Protein AF-0000000083956185 (afdb_homodimer)

Nearest PDB structures (foldseek):
  4c4o-assembly1_B  TM=9.895E-01  e=9.098E-61  Candida parapsilosis
  3wnq-assembly1_B  TM=9.760E-01  e=4.445E-57  Candida parapsilosis
  3wlf-assembly1_B  TM=9.710E-01  e=5.031E-57  Candida parapsilosis
  4c4o-assembly1_A  TM=9.705E-01  e=2.522E-56  Candida parapsilosis
  4c4o-assembly1_C  TM=9.726E-01  e=1.513E-47  Candida parapsilosis

Radius of gyration: 28.82 Å; Cα contacts (8 Å, |Δi|>4): 1812; chains: 2; bounding box: 54×91×63 Å

Foldseek 3Di:
DDDDQWWWFWKAFLVPATDIDGGHGFDDDEAQKFKWFWFKFWDDVVSVCCRVVVDPLAGTATATQLTKGFTCGDYHPHPDHDGGFTKTFQFQLFPCPDPCNVVQNRNVHPVCRSVGARRNYYHRRIRMDMGNHCLRIDTFDPPADRHNSSCCSFLQQLLLQVCVVQVQALDFFEEEEDQFSNNVNNLLNSVVRNYAYEYADLDPVSQVSSVVSPHPHYYVDDDPVQAFQRGQEYEYQQDDQVSVVVCLRRHHQVHEYEDRHPNDPDYDDDPVSCVVRVYYYDYTGRHGSVSSVVSSVCVVVVSGDFDEAEEASVCVVVVSVCVVVVNDGTMYMHGD/DDDDQAWWFWKAFLVPATDIDGGHGFDDDEAQKFKWFWFKFWDDVVSVCCRVVVDPLAGTATATQLTKGFTCGDYHPHPDHDGGFTKTFQFQLFPCPDPCNVVQNRNVHPVCRSVGARRNYYHRRIRMDMGNHCLRIDTFDPPADRHNSSCCSFLQQLLLQVCVVQVQALDFFEEEEDQFSNNVNNLLNSVVRNYAYEYADLDPVSQVSSVVSPHPHYYVDDDPVQAFQRGQEYEYQQDDQVSVVVCLRRHHQVHEYEDRHPNDPDYDDPPVSCVVRVYYYDYDGRHGSVSSVVSSVCVVVVSGDFDEAEEASVCVVVVSVCVVVVNDGTMYMHGD

pLDDT: mean 96.56, std 3.62, range [65.81, 98.94]

Secondary structure (DSSP, 8-state):
-PPPSEEEEEEEETTTEEEEEEEEE-PPP-TT-EEEEEEEEEE-HHHHHHHTTSS---SSEE---EEEEEEEEE-TT--S--TT-EEEE-SS---SSSHHHHTT-GGG-STTTT-EETBEE--SSBSEEEES-GGGEEEPPTTS-HHHHHHIIIIIHHHHHHHHHTT--TT-EEEEE--SHHHHHHHHHHHHTT-EEEEE-S-HHHHHHHHHTT-SEEESS--TTSPTT-EEEEEESS--HHHHHHHHHHEEEEEEEEE---S-SEEEEEHHHHHHHT-EEE---S--HHHHHHHHHHHHTTS----EEEEEGGGHHHHHHHHHTT---SEEEEE-/-PPPSEEEEEEEETTTEEEEEEEEE-PPP-TT-EEEEEEEEE--HHHHHHHTTSS---SSEE---EEEEEEEEE-TT--S--TT-EEEE-SS---SSSHHHHTT-GGG-STTTT-EETBEE--SSBSEEEES-GGGEEEPPTTS-HHHHHHIIIIIHHHHHHHHHTT--TT-EEEEE--SHHHHHHHHHHHHTT-EEEEE-S-HHHHHHHHHTT-SEEESS--TTSPTT-EEEEEESS--HHHHHHHHHHEEEEEEEEE---S-SEEEEEHHHHHHHT-EEE---S--HHHHHHHHHHHHTTS----EEEEEGGGHHHHHHHHHTT--SSEEEEE-

Organism: NCBI:txid5486

InterPro domains:
  IPR002328 Alcohol dehydrogenase, zinc-type, conserved site [PS00059] (64-78)
  IPR011032 GroES-like superfamily [SSF50129] (10-178)
  IPR013149 Alcohol dehydrogenase-like, C-terminal [PF00107] (181-300)
  IPR013154 Alcohol dehydrogenase-like, N-terminal [PF08240] (31-142)
  IPR020843 Enoylreductase domain [SM00829] (14-334)
  IPR036291 NAD(P)-binding domain superfamily [SSF51735] (144-305)

Solvent-accessible surface area (backbone atoms only — not comparable to full-atom values): 33020 Å² total; per-residue (Å²): 133,83,82,59,66,49,32,49,33,36,37,32,32,82,88,79,31,76,37,82,41,67,70,43,74,46,69,79,47,47,76,40,12,26,22,30,32,30,54,15,20,23,62,54,72,64,58,53,33,39,66,70,66,75,37,91,36,75,61,70,31,28,29,30,43,15,20,12,28,28,32,65,41,75,18,53,84,50,78,96,71,53,70,65,43,46,32,25,38,37,30,41,39,38,80,64,73,48,76,39,28,66,70,64,40,22,37,50,22,75,87,22,62,57,40,16,35,19,43,32,24,61,22,27,37,22,41,61,36,73,36,71,56,60,82,29,48,42,77,54,58,88,85,48,51,56,57,54,44,3,38,38,44,37,45,41,18,30,32,44,37,42,46,58,74,62,61,62,34,58,83,33,37,32,36,35,33,35,39,51,53,44,25,41,42,31,47,22,47,42,48,66,47,42,27,44,37,37,36,35,31,81,47,67,71,38,40,57,49,34,49,74,49,62,40,75,40,75,32,66,57,88,54,85,87,60,56,70,38,67,19,45,28,24,42,26,47,42,28,32,55,70,57,45,51,50,39,65,52,27,31,17,62,65,13,37,37,32,52,65,27,75,63,31,64,53,38,73,42,57,41,61,60,29,13,58,29,26,28,31,40,36,28,49,44,56,36,27,66,67,47,43,54,50,50,49,50,38,39,65,70,64,58,38,78,86,55,72,48,76,46,55,39,89,47,47,69,62,51,52,54,35,54,77,66,61,69,68,83,51,34,50,21,21,35,83,132,83,83,58,67,50,32,49,31,36,37,32,33,81,88,78,31,76,37,83,43,67,74,44,73,47,68,78,48,47,76,39,13,25,22,32,32,30,53,15,18,23,61,54,73,63,58,53,32,39,67,69,67,75,36,90,36,75,62,69,31,27,30,29,43,14,20,10,28,28,31,66,41,75,19,54,86,50,76,95,69,53,70,66,42,45,32,24,38,36,31,42,39,38,79,63,71,48,74,38,26,66,69,64,38,21,40,49,22,75,87,20,62,57,39,17,33,20,43,34,23,62,22,27,37,21,40,62,34,74,36,73,56,61,82,29,48,43,76,54,58,89,84,48,51,56,56,55,43,3,38,39,43,37,46,40,19,29,32,45,37,44,46,59,73,64,61,62,32,58,84,31,36,32,37,35,32,37,41,51,53,44,24,41,42,29,46,23,47,42,48,68,46,42,28,44,38,37,36,35,30,81,47,66,69,36,42,56,49,35,49,73,49,62,41,74,41,76,32,66,56,88,54,84,87,61,55,72,38,65,19,45,29,24,41,26,47,40,28,31,54,72,58,44,50,49,38,65,52,26,31,17,63,64,12,38,37,33,52,65,26,75,64,30,64,52,39,73,42,58,40,62,62,29,13,58,30,26,29,31,40,36,28,49,44,56,34,27,64,67,47,43,53,52,49,50,50,38,38,64,70,63,59,38,78,85,56,72,46,75,46,54,41,87,48,48,70,62,51,53,55,36,55,77,67,62,70,70,82,50,34,48,22,21,36,82

Structure (mmCIF, N/CA/C/O backbone):
data_AF-0000000083956185-model_v1
#
loop_
_entity.id
_entity.type
_entity.pdbx_description
1 polymer 'NAD-dependent alcohol dehydrogenase'
#
loop_
_atom_site.group_PDB
_atom_site.id
_atom_site.type_symbol
_atom_site.label_atom_id
_atom_site.label_alt_id
_atom_site.label_comp_id
_atom_site.label_asym_id
_atom_site.label_entity_id
_atom_site.label_seq_id
_atom_site.pdbx_PDB_ins_code
_atom_site.Cartn_x
_atom_site.Cartn_y
_atom_site.Cartn_z
_atom_site.occupancy
_atom_site.B_iso_or_equiv
_atom_site.auth_seq_id
_atom_site.auth_comp_id
_atom_site.auth_asym_id
_atom_site.auth_atom_id
_atom_site.pdbx_PDB_model_num
ATOM 1 N N . MET A 1 1 ? 8.25 -48.281 -14.203 1 65.94 1 MET A N 1
ATOM 2 C CA . MET A 1 1 ? 8.891 -48.125 -15.508 1 65.94 1 MET A CA 1
ATOM 3 C C . MET A 1 1 ? 10.242 -47.438 -15.375 1 65.94 1 MET A C 1
ATOM 5 O O . MET A 1 1 ? 10.43 -46.594 -14.484 1 65.94 1 MET A O 1
ATOM 9 N N . ALA A 1 2 ? 11.211 -47.75 -16.156 1 88.38 2 ALA A N 1
ATOM 10 C CA . ALA A 1 2 ? 12.547 -47.188 -16.109 1 88.38 2 ALA A CA 1
ATOM 11 C C . ALA A 1 2 ? 12.531 -45.719 -16.547 1 88.38 2 ALA A C 1
ATOM 13 O O . ALA A 1 2 ? 11.805 -45.344 -17.469 1 88.38 2 ALA A O 1
ATOM 14 N N . ILE A 1 3 ? 13.148 -44.844 -15.875 1 95.12 3 ILE A N 1
ATOM 15 C CA . ILE A 1 3 ? 13.297 -43.438 -16.219 1 95.12 3 ILE A CA 1
ATOM 16 C C . ILE A 1 3 ? 14.141 -43.281 -17.484 1 95.12 3 ILE A C 1
ATOM 18 O O . ILE A 1 3 ? 15.281 -43.75 -17.531 1 95.12 3 ILE A O 1
ATOM 22 N N . PRO A 1 4 ? 13.594 -42.719 -18.484 1 96.75 4 PRO A N 1
ATOM 23 C CA . PRO A 1 4 ? 14.328 -42.625 -19.75 1 96.75 4 PRO A CA 1
ATOM 24 C C . PRO A 1 4 ? 15.484 -41.625 -19.656 1 96.75 4 PRO A C 1
ATOM 26 O O . PRO A 1 4 ? 15.531 -40.781 -18.734 1 96.75 4 PRO A O 1
ATOM 29 N N . ALA A 1 5 ? 16.375 -41.688 -20.609 1 97.12 5 ALA A N 1
ATOM 30 C CA . ALA A 1 5 ? 17.516 -40.781 -20.656 1 97.12 5 ALA A CA 1
ATOM 31 C C . ALA A 1 5 ? 17.109 -39.438 -21.234 1 97.12 5 ALA A C 1
ATOM 33 O O . ALA A 1 5 ? 17.703 -38.406 -20.922 1 97.12 5 ALA A O 1
ATOM 34 N N . THR A 1 6 ? 16.109 -39.469 -22.188 1 97.94 6 THR A N 1
ATOM 35 C CA . THR A 1 6 ? 15.578 -38.25 -22.797 1 97.94 6 THR A CA 1
ATOM 36 C C . THR A 1 6 ? 14.055 -38.25 -22.719 1 97.94 6 THR A C 1
ATOM 38 O O . THR A 1 6 ? 13.43 -39.25 -22.391 1 97.94 6 THR A O 1
ATOM 41 N N . GLN A 1 7 ? 13.562 -37.062 -22.969 1 97.88 7 GLN A N 1
ATOM 42 C CA . GLN A 1 7 ? 12.125 -36.875 -22.844 1 97.88 7 GLN A CA 1
ATOM 43 C C . GLN A 1 7 ? 11.625 -35.844 -23.844 1 97.88 7 GLN A C 1
ATOM 45 O O . GLN A 1 7 ? 12.422 -35.188 -24.516 1 97.88 7 GLN A O 1
ATOM 50 N N . THR A 1 8 ? 10.305 -35.812 -23.953 1 97.31 8 THR A N 1
ATOM 51 C CA . THR A 1 8 ? 9.633 -34.812 -24.781 1 97.31 8 THR A CA 1
ATOM 52 C C . THR A 1 8 ? 9.18 -33.625 -23.953 1 97.31 8 THR A C 1
ATOM 54 O O . THR A 1 8 ? 8.945 -33.75 -22.75 1 97.31 8 THR A O 1
ATOM 57 N N . GLY A 1 9 ? 9.172 -32.5 -24.516 1 97.94 9 GLY A N 1
ATOM 58 C CA . GLY A 1 9 ? 8.664 -31.297 -23.828 1 97.94 9 GLY A CA 1
ATOM 59 C C . GLY A 1 9 ? 8.641 -30.078 -24.719 1 97.94 9 GLY A C 1
ATOM 60 O O . GLY A 1 9 ? 8.922 -30.156 -25.922 1 97.94 9 GLY A O 1
ATOM 61 N N . PHE A 1 10 ? 8.133 -29 -24.219 1 98.62 10 PHE A N 1
ATOM 62 C CA . PHE A 1 10 ? 8.086 -27.703 -24.906 1 98.62 10 PHE A CA 1
ATOM 63 C C . PHE A 1 10 ? 9.156 -26.766 -24.359 1 98.62 10 PHE A C 1
ATOM 65 O O . PHE A 1 10 ? 9.078 -26.328 -23.219 1 98.62 10 PHE A O 1
ATOM 72 N N . PHE A 1 11 ? 10.148 -26.469 -25.172 1 98.06 11 PHE A N 1
ATOM 73 C CA . PHE A 1 11 ? 11.336 -25.703 -24.844 1 98.06 11 PHE A CA 1
ATOM 74 C C . PHE A 1 11 ? 11.242 -24.281 -25.406 1 98.06 11 PHE A C 1
ATOM 76 O O . PHE A 1 11 ? 10.883 -24.094 -26.562 1 98.06 11 PHE A O 1
ATOM 83 N N . PHE A 1 12 ? 11.547 -23.297 -24.547 1 97.88 12 PHE A N 1
ATOM 84 C CA . PHE A 1 12 ? 11.43 -21.906 -24.922 1 97.88 12 PHE A CA 1
ATOM 85 C C . PHE A 1 12 ? 12.805 -21.281 -25.125 1 97.88 12 PHE A C 1
ATOM 87 O O . PHE A 1 12 ? 13.711 -21.469 -24.297 1 97.88 12 PHE A O 1
ATOM 94 N N . THR A 1 13 ? 12.961 -20.578 -26.203 1 96.75 13 THR A N 1
ATOM 95 C CA . THR A 1 13 ? 14.062 -19.641 -26.422 1 96.75 13 THR A CA 1
ATOM 96 C C . THR A 1 13 ? 13.531 -18.281 -26.859 1 96.75 13 THR A C 1
ATOM 98 O O . THR A 1 13 ? 12.531 -18.188 -27.578 1 96.75 13 THR A O 1
ATOM 101 N N . LYS A 1 14 ? 14.156 -17.281 -26.406 1 94.38 14 LYS A N 1
ATOM 102 C CA . LYS A 1 14 ? 13.75 -15.953 -26.812 1 94.38 14 LYS A CA 1
ATOM 103 C C . LYS A 1 14 ? 13.789 -15.812 -28.344 1 94.38 14 LYS A C 1
ATOM 105 O O . LYS A 1 14 ? 12.953 -15.117 -28.922 1 94.38 14 LYS A O 1
ATOM 110 N N . GLN A 1 15 ? 14.672 -16.453 -28.969 1 93.94 15 GLN A N 1
ATOM 111 C CA . GLN A 1 15 ? 14.891 -16.328 -30.406 1 93.94 15 GLN A CA 1
ATOM 112 C C . GLN A 1 15 ? 13.82 -17.078 -31.188 1 93.94 15 GLN A C 1
ATOM 114 O O . GLN A 1 15 ? 13.258 -16.531 -32.156 1 93.94 15 GLN A O 1
ATOM 119 N N . GLU A 1 16 ? 13.43 -18.281 -30.75 1 94.75 16 GLU A N 1
ATOM 120 C CA . GLU A 1 16 ? 12.609 -19.156 -31.594 1 94.75 16 GLU A CA 1
ATOM 121 C C . GLU A 1 16 ? 11.211 -19.312 -31.016 1 94.75 16 GLU A C 1
ATOM 123 O O . GLU A 1 16 ? 10.305 -19.797 -31.688 1 94.75 16 GLU A O 1
ATOM 128 N N . GLY A 1 17 ? 11.102 -18.844 -29.781 1 95.19 17 GLY A N 1
ATOM 129 C CA . GLY A 1 17 ? 9.82 -19.094 -29.141 1 95.19 17 GLY A CA 1
ATOM 130 C C . GLY A 1 17 ? 9.703 -20.484 -28.562 1 95.19 17 GLY A C 1
ATOM 131 O O . GLY A 1 17 ? 10.695 -21.062 -28.109 1 95.19 17 GLY A O 1
ATOM 132 N N . LEU A 1 18 ? 8.492 -20.984 -28.391 1 96.94 18 LEU A N 1
ATOM 133 C CA . LEU A 1 18 ? 8.227 -22.266 -27.766 1 96.94 18 LEU A CA 1
ATOM 134 C C . LEU A 1 18 ? 8.266 -23.391 -28.797 1 96.94 18 LEU A C 1
ATOM 136 O O . LEU A 1 18 ? 7.492 -23.375 -29.766 1 96.94 18 LEU A O 1
ATOM 140 N N . ASN A 1 19 ? 9.133 -24.391 -28.547 1 96.75 19 ASN A N 1
ATOM 141 C CA . ASN A 1 19 ? 9.312 -25.469 -29.516 1 96.75 19 ASN A CA 1
ATOM 142 C C . ASN A 1 19 ? 9.164 -26.844 -28.859 1 96.75 19 ASN A C 1
ATOM 144 O O . ASN A 1 19 ? 9.625 -27.047 -27.734 1 96.75 19 ASN A O 1
ATOM 148 N N . TYR A 1 20 ? 8.492 -27.703 -29.578 1 97.12 20 TYR A N 1
ATOM 149 C CA . TYR A 1 20 ? 8.406 -29.094 -29.156 1 97.12 20 TYR A CA 1
ATOM 150 C C . TYR A 1 20 ? 9.719 -29.828 -29.422 1 97.12 20 TYR A C 1
ATOM 152 O O . TYR A 1 20 ? 10.242 -29.797 -30.531 1 97.12 20 TYR A O 1
ATOM 160 N N . ARG A 1 21 ? 10.227 -30.422 -28.375 1 97.38 21 ARG A N 1
ATOM 161 C CA . ARG A 1 21 ? 11.477 -31.188 -28.469 1 97.38 21 ARG A CA 1
ATOM 162 C C . ARG A 1 21 ? 11.297 -32.625 -27.984 1 97.38 21 ARG A C 1
ATOM 164 O O . ARG A 1 21 ? 10.461 -32.875 -27.109 1 97.38 21 ARG A O 1
ATOM 171 N N . THR A 1 22 ? 12.102 -33.531 -28.516 1 96.94 22 THR A N 1
ATOM 172 C CA . THR A 1 22 ? 11.992 -34.906 -28.125 1 96.94 22 THR A CA 1
ATOM 173 C C . THR A 1 22 ? 13.305 -35.406 -27.516 1 96.94 22 THR A C 1
ATOM 175 O O . THR A 1 22 ? 13.43 -36.594 -27.188 1 96.94 22 THR A O 1
ATOM 178 N N . ASP A 1 23 ? 14.195 -34.531 -27.375 1 97.5 23 ASP A N 1
ATOM 179 C CA . ASP A 1 23 ? 15.539 -34.938 -26.953 1 97.5 23 ASP A CA 1
ATOM 180 C C . ASP A 1 23 ? 15.984 -34.188 -25.719 1 97.5 23 ASP A C 1
ATOM 182 O O . ASP A 1 23 ? 17.172 -33.875 -25.562 1 97.5 23 ASP A O 1
ATOM 186 N N . ILE A 1 24 ? 15.055 -33.781 -24.906 1 97.62 24 ILE A N 1
ATOM 187 C CA . ILE A 1 24 ? 15.406 -33.094 -23.672 1 97.62 24 ILE A CA 1
ATOM 188 C C . ILE A 1 24 ? 15.992 -34.094 -22.672 1 97.62 24 ILE A C 1
ATOM 190 O O . ILE A 1 24 ? 15.375 -35.125 -22.391 1 97.62 24 ILE A O 1
ATOM 194 N N . PRO A 1 25 ? 17.172 -33.875 -22.156 1 97.5 25 PRO A N 1
ATOM 195 C CA . PRO A 1 25 ? 17.766 -34.812 -21.203 1 97.5 25 PRO A CA 1
ATOM 196 C C . PRO A 1 25 ? 16.969 -34.938 -19.906 1 97.5 25 PRO A C 1
ATOM 198 O O . PRO A 1 25 ? 16.469 -33.938 -19.391 1 97.5 25 PRO A O 1
ATOM 201 N N . VAL A 1 26 ? 16.781 -36.125 -19.438 1 98.25 26 VAL A N 1
ATOM 202 C CA . VAL A 1 26 ? 16.266 -36.344 -18.078 1 98.25 26 VAL A CA 1
ATOM 203 C C . VAL A 1 26 ? 17.422 -36.406 -17.094 1 98.25 26 VAL A C 1
ATOM 205 O O . VAL A 1 26 ? 18.219 -37.344 -17.109 1 98.25 26 VAL A O 1
ATOM 208 N N . ARG A 1 27 ? 17.547 -35.438 -16.219 1 95.19 27 ARG A N 1
ATOM 209 C CA . ARG A 1 27 ? 18.672 -35.344 -15.305 1 95.19 27 ARG A CA 1
ATOM 210 C C . ARG A 1 27 ? 18.484 -36.219 -14.078 1 95.19 27 ARG A C 1
ATOM 212 O O . ARG A 1 27 ? 17.359 -36.375 -13.594 1 95.19 27 ARG A O 1
ATOM 219 N N . LYS A 1 28 ? 19.547 -36.781 -13.648 1 96.12 28 LYS A N 1
ATOM 220 C CA . LYS A 1 28 ? 19.516 -37.562 -12.406 1 96.12 28 LYS A CA 1
ATOM 221 C C . LYS A 1 28 ? 19.656 -36.656 -11.188 1 96.12 28 LYS A C 1
ATOM 223 O O . LYS A 1 28 ? 20.516 -35.781 -11.164 1 96.12 28 LYS A O 1
ATOM 228 N N . PRO A 1 29 ? 18.828 -36.875 -10.188 1 97.88 29 PRO A N 1
ATOM 229 C CA . PRO A 1 29 ? 18.938 -36.031 -8.992 1 97.88 29 PRO A CA 1
ATOM 230 C C . PRO A 1 29 ? 20.234 -36.281 -8.211 1 97.88 29 PRO A C 1
ATOM 232 O O . PRO A 1 29 ? 20.609 -37.438 -7.973 1 97.88 29 PRO A O 1
ATOM 235 N N . GLN A 1 30 ? 20.875 -35.219 -7.902 1 97.62 30 GLN A N 1
ATOM 236 C CA . GLN A 1 30 ? 22.031 -35.25 -7.016 1 97.62 30 GLN A CA 1
ATOM 237 C C . GLN A 1 30 ? 21.609 -35.094 -5.559 1 97.62 30 GLN A C 1
ATOM 239 O O . GLN A 1 30 ? 20.438 -35.219 -5.23 1 97.62 30 GLN A O 1
ATOM 244 N N . ALA A 1 31 ? 22.641 -34.938 -4.652 1 97.31 31 ALA A N 1
ATOM 245 C CA . ALA A 1 31 ? 22.359 -34.75 -3.232 1 97.31 31 ALA A CA 1
ATOM 246 C C . ALA A 1 31 ? 21.453 -33.562 -3.004 1 97.31 31 ALA A C 1
ATOM 248 O O . ALA A 1 31 ? 21.703 -32.469 -3.533 1 97.31 31 ALA A O 1
ATOM 249 N N . GLY A 1 32 ? 20.359 -33.844 -2.246 1 97.06 32 GLY A N 1
ATOM 250 C CA . GLY A 1 32 ? 19.438 -32.75 -1.893 1 97.06 32 GLY A CA 1
ATOM 251 C C . GLY A 1 32 ? 18.422 -32.469 -2.971 1 97.06 32 GLY A C 1
ATOM 252 O O . GLY A 1 32 ? 17.625 -31.531 -2.846 1 97.06 32 GLY A O 1
ATOM 253 N N . GLN A 1 33 ? 18.438 -33.312 -4.035 1 98.31 33 GLN A N 1
ATOM 254 C CA . GLN A 1 33 ? 17.531 -33.094 -5.16 1 98.31 33 GLN A CA 1
ATOM 255 C C . GLN A 1 33 ? 16.578 -34.281 -5.336 1 98.31 33 GLN A C 1
ATOM 257 O O . GLN A 1 33 ? 16.797 -35.344 -4.75 1 98.31 33 GLN A O 1
ATOM 262 N N . LEU A 1 34 ? 15.539 -34.125 -6.086 1 98.19 34 LEU A N 1
ATOM 263 C CA . LEU A 1 34 ? 14.711 -35.25 -6.469 1 98.19 34 LEU A CA 1
ATOM 264 C C . LEU A 1 34 ? 14.133 -35.062 -7.867 1 98.19 34 LEU A C 1
ATOM 266 O O . LEU A 1 34 ? 14.18 -33.938 -8.414 1 98.19 34 LEU A O 1
ATOM 270 N N . LEU A 1 35 ? 13.742 -36.125 -8.43 1 98.62 35 LEU A N 1
ATOM 271 C CA . LEU A 1 35 ? 13.148 -36.125 -9.766 1 98.62 35 LEU A CA 1
ATOM 272 C C . LEU A 1 35 ? 11.633 -36.312 -9.68 1 98.62 35 LEU A C 1
ATOM 274 O O . LEU A 1 35 ? 11.156 -37.219 -9.008 1 98.62 35 LEU A O 1
ATOM 278 N N . LEU A 1 36 ? 10.969 -35.438 -10.305 1 98.75 36 LEU A N 1
ATOM 279 C CA . LEU A 1 36 ? 9.508 -35.469 -10.344 1 98.75 36 LEU A CA 1
ATOM 280 C C . LEU A 1 36 ? 9.023 -36 -11.68 1 98.75 36 LEU A C 1
ATOM 282 O O . LEU A 1 36 ? 9.484 -35.594 -12.742 1 98.75 36 LEU A O 1
ATOM 286 N N . LYS A 1 37 ? 8.188 -37 -11.633 1 98.81 37 LYS A N 1
ATOM 287 C CA . LYS A 1 37 ? 7.379 -37.312 -12.805 1 98.81 37 LYS A CA 1
ATOM 288 C C . LYS A 1 37 ? 6.172 -36.375 -12.906 1 98.81 37 LYS A C 1
ATOM 290 O O . LYS A 1 37 ? 5.273 -36.406 -12.07 1 98.81 37 LYS A O 1
ATOM 295 N N . VAL A 1 38 ? 6.16 -35.562 -13.914 1 98.81 38 VAL A N 1
ATOM 296 C CA . VAL A 1 38 ? 5.074 -34.625 -14.078 1 98.81 38 VAL A CA 1
ATOM 297 C C . VAL A 1 38 ? 3.814 -35.344 -14.555 1 98.81 38 VAL A C 1
ATOM 299 O O . VAL A 1 38 ? 3.814 -35.969 -15.617 1 98.81 38 VAL A O 1
ATOM 302 N N . ASN A 1 39 ? 2.809 -35.281 -13.758 1 98.75 39 ASN A N 1
ATOM 303 C CA . ASN A 1 39 ? 1.553 -35.906 -14.125 1 98.75 39 ASN A CA 1
ATOM 304 C C . ASN A 1 39 ? 0.55 -34.906 -14.688 1 98.75 39 ASN A C 1
ATOM 306 O O . ASN A 1 39 ? -0.344 -35.281 -15.453 1 98.75 39 ASN A O 1
ATOM 310 N N . ALA A 1 40 ? 0.684 -33.688 -14.289 1 98.81 40 ALA A N 1
ATOM 311 C CA . ALA A 1 40 ? -0.216 -32.625 -14.734 1 98.81 40 ALA A CA 1
ATOM 312 C C . ALA A 1 40 ? 0.492 -31.281 -14.734 1 98.81 40 ALA A C 1
ATOM 314 O O . ALA A 1 40 ? 1.298 -30.984 -13.852 1 98.81 40 ALA A O 1
ATOM 315 N N . VAL A 1 41 ? 0.237 -30.438 -15.703 1 98.81 41 VAL A N 1
ATOM 316 C CA . VAL A 1 41 ? 0.792 -29.078 -15.828 1 98.81 41 VAL A CA 1
ATOM 317 C C . VAL A 1 41 ? -0.23 -28.156 -16.484 1 98.81 41 VAL A C 1
ATOM 319 O O . VAL A 1 41 ? -0.813 -28.5 -17.516 1 98.81 41 VAL A O 1
ATOM 322 N N . GLY A 1 42 ? -0.415 -27.016 -15.859 1 97.94 42 GLY A N 1
ATOM 323 C CA . GLY A 1 42 ? -1.462 -26.125 -16.312 1 97.94 42 GLY A CA 1
ATOM 324 C C . GLY A 1 42 ? -0.968 -25.094 -17.312 1 97.94 42 GLY A C 1
ATOM 325 O O . GLY A 1 42 ? 0.237 -24.859 -17.422 1 97.94 42 GLY A O 1
ATOM 326 N N . LEU A 1 43 ? -1.943 -24.531 -18.047 1 97.19 43 LEU A N 1
ATOM 327 C CA . LEU A 1 43 ? -1.702 -23.438 -18.969 1 97.19 43 LEU A CA 1
ATOM 328 C C . LEU A 1 43 ? -2.279 -22.125 -18.438 1 97.19 43 LEU A C 1
ATOM 330 O O . LEU A 1 43 ? -3.453 -22.078 -18.062 1 97.19 43 LEU A O 1
ATOM 334 N N . CYS A 1 44 ? -1.492 -21.172 -18.328 1 93.94 44 CYS A N 1
ATOM 335 C CA . CYS A 1 44 ? -1.878 -19.859 -17.812 1 93.94 44 CYS A CA 1
ATOM 336 C C . CYS A 1 44 ? -1.61 -18.781 -18.844 1 93.94 44 CYS A C 1
ATOM 338 O O . CYS A 1 44 ? -0.726 -18.922 -19.688 1 93.94 44 CYS A O 1
ATOM 340 N N . HIS A 1 45 ? -2.336 -17.672 -18.797 1 91.06 45 HIS A N 1
ATOM 341 C CA . HIS A 1 45 ? -2.123 -16.531 -19.688 1 91.06 45 HIS A CA 1
ATOM 342 C C . HIS A 1 45 ? -0.696 -16 -19.578 1 91.06 45 HIS A C 1
ATOM 344 O O . HIS A 1 45 ? -0.151 -15.469 -20.547 1 91.06 45 HIS A O 1
ATOM 350 N N . SER A 1 46 ? -0.107 -16.156 -18.438 1 91.44 46 SER A N 1
ATOM 351 C CA . SER A 1 46 ? 1.262 -15.695 -18.25 1 91.44 46 SER A CA 1
ATOM 352 C C . SER A 1 46 ? 2.227 -16.406 -19.188 1 91.44 46 SER A C 1
ATOM 354 O O . SER A 1 46 ? 3.246 -15.836 -19.594 1 91.44 46 SER A O 1
ATOM 356 N N . ASP A 1 47 ? 1.954 -17.609 -19.547 1 94 47 ASP A N 1
ATOM 357 C CA . ASP A 1 47 ? 2.775 -18.312 -20.531 1 94 47 ASP A CA 1
ATOM 358 C C . ASP A 1 47 ? 2.783 -17.578 -21.859 1 94 47 ASP A C 1
ATOM 360 O O . ASP A 1 47 ? 3.83 -17.438 -22.5 1 94 47 ASP A O 1
ATOM 364 N N . LEU A 1 48 ? 1.624 -17.094 -22.203 1 91.69 48 LEU A N 1
ATOM 365 C CA . LEU A 1 48 ? 1.502 -16.359 -23.453 1 91.69 48 LEU A CA 1
ATOM 366 C C . LEU A 1 48 ? 2.26 -15.039 -23.375 1 91.69 48 LEU A C 1
ATOM 368 O O . LEU A 1 48 ? 2.879 -14.617 -24.359 1 91.69 48 LEU A O 1
ATOM 372 N N . HIS A 1 49 ? 2.207 -14.438 -22.219 1 89.62 49 HIS A N 1
ATOM 373 C CA . HIS A 1 49 ? 2.912 -13.172 -22.031 1 89.62 49 HIS A CA 1
ATOM 374 C C . HIS A 1 49 ? 4.418 -13.352 -22.188 1 89.62 49 HIS A C 1
ATOM 376 O O . HIS A 1 49 ? 5.109 -12.453 -22.656 1 89.62 49 HIS A O 1
ATOM 382 N N . VAL A 1 50 ? 4.898 -14.445 -21.75 1 92.06 50 VAL A N 1
ATOM 383 C CA . VAL A 1 50 ? 6.324 -14.734 -21.875 1 92.06 50 VAL A CA 1
ATOM 384 C C . VAL A 1 50 ? 6.672 -14.977 -23.344 1 92.06 50 VAL A C 1
ATOM 386 O O . VAL A 1 50 ? 7.641 -14.406 -23.859 1 92.06 50 VAL A O 1
ATOM 389 N N . ILE A 1 51 ? 5.852 -15.711 -24 1 92.5 51 ILE A N 1
ATOM 390 C CA . ILE A 1 51 ? 6.094 -16.078 -25.391 1 92.5 51 ILE A CA 1
ATOM 391 C C . ILE A 1 51 ? 6.016 -14.836 -26.266 1 92.5 51 ILE A C 1
ATOM 393 O O . ILE A 1 51 ? 6.812 -14.672 -27.188 1 92.5 51 ILE A O 1
ATOM 397 N N . ASP A 1 52 ? 5.109 -13.961 -25.891 1 88.31 52 ASP A N 1
ATOM 398 C CA . ASP A 1 52 ? 4.902 -12.75 -26.688 1 88.31 52 ASP A CA 1
ATOM 399 C C . ASP A 1 52 ? 5.875 -11.648 -26.25 1 88.31 52 ASP A C 1
ATOM 401 O O . ASP A 1 52 ? 5.785 -10.516 -26.734 1 88.31 52 ASP A O 1
ATOM 405 N N . LYS A 1 53 ? 6.828 -11.914 -25.359 1 81.88 53 LYS A N 1
ATOM 406 C CA . LYS A 1 53 ? 7.902 -11.023 -24.922 1 81.88 53 LYS A CA 1
ATOM 407 C C . LYS A 1 53 ? 7.344 -9.836 -24.156 1 81.88 53 LYS A C 1
ATOM 409 O O . LYS A 1 53 ? 7.941 -8.758 -24.156 1 81.88 53 LYS A O 1
ATOM 414 N N . GLU A 1 54 ? 6.168 -10.039 -23.547 1 81.56 54 GLU A N 1
ATOM 415 C CA . GLU A 1 54 ? 5.57 -9.016 -22.688 1 81.56 54 GLU A CA 1
ATOM 416 C C . GLU A 1 54 ? 6.043 -9.164 -21.25 1 81.56 54 GLU A C 1
ATOM 418 O O . GLU A 1 54 ? 5.934 -8.219 -20.453 1 81.56 54 GLU A O 1
ATOM 423 N N . LEU A 1 55 ? 6.434 -10.328 -20.969 1 84.44 55 LEU A N 1
ATOM 424 C CA . LEU A 1 55 ? 6.988 -10.648 -19.656 1 84.44 55 LEU A CA 1
ATOM 425 C C . LEU A 1 55 ? 8.367 -11.281 -19.797 1 84.44 55 LEU A C 1
ATOM 427 O O . LEU A 1 55 ? 8.531 -12.297 -20.469 1 84.44 55 LEU A O 1
ATOM 431 N N . GLU A 1 56 ? 9.32 -10.688 -19.203 1 87.94 56 GLU A N 1
ATOM 432 C CA . GLU A 1 56 ? 10.688 -11.195 -19.312 1 87.94 56 GLU A CA 1
ATOM 433 C C . GLU A 1 56 ? 10.977 -12.227 -18.219 1 87.94 56 GLU A C 1
ATOM 435 O O . GLU A 1 56 ? 11.047 -11.883 -17.031 1 87.94 56 GLU A O 1
ATOM 440 N N . CYS A 1 57 ? 11.133 -13.445 -18.609 1 93.12 57 CYS A N 1
ATOM 441 C CA . CYS A 1 57 ? 11.375 -14.516 -17.641 1 93.12 57 CYS A CA 1
ATOM 442 C C . CYS A 1 57 ? 12.57 -15.359 -18.047 1 93.12 57 CYS A C 1
ATOM 444 O O . CYS A 1 57 ? 12.547 -16.578 -17.938 1 93.12 57 CYS A O 1
ATOM 446 N N . GLY A 1 58 ? 13.586 -14.727 -18.625 1 93.44 58 GLY A N 1
ATOM 447 C CA . GLY A 1 58 ? 14.789 -15.469 -18.953 1 93.44 58 GLY A CA 1
ATOM 448 C C . GLY A 1 58 ? 14.688 -16.219 -20.266 1 93.44 58 GLY A C 1
ATOM 449 O O . GLY A 1 58 ? 13.828 -15.922 -21.094 1 93.44 58 GLY A O 1
ATOM 450 N N . ASP A 1 59 ? 15.664 -17.203 -20.484 1 95.44 59 ASP A N 1
ATOM 451 C CA . ASP A 1 59 ? 15.828 -17.875 -21.766 1 95.44 59 ASP A CA 1
ATOM 452 C C . ASP A 1 59 ? 16.266 -19.328 -21.578 1 95.44 59 ASP A C 1
ATOM 454 O O . ASP A 1 59 ? 16.812 -19.688 -20.531 1 95.44 59 ASP A O 1
ATOM 458 N N . ASN A 1 60 ? 15.891 -20.156 -22.562 1 97 60 ASN A N 1
ATOM 459 C CA . ASN A 1 60 ? 16.453 -21.5 -22.672 1 97 60 ASN A CA 1
ATOM 460 C C . ASN A 1 60 ? 15.992 -22.391 -21.531 1 97 60 ASN A C 1
ATOM 462 O O . ASN A 1 60 ? 16.812 -22.984 -20.812 1 97 60 ASN A O 1
ATOM 466 N N . TYR A 1 61 ? 14.789 -22.625 -21.422 1 97.75 61 TYR A N 1
ATOM 467 C CA . TYR A 1 61 ? 14.234 -23.516 -20.422 1 97.75 61 TYR A CA 1
ATOM 468 C C . TYR A 1 61 ? 12.922 -24.125 -20.891 1 97.75 61 TYR A C 1
ATOM 470 O O . TYR A 1 61 ? 12.336 -23.672 -21.875 1 97.75 61 TYR A O 1
ATOM 478 N N . VAL A 1 62 ? 12.484 -25.203 -20.234 1 98.5 62 VAL A N 1
ATOM 479 C CA . VAL A 1 62 ? 11.18 -25.812 -20.484 1 98.5 62 VAL A CA 1
ATOM 480 C C . VAL A 1 62 ? 10.094 -25.031 -19.75 1 98.5 62 VAL A C 1
ATOM 482 O O . VAL A 1 62 ? 10.203 -24.781 -18.547 1 98.5 62 VAL A O 1
ATOM 485 N N . MET A 1 63 ? 8.977 -24.609 -20.406 1 98.31 63 MET A N 1
ATOM 486 C CA . MET A 1 63 ? 7.938 -23.797 -19.781 1 98.31 63 MET A CA 1
ATOM 487 C C . MET A 1 63 ? 6.926 -24.672 -19.047 1 98.31 63 MET A C 1
ATOM 489 O O . MET A 1 63 ? 7.141 -25.859 -18.875 1 98.31 63 MET A O 1
ATOM 493 N N . GLY A 1 64 ? 5.906 -24 -18.531 1 98.44 64 GLY A N 1
ATOM 494 C CA . GLY A 1 64 ? 4.871 -24.656 -17.734 1 98.44 64 GLY A CA 1
ATOM 495 C C . GLY A 1 64 ? 5.066 -24.484 -16.25 1 98.44 64 GLY A C 1
ATOM 496 O O . GLY A 1 64 ? 5.844 -25.219 -15.633 1 98.44 64 GLY A O 1
ATOM 497 N N . HIS A 1 65 ? 4.254 -23.609 -15.664 1 98.44 65 HIS A N 1
ATOM 498 C CA . HIS A 1 65 ? 4.613 -23.25 -14.297 1 98.44 65 HIS A CA 1
ATOM 499 C C . HIS A 1 65 ? 3.586 -23.781 -13.305 1 98.44 65 HIS A C 1
ATOM 501 O O . HIS A 1 65 ? 3.781 -23.672 -12.086 1 98.44 65 HIS A O 1
ATOM 507 N N . GLU A 1 66 ? 2.551 -24.391 -13.734 1 98.62 66 GLU A N 1
ATOM 508 C CA . GLU A 1 66 ? 1.568 -25.031 -12.859 1 98.62 66 GLU A CA 1
ATOM 509 C C . GLU A 1 66 ? 1.765 -26.547 -12.82 1 98.62 66 GLU A C 1
ATOM 511 O O . GLU A 1 66 ? 1.21 -27.266 -13.648 1 98.62 66 GLU A O 1
ATOM 516 N N . ILE A 1 67 ? 2.482 -27.031 -11.805 1 98.88 67 ILE A N 1
ATOM 517 C CA . ILE A 1 67 ? 3.037 -28.375 -11.914 1 98.88 67 ILE A CA 1
ATOM 518 C C . ILE A 1 67 ? 2.57 -29.219 -10.734 1 98.88 67 ILE A C 1
ATOM 520 O O . ILE A 1 67 ? 2.619 -28.781 -9.586 1 98.88 67 ILE A O 1
ATOM 524 N N . ALA A 1 68 ? 2.127 -30.391 -10.992 1 98.88 68 ALA A N 1
ATOM 525 C CA . ALA A 1 68 ? 1.902 -31.438 -10 1 98.88 68 ALA A CA 1
ATOM 526 C C . ALA A 1 68 ? 2.285 -32.812 -10.555 1 98.88 68 ALA A C 1
ATOM 528 O O . ALA A 1 68 ? 2.203 -33.031 -11.766 1 98.88 68 ALA A O 1
ATOM 529 N N . GLY A 1 69 ? 2.727 -33.656 -9.695 1 98.81 69 GLY A N 1
ATOM 530 C CA . GLY A 1 69 ? 3.145 -35 -10.125 1 98.81 69 GLY A CA 1
ATOM 531 C C . GLY A 1 69 ? 3.516 -35.906 -8.977 1 98.81 69 GLY A C 1
ATOM 532 O O . GLY A 1 69 ? 2.998 -35.75 -7.867 1 98.81 69 GLY A O 1
ATOM 533 N N . THR A 1 70 ? 4.273 -36.938 -9.336 1 98.75 70 THR A N 1
ATOM 534 C CA . THR A 1 70 ? 4.711 -37.906 -8.352 1 98.75 70 THR A CA 1
ATOM 535 C C . THR A 1 70 ? 6.234 -37.969 -8.297 1 98.75 70 THR A C 1
ATOM 537 O O . THR A 1 70 ? 6.902 -37.875 -9.328 1 98.75 70 THR A O 1
ATOM 540 N N . VAL A 1 71 ? 6.766 -38.125 -7.102 1 98.69 71 VAL A N 1
ATOM 541 C CA . VAL A 1 71 ? 8.211 -38.281 -6.949 1 98.69 71 VAL A CA 1
ATOM 542 C C . VAL A 1 71 ? 8.672 -39.562 -7.652 1 98.69 71 VAL A C 1
ATOM 544 O O . VAL A 1 71 ? 8.188 -40.656 -7.352 1 98.69 71 VAL A O 1
ATOM 547 N N . ALA A 1 72 ? 9.578 -39.438 -8.555 1 98.62 72 ALA A N 1
ATOM 548 C CA . ALA A 1 72 ? 10.062 -40.562 -9.352 1 98.62 72 ALA A CA 1
ATOM 549 C C . ALA A 1 72 ? 11.359 -41.125 -8.781 1 98.62 72 ALA A C 1
ATOM 551 O O . ALA A 1 72 ? 11.625 -42.312 -8.883 1 98.62 72 ALA A O 1
ATOM 552 N N . GLU A 1 73 ? 12.172 -40.219 -8.289 1 98.31 73 GLU A N 1
ATOM 553 C CA . GLU A 1 73 ? 13.469 -40.594 -7.719 1 98.31 73 GLU A CA 1
ATOM 554 C C . GLU A 1 73 ? 13.906 -39.562 -6.672 1 98.31 73 GLU A C 1
ATOM 556 O O . GLU A 1 73 ? 13.664 -38.375 -6.824 1 98.31 73 GLU A O 1
ATOM 561 N N . VAL A 1 74 ? 14.492 -40.062 -5.574 1 98.12 74 VAL A N 1
ATOM 562 C CA . VAL A 1 74 ? 14.977 -39.219 -4.5 1 98.12 74 VAL A CA 1
ATOM 563 C C . VAL A 1 74 ? 16.5 -39.312 -4.402 1 98.12 74 VAL A C 1
ATOM 565 O O . VAL A 1 74 ? 17.047 -40.406 -4.285 1 98.12 74 VAL A O 1
ATOM 568 N N . GLY A 1 75 ? 17.141 -38.125 -4.535 1 97.31 75 GLY A N 1
ATOM 569 C CA . GLY A 1 75 ? 18.578 -38.125 -4.332 1 97.31 75 GLY A CA 1
ATOM 570 C C . GLY A 1 75 ? 18.969 -38.281 -2.873 1 97.31 75 GLY A C 1
ATOM 571 O O . GLY A 1 75 ? 18.125 -38.219 -1.985 1 97.31 75 GLY A O 1
ATOM 572 N N . PRO A 1 76 ? 20.297 -38.406 -2.676 1 96.38 76 PRO A N 1
ATOM 573 C CA . PRO A 1 76 ? 20.781 -38.5 -1.294 1 96.38 76 PRO A CA 1
ATOM 574 C C . PRO A 1 76 ? 20.469 -37.25 -0.475 1 96.38 76 PRO A C 1
ATOM 576 O O . PRO A 1 76 ? 20.391 -36.156 -1.024 1 96.38 76 PRO A O 1
ATOM 579 N N . GLU A 1 77 ? 20.188 -37.375 0.794 1 95.38 77 GLU A N 1
ATOM 580 C CA . GLU A 1 77 ? 20.078 -36.312 1.789 1 95.38 77 GLU A CA 1
ATOM 581 C C . GLU A 1 77 ? 18.75 -35.594 1.645 1 95.38 77 GLU A C 1
ATOM 583 O O . GLU A 1 77 ? 18.609 -34.469 2.143 1 95.38 77 GLU A O 1
ATOM 588 N N . VAL A 1 78 ? 17.891 -36.094 0.817 1 95.81 78 VAL A N 1
ATOM 589 C CA . VAL A 1 78 ? 16.531 -35.562 0.779 1 95.81 78 VAL A CA 1
ATOM 590 C C . VAL A 1 78 ? 15.672 -36.219 1.847 1 95.81 78 VAL A C 1
ATOM 592 O O . VAL A 1 78 ? 15.625 -37.469 1.927 1 95.81 78 VAL A O 1
ATOM 595 N N . GLU A 1 79 ? 15.133 -35.438 2.682 1 93.44 79 GLU A N 1
ATOM 596 C CA . GLU A 1 79 ? 14.266 -35.969 3.74 1 93.44 79 GLU A CA 1
ATOM 597 C C . GLU A 1 79 ? 12.82 -35.531 3.516 1 93.44 79 GLU A C 1
ATOM 599 O O . GLU A 1 79 ? 12.555 -34.5 2.916 1 93.44 79 GLU A O 1
ATOM 604 N N . GLY A 1 80 ? 11.906 -36.406 3.889 1 95.69 80 GLY A N 1
ATOM 605 C CA . GLY A 1 80 ? 10.5 -36 3.918 1 95.69 80 GLY A CA 1
ATOM 606 C C . GLY A 1 80 ? 9.75 -36.406 2.658 1 95.69 80 GLY A C 1
ATOM 607 O O . GLY A 1 80 ? 8.539 -36.219 2.568 1 95.69 80 GLY A O 1
ATOM 608 N N . TYR A 1 81 ? 10.492 -36.969 1.696 1 97.88 81 TYR A N 1
ATOM 609 C CA . TYR A 1 81 ? 9.867 -37.406 0.452 1 97.88 81 TYR A CA 1
ATOM 610 C C . TYR A 1 81 ? 10.258 -38.812 0.117 1 97.88 81 TYR A C 1
ATOM 612 O O . TYR A 1 81 ? 11.367 -39.281 0.443 1 97.88 81 TYR A O 1
ATOM 620 N N . LYS A 1 82 ? 9.344 -39.531 -0.502 1 97.62 82 LYS A N 1
ATOM 621 C CA . LYS A 1 82 ? 9.609 -40.875 -1.033 1 97.62 82 LYS A CA 1
ATOM 622 C C . LYS A 1 82 ? 8.992 -41.062 -2.42 1 97.62 82 LYS A C 1
ATOM 624 O O . LYS A 1 82 ? 8.062 -40.312 -2.785 1 97.62 82 LYS A O 1
ATOM 629 N N . VAL A 1 83 ? 9.531 -42 -3.094 1 98.06 83 VAL A N 1
ATOM 630 C CA . VAL A 1 83 ? 9.008 -42.312 -4.418 1 98.06 83 VAL A CA 1
ATOM 631 C C . VAL A 1 83 ? 7.516 -42.625 -4.324 1 98.06 83 VAL A C 1
ATOM 633 O O . VAL A 1 83 ? 7.078 -43.344 -3.434 1 98.06 83 VAL A O 1
ATOM 636 N N . GLY A 1 84 ? 6.762 -41.938 -5.164 1 98.25 84 GLY A N 1
ATOM 637 C CA . GLY A 1 84 ? 5.324 -42.188 -5.176 1 98.25 84 GLY A CA 1
ATOM 638 C C . GLY A 1 84 ? 4.539 -41.062 -4.512 1 98.25 84 GLY A C 1
ATOM 639 O O . GLY A 1 84 ? 3.326 -40.938 -4.703 1 98.25 84 GLY A O 1
ATOM 640 N N . ASP A 1 85 ? 5.203 -40.25 -3.701 1 98.44 85 ASP A N 1
ATOM 641 C CA . ASP A 1 85 ? 4.52 -39.125 -3.08 1 98.44 85 ASP A CA 1
ATOM 642 C C . ASP A 1 85 ? 3.908 -38.219 -4.137 1 98.44 85 ASP A C 1
ATOM 644 O O . ASP A 1 85 ? 4.562 -37.875 -5.129 1 98.44 85 ASP A O 1
ATOM 648 N N . ARG A 1 86 ? 2.605 -37.812 -3.986 1 98.81 86 ARG A N 1
ATOM 649 C CA . ARG A 1 86 ? 1.977 -36.781 -4.82 1 98.81 86 ARG A CA 1
ATOM 650 C C . ARG A 1 86 ? 2.334 -35.375 -4.332 1 98.81 86 ARG A C 1
ATOM 652 O O . ARG A 1 86 ? 2.061 -35.031 -3.182 1 98.81 86 ARG A O 1
ATOM 659 N N . VAL A 1 87 ? 2.945 -34.594 -5.188 1 98.88 87 VAL A N 1
ATOM 660 C CA . VAL A 1 87 ? 3.412 -33.281 -4.777 1 98.88 87 VAL A CA 1
ATOM 661 C C . VAL A 1 87 ? 3.096 -32.25 -5.867 1 98.88 87 VAL A C 1
ATOM 663 O O . VAL A 1 87 ? 2.842 -32.625 -7.016 1 98.88 87 VAL A O 1
ATOM 666 N N . ALA A 1 88 ? 2.992 -31.062 -5.504 1 98.88 88 ALA A N 1
ATOM 667 C CA . ALA A 1 88 ? 2.867 -29.922 -6.406 1 98.88 88 ALA A CA 1
ATOM 668 C C . ALA A 1 88 ? 3.988 -28.906 -6.172 1 98.88 88 ALA A C 1
ATOM 670 O O . ALA A 1 88 ? 4.461 -28.75 -5.043 1 98.88 88 ALA A O 1
ATOM 6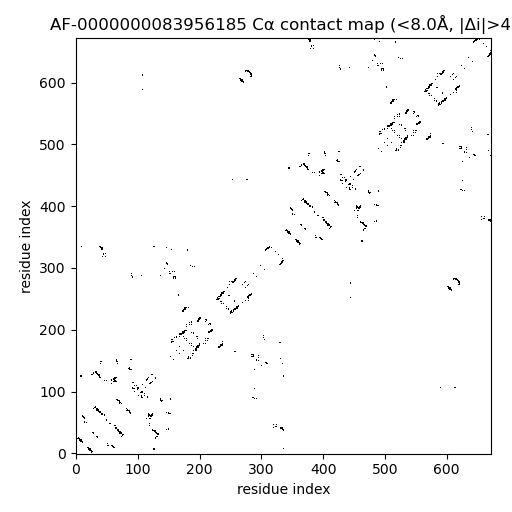71 N N . CYS A 1 89 ? 4.406 -28.266 -7.215 1 98.81 89 CYS A N 1
ATOM 672 C CA . CYS A 1 89 ? 5.531 -27.344 -7.152 1 98.81 89 CYS A CA 1
ATOM 673 C C . CYS A 1 89 ? 5.066 -25.938 -6.777 1 98.81 89 CYS A C 1
ATOM 675 O O . CYS A 1 89 ? 4.051 -25.469 -7.285 1 98.81 89 CYS A O 1
ATOM 677 N N . VAL A 1 90 ? 5.766 -25.344 -5.879 1 98.44 90 VAL A N 1
ATOM 678 C CA . VAL A 1 90 ? 5.629 -23.906 -5.641 1 98.44 90 VAL A CA 1
ATOM 679 C C . VAL A 1 90 ? 6.48 -23.141 -6.645 1 98.44 90 VAL A C 1
ATOM 681 O O . VAL A 1 90 ? 7.711 -23.234 -6.637 1 98.44 90 VAL A O 1
ATOM 684 N N . GLY A 1 91 ? 5.875 -22.422 -7.449 1 97.5 91 GLY A N 1
ATOM 685 C CA . GLY A 1 91 ? 6.523 -21.766 -8.57 1 97.5 91 GLY A CA 1
ATOM 686 C C . GLY A 1 91 ? 7.742 -20.953 -8.156 1 97.5 91 GLY A C 1
ATOM 687 O O . GLY A 1 91 ? 8.844 -21.188 -8.664 1 97.5 91 GLY A O 1
ATOM 688 N N . PRO A 1 92 ? 7.41 -20.156 -7.113 1 96.75 92 PRO A N 1
ATOM 689 C CA . PRO A 1 92 ? 8.578 -19.422 -6.609 1 96.75 92 PRO A CA 1
ATOM 690 C C . PRO A 1 92 ? 9.609 -20.344 -5.953 1 96.75 92 PRO A C 1
ATOM 692 O O . PRO A 1 92 ? 9.25 -21.203 -5.137 1 96.75 92 PRO A O 1
ATOM 695 N N . ASN A 1 93 ? 10.539 -20.656 -6.246 1 96.75 93 ASN A N 1
ATOM 696 C CA . ASN A 1 93 ? 11.641 -21.547 -5.914 1 96.75 93 ASN A CA 1
ATOM 697 C C . ASN A 1 93 ? 12.555 -20.938 -4.859 1 96.75 93 ASN A C 1
ATOM 699 O O . ASN A 1 93 ? 13.773 -20.875 -5.043 1 96.75 93 ASN A O 1
ATOM 703 N N . GLY A 1 94 ? 11.961 -20.562 -3.721 1 97.44 94 GLY A N 1
ATOM 704 C CA . GLY A 1 94 ? 12.672 -19.875 -2.662 1 97.44 94 GLY A CA 1
ATOM 705 C C . GLY A 1 94 ? 13.836 -20.656 -2.104 1 97.44 94 GLY A C 1
ATOM 706 O O . GLY A 1 94 ? 13.773 -21.891 -2.021 1 97.44 94 GLY A O 1
ATOM 707 N N . CYS A 1 95 ? 14.891 -20 -1.523 1 97.31 95 CYS A N 1
ATOM 708 C CA . CYS A 1 95 ? 16.141 -20.609 -1.095 1 97.31 95 CYS A CA 1
ATOM 709 C C . CYS A 1 95 ? 16.016 -21.203 0.307 1 97.31 95 CYS A C 1
ATOM 711 O O . CYS A 1 95 ? 16.797 -22.062 0.696 1 97.31 95 CYS A O 1
ATOM 713 N N . GLY A 1 96 ? 15.133 -20.719 1.064 1 96.25 96 GLY A N 1
ATOM 714 C CA . GLY A 1 96 ? 14.852 -21.266 2.383 1 96.25 96 GLY A CA 1
ATOM 715 C C . GLY A 1 96 ? 15.703 -20.656 3.477 1 96.25 96 GLY A C 1
ATOM 716 O O . GLY A 1 96 ? 15.469 -20.891 4.664 1 96.25 96 GLY A O 1
ATOM 717 N N . VAL A 1 97 ? 16.672 -19.734 3.084 1 95.94 97 VAL A N 1
ATOM 718 C CA . VAL A 1 97 ? 17.609 -19.328 4.125 1 95.94 97 VAL A CA 1
ATOM 719 C C . VAL A 1 97 ? 17.703 -17.797 4.164 1 95.94 97 VAL A C 1
ATOM 721 O O . VAL A 1 97 ? 18.25 -17.234 5.109 1 95.94 97 VAL A O 1
ATOM 724 N N . CYS A 1 98 ? 17.234 -17.109 3.145 1 95.69 98 CYS A N 1
ATOM 725 C CA . CYS A 1 98 ? 17.297 -15.648 3.148 1 95.69 98 CYS A CA 1
ATOM 726 C C . CYS A 1 98 ? 16.219 -15.047 4.047 1 95.69 98 CYS A C 1
ATOM 728 O O . CYS A 1 98 ? 15.344 -15.766 4.527 1 95.69 98 CYS A O 1
ATOM 730 N N . LYS A 1 99 ? 16.25 -13.719 4.25 1 94.19 99 LYS A N 1
ATOM 731 C CA . LYS A 1 99 ? 15.32 -13.031 5.152 1 94.19 99 LYS A CA 1
ATOM 732 C C . LYS A 1 99 ? 13.867 -13.25 4.727 1 94.19 99 LYS A C 1
ATOM 734 O O . LYS A 1 99 ? 13 -13.477 5.566 1 94.19 99 LYS A O 1
ATOM 739 N N . HIS A 1 100 ? 13.602 -13.211 3.467 1 96.69 100 HIS A N 1
ATOM 740 C CA . HIS A 1 100 ? 12.242 -13.367 2.969 1 96.69 100 HIS A CA 1
ATOM 741 C C . HIS A 1 100 ? 11.75 -14.797 3.152 1 96.69 100 HIS A C 1
ATOM 743 O O . HIS A 1 100 ? 10.625 -15.023 3.607 1 96.69 100 HIS A O 1
ATOM 749 N N . CYS A 1 101 ? 12.57 -15.727 2.877 1 97.12 101 CYS A N 1
ATOM 750 C CA . CYS A 1 101 ? 12.188 -17.125 3.055 1 97.12 101 CYS A CA 1
ATOM 751 C C . CYS A 1 101 ? 11.977 -17.453 4.531 1 97.12 101 CYS A C 1
ATOM 753 O O . CYS A 1 101 ? 11.031 -18.156 4.887 1 97.12 101 CYS A O 1
ATOM 755 N N . LEU A 1 102 ? 12.844 -16.891 5.324 1 96.69 10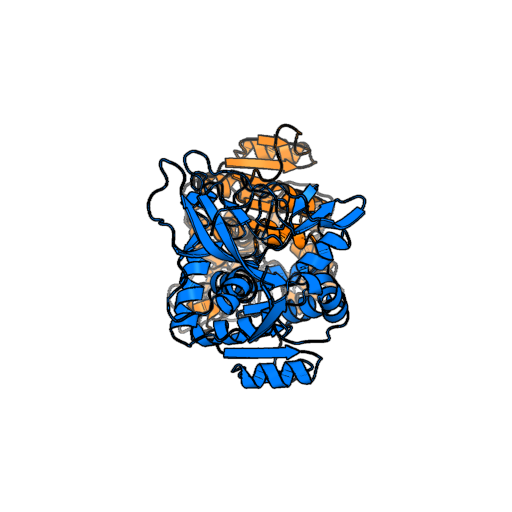2 LEU A N 1
ATOM 756 C CA . LEU A 1 102 ? 12.773 -17.203 6.75 1 96.69 102 LEU A CA 1
ATOM 757 C C . LEU A 1 102 ? 11.547 -16.562 7.391 1 96.69 102 LEU A C 1
ATOM 759 O O . LEU A 1 102 ? 11.148 -16.953 8.492 1 96.69 102 LEU A O 1
ATOM 763 N N . THR A 1 103 ? 11 -15.586 6.734 1 95.19 103 THR A N 1
ATOM 764 C CA . THR A 1 103 ? 9.82 -14.914 7.285 1 95.19 103 THR A CA 1
ATOM 765 C C . THR A 1 103 ? 8.562 -15.328 6.527 1 95.19 103 THR A C 1
ATOM 767 O O . THR A 1 103 ? 7.535 -14.648 6.605 1 95.19 103 THR A O 1
ATOM 770 N N . GLY A 1 104 ? 8.633 -16.359 5.754 1 96.5 104 GLY A N 1
ATOM 771 C CA . GLY A 1 104 ? 7.469 -16.938 5.098 1 96.5 104 GLY A CA 1
ATOM 772 C C . GLY A 1 104 ? 7.125 -16.266 3.785 1 96.5 104 GLY A C 1
ATOM 773 O O . GLY A 1 104 ? 6.051 -16.484 3.225 1 96.5 104 GLY A O 1
ATOM 774 N N . ASN A 1 105 ? 8.008 -15.367 3.324 1 97.75 105 ASN A N 1
ATOM 775 C CA . ASN A 1 105 ? 7.789 -14.664 2.064 1 97.75 105 ASN A CA 1
ATOM 776 C C . ASN A 1 105 ? 8.703 -15.188 0.962 1 97.75 105 ASN A C 1
ATOM 778 O O . ASN A 1 105 ? 9.422 -14.422 0.323 1 97.75 105 ASN A O 1
ATOM 782 N N . ASP A 1 106 ? 8.633 -16.5 0.76 1 97.75 106 ASP A N 1
ATOM 783 C CA . ASP A 1 106 ? 9.578 -17.141 -0.139 1 97.75 106 ASP A CA 1
ATOM 784 C C . ASP A 1 106 ? 9.258 -16.828 -1.598 1 97.75 106 ASP A C 1
ATOM 786 O O . ASP A 1 106 ? 10.094 -17.047 -2.482 1 97.75 106 ASP A O 1
ATOM 790 N N . ASN A 1 107 ? 8.078 -16.328 -1.887 1 98.31 107 ASN A N 1
ATOM 791 C CA . ASN A 1 107 ? 7.707 -15.961 -3.252 1 98.31 107 ASN A CA 1
ATOM 792 C C . ASN A 1 107 ? 8.516 -14.766 -3.75 1 98.31 107 ASN A C 1
ATOM 794 O O . ASN A 1 107 ? 8.633 -14.555 -4.957 1 98.31 107 ASN A O 1
ATOM 798 N N . VAL A 1 108 ? 9.086 -14 -2.811 1 98.06 108 VAL A N 1
ATOM 799 C CA . VAL A 1 108 ? 9.828 -12.82 -3.238 1 98.06 108 VAL A CA 1
ATOM 800 C C . VAL A 1 108 ? 11.312 -13 -2.932 1 98.06 108 VAL A C 1
ATOM 802 O O . VAL A 1 108 ? 12.055 -12.023 -2.781 1 98.06 108 VAL A O 1
ATOM 805 N N . CYS A 1 109 ? 11.766 -14.234 -2.795 1 97.5 109 CYS A N 1
ATOM 806 C CA . CYS A 1 109 ? 13.172 -14.555 -2.564 1 97.5 109 CYS A CA 1
ATOM 807 C C . CYS A 1 109 ? 14.055 -13.953 -3.652 1 97.5 109 CYS A C 1
ATOM 809 O O . CYS A 1 109 ? 13.891 -14.258 -4.832 1 97.5 109 CYS A O 1
ATOM 811 N N . LYS A 1 110 ? 15.023 -13.18 -3.262 1 93.38 110 LYS A N 1
ATOM 812 C CA . LYS A 1 110 ? 15.906 -12.531 -4.23 1 93.38 110 LYS A CA 1
ATOM 813 C C . LYS A 1 110 ? 16.828 -13.539 -4.891 1 93.38 110 LYS A C 1
ATOM 815 O O . LYS A 1 110 ? 17.172 -13.406 -6.066 1 93.38 110 LYS A O 1
ATOM 820 N N . THR A 1 111 ? 17.156 -14.523 -4.195 1 93.81 111 THR A N 1
ATOM 821 C CA . THR A 1 111 ? 18.062 -15.555 -4.688 1 93.81 111 THR A CA 1
ATOM 822 C C . THR A 1 111 ? 17.391 -16.391 -5.766 1 93.81 111 THR A C 1
ATOM 824 O O . THR A 1 111 ? 18.047 -16.891 -6.676 1 93.81 111 THR A O 1
ATOM 827 N N . ALA A 1 112 ? 16.094 -16.453 -5.699 1 95.38 112 ALA A N 1
ATOM 828 C CA . ALA A 1 112 ? 15.352 -17.297 -6.629 1 95.38 112 ALA A CA 1
ATOM 829 C C . ALA A 1 112 ? 14.742 -16.453 -7.758 1 95.38 112 ALA A C 1
ATOM 831 O O . ALA A 1 112 ? 13.93 -16.953 -8.539 1 95.38 112 ALA A O 1
ATOM 832 N N . PHE A 1 113 ? 15.172 -15.211 -7.828 1 92.56 113 PHE A N 1
ATOM 833 C CA . PHE A 1 113 ? 14.625 -14.352 -8.875 1 92.56 113 PHE A CA 1
ATOM 834 C C . PHE A 1 113 ? 14.93 -14.922 -10.25 1 92.56 113 PHE A C 1
ATOM 836 O O . PHE A 1 113 ? 16.078 -15.211 -10.57 1 92.56 113 PHE A O 1
ATOM 843 N N . LEU A 1 114 ? 13.906 -15.164 -11.078 1 92.44 114 LEU A N 1
ATOM 844 C CA . LEU A 1 114 ? 13.945 -15.727 -12.422 1 92.44 114 LEU A CA 1
ATOM 845 C C . LEU A 1 114 ? 14.359 -17.203 -12.383 1 92.44 114 LEU A C 1
ATOM 847 O O . LEU A 1 114 ? 14.875 -17.734 -13.367 1 92.44 114 LEU A O 1
ATOM 851 N N . ASP A 1 115 ? 14.297 -17.75 -11.234 1 96.06 115 ASP A N 1
ATOM 852 C CA . ASP A 1 115 ? 14.453 -19.188 -11.031 1 96.06 115 ASP A CA 1
ATOM 853 C C . ASP A 1 115 ? 13.125 -19.828 -10.625 1 96.06 115 ASP A C 1
ATOM 855 O O . ASP A 1 115 ? 13.07 -20.594 -9.656 1 96.06 115 ASP A O 1
ATOM 859 N N . TRP A 1 116 ? 12.094 -19.422 -11.32 1 97.56 116 TRP A N 1
ATOM 860 C CA . TRP A 1 116 ? 10.758 -19.938 -11.039 1 97.56 116 TRP A CA 1
ATOM 861 C C . TRP A 1 116 ? 10.43 -21.125 -11.953 1 97.56 116 TRP A C 1
ATOM 863 O O . TRP A 1 116 ? 10.75 -21.094 -13.141 1 97.56 116 TRP A O 1
ATOM 873 N N . PHE A 1 117 ? 9.844 -22.109 -11.43 1 98.06 117 PHE A N 1
ATOM 874 C CA . PHE A 1 117 ? 9.461 -23.25 -12.242 1 98.06 117 PHE A CA 1
ATOM 875 C C . PHE A 1 117 ? 8.625 -22.812 -13.438 1 98.06 117 PHE A C 1
ATOM 877 O O . PHE A 1 117 ? 7.562 -22.219 -13.281 1 98.06 117 PHE A O 1
ATOM 884 N N . GLY A 1 118 ? 9.133 -23.094 -14.648 1 97.94 118 GLY A N 1
ATOM 885 C CA . GLY A 1 118 ? 8.383 -22.844 -15.867 1 97.94 118 GLY A CA 1
ATOM 886 C C . GLY A 1 118 ? 8.406 -21.391 -16.312 1 97.94 118 GLY A C 1
ATOM 887 O O . GLY A 1 118 ? 7.848 -21.047 -17.344 1 97.94 118 GLY A O 1
ATOM 888 N N . LEU A 1 119 ? 8.922 -20.516 -15.516 1 96.25 119 LEU A N 1
ATOM 889 C CA . LEU A 1 119 ? 9.102 -19.094 -15.805 1 96.25 119 LEU A CA 1
ATOM 890 C C . LEU A 1 119 ? 10.523 -18.656 -15.492 1 96.25 119 LEU A C 1
ATOM 892 O O . LEU A 1 119 ? 10.742 -17.859 -14.57 1 96.25 119 LEU A O 1
ATOM 896 N N . GLY A 1 120 ? 11.5 -19.062 -16.281 1 95.69 120 GLY A N 1
ATOM 897 C CA . GLY A 1 120 ? 12.898 -18.734 -16.078 1 95.69 120 GLY A CA 1
ATOM 898 C C . GLY A 1 120 ? 13.75 -19.938 -15.719 1 95.69 120 GLY A C 1
ATOM 899 O O . GLY A 1 120 ? 14.977 -19.906 -15.859 1 95.69 120 GLY A O 1
ATOM 900 N N . SER A 1 121 ? 13.117 -20.969 -15.25 1 96.69 121 SER A N 1
ATOM 901 C CA . SER A 1 121 ? 13.711 -22.281 -15.016 1 96.69 121 SER A CA 1
ATOM 902 C C . SER A 1 121 ? 12.805 -23.406 -15.523 1 96.69 121 SER A C 1
ATOM 904 O O . SER A 1 121 ? 11.625 -23.172 -15.805 1 96.69 121 SER A O 1
ATOM 906 N N . ASP A 1 122 ? 13.359 -24.594 -15.648 1 98.25 122 ASP A N 1
ATOM 907 C CA . ASP A 1 122 ? 12.586 -25.703 -16.219 1 98.25 122 ASP A CA 1
ATOM 908 C C . ASP A 1 122 ? 11.305 -25.938 -15.445 1 98.25 122 ASP A C 1
ATOM 910 O O . ASP A 1 122 ? 11.312 -25.969 -14.211 1 98.25 122 ASP A O 1
ATOM 914 N N . GLY A 1 123 ? 10.219 -26.094 -16.25 1 98.56 123 GLY A N 1
ATOM 915 C CA . GLY A 1 123 ? 8.914 -26.328 -15.648 1 98.56 123 GLY A CA 1
ATOM 916 C C . GLY A 1 123 ? 8.289 -27.641 -16.062 1 98.56 123 GLY A C 1
ATOM 917 O O . GLY A 1 123 ? 8.984 -28.641 -16.234 1 98.56 123 GLY A O 1
ATOM 918 N N . GLY A 1 124 ? 6.996 -27.609 -16.188 1 98.75 124 GLY A N 1
ATOM 919 C CA . GLY A 1 124 ? 6.254 -28.859 -16.234 1 98.75 124 GLY A CA 1
ATOM 920 C C . GLY A 1 124 ? 5.902 -29.281 -17.656 1 98.75 124 GLY A C 1
ATOM 921 O O . GLY A 1 124 ? 5.375 -30.375 -17.859 1 98.75 124 GLY A O 1
ATOM 922 N N . TYR A 1 125 ? 6.18 -28.438 -18.672 1 98.75 125 TYR A N 1
ATOM 923 C CA . TYR A 1 125 ? 5.895 -28.875 -20.031 1 98.75 125 TYR A CA 1
ATOM 924 C C . TYR A 1 125 ? 6.902 -29.922 -20.484 1 98.75 125 TYR A C 1
ATOM 926 O O . TYR A 1 125 ? 7.48 -29.812 -21.562 1 98.75 125 TYR A O 1
ATOM 934 N N . GLU A 1 126 ? 7.156 -30.875 -19.672 1 98.62 126 GLU A N 1
ATOM 935 C CA . GLU A 1 126 ? 7.988 -32.062 -19.891 1 98.62 126 GLU A CA 1
ATOM 936 C C . GLU A 1 126 ? 7.543 -33.219 -19.016 1 98.62 126 GLU A C 1
ATOM 938 O O . GLU A 1 126 ? 6.633 -33.062 -18.188 1 98.62 126 GLU A O 1
ATOM 943 N N . GLU A 1 127 ? 8.117 -34.406 -19.172 1 98.56 127 GLU A N 1
ATOM 944 C CA . GLU A 1 127 ? 7.66 -35.625 -18.5 1 98.56 127 GLU A CA 1
ATOM 945 C C . GLU A 1 127 ? 8.305 -35.75 -17.125 1 98.56 127 GLU A C 1
ATOM 947 O O . GLU A 1 127 ? 7.684 -36.281 -16.188 1 98.56 127 GLU A O 1
ATOM 952 N N . TYR A 1 128 ? 9.57 -35.375 -17.047 1 98.69 128 TYR A N 1
ATOM 953 C CA . TYR A 1 128 ? 10.344 -35.438 -15.812 1 98.69 128 TYR A CA 1
ATOM 954 C C . TYR A 1 128 ? 11.008 -34.094 -15.5 1 98.69 128 TYR A C 1
ATOM 956 O O . TYR A 1 128 ? 11.602 -33.469 -16.391 1 98.69 128 TYR A O 1
ATOM 964 N N . LEU A 1 129 ? 10.891 -33.625 -14.297 1 98.69 129 LEU A N 1
ATOM 965 C CA . LEU A 1 129 ? 11.438 -32.344 -13.867 1 98.69 129 LEU A CA 1
ATOM 966 C C . LEU A 1 129 ? 12.406 -32.531 -12.703 1 98.69 129 LEU A C 1
ATOM 968 O O . LEU A 1 129 ? 12.055 -33.125 -11.68 1 98.69 129 LEU A O 1
ATOM 972 N N . LEU A 1 130 ? 13.609 -32.094 -12.859 1 98.62 130 LEU A N 1
ATOM 973 C CA . LEU A 1 130 ? 14.547 -32.094 -11.742 1 98.62 130 LEU A CA 1
ATOM 974 C C . LEU A 1 130 ? 14.211 -30.969 -10.758 1 98.62 130 LEU A C 1
ATOM 976 O O . LEU A 1 130 ? 14.156 -29.797 -11.141 1 98.62 130 LEU A O 1
ATOM 980 N N . VAL A 1 131 ? 13.945 -31.328 -9.531 1 98.38 131 VAL A N 1
ATOM 981 C CA . VAL A 1 131 ? 13.703 -30.375 -8.461 1 98.38 131 VAL A CA 1
ATOM 982 C C . VAL A 1 131 ? 14.961 -30.219 -7.602 1 98.38 131 VAL A C 1
ATOM 984 O O . VAL A 1 131 ? 15.297 -31.125 -6.828 1 98.38 131 VAL A O 1
ATOM 987 N N . ARG A 1 132 ? 15.562 -29.062 -7.684 1 96.88 132 ARG A N 1
ATOM 988 C CA . ARG A 1 132 ? 16.828 -28.828 -6.996 1 96.88 132 ARG A CA 1
ATOM 989 C C . ARG A 1 132 ? 16.609 -28.5 -5.523 1 96.88 132 ARG A C 1
ATOM 991 O O . ARG A 1 132 ? 17.5 -28.656 -4.699 1 96.88 132 ARG A O 1
ATOM 998 N N . ARG A 1 133 ? 15.461 -27.938 -5.152 1 96.12 133 ARG A N 1
ATOM 999 C CA . ARG A 1 133 ? 15.102 -27.547 -3.791 1 96.12 133 ARG A CA 1
ATOM 1000 C C . ARG A 1 133 ? 13.75 -28.125 -3.398 1 96.12 133 ARG A C 1
ATOM 1002 O O . ARG A 1 133 ? 12.719 -27.453 -3.512 1 96.12 133 ARG A O 1
ATOM 1009 N N . PRO A 1 134 ? 13.773 -29.266 -2.822 1 97.62 134 PRO A N 1
ATOM 1010 C CA . PRO A 1 134 ? 12.523 -29.969 -2.523 1 97.62 134 PRO A CA 1
ATOM 1011 C C . PRO A 1 134 ? 11.641 -29.203 -1.546 1 97.62 134 PRO A C 1
ATOM 1013 O O . PRO A 1 134 ? 10.453 -29.516 -1.403 1 97.62 134 PRO A O 1
ATOM 1016 N N . ARG A 1 135 ? 12.117 -28.172 -0.84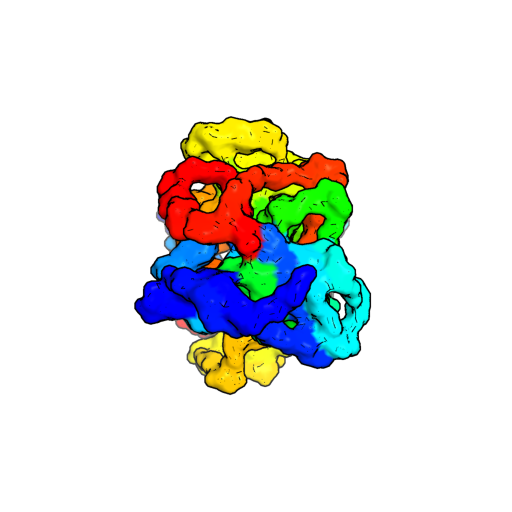4 1 95.44 135 ARG A N 1
ATOM 1017 C CA . ARG A 1 135 ? 11.305 -27.359 0.046 1 95.44 135 ARG A CA 1
ATOM 1018 C C . ARG A 1 135 ? 10.164 -26.688 -0.716 1 95.44 135 ARG A C 1
ATOM 1020 O O . ARG A 1 135 ? 9.188 -26.234 -0.114 1 95.44 135 ARG A O 1
ATOM 1027 N N . ASN A 1 136 ? 10.344 -26.594 -2.027 1 97.56 136 ASN A N 1
ATOM 1028 C CA . ASN A 1 136 ? 9.352 -25.922 -2.859 1 97.56 136 ASN A CA 1
ATOM 1029 C C . ASN A 1 136 ? 8.32 -26.906 -3.406 1 97.56 136 ASN A C 1
ATOM 1031 O O . ASN A 1 136 ? 7.688 -26.641 -4.43 1 97.56 136 ASN A O 1
ATOM 1035 N N . LEU A 1 137 ? 8.227 -28.031 -2.758 1 98.56 137 LEU A N 1
ATOM 1036 C CA . LEU A 1 137 ? 7.168 -29 -3.012 1 98.56 137 LEU A CA 1
ATOM 1037 C C . LEU A 1 137 ? 6.184 -29.047 -1.85 1 98.56 137 LEU A C 1
ATOM 1039 O O . LEU A 1 137 ? 6.582 -28.969 -0.687 1 98.56 137 LEU A O 1
ATOM 1043 N N . VAL A 1 138 ? 4.93 -29.125 -2.203 1 98.69 138 VAL A N 1
ATOM 1044 C CA . VAL A 1 138 ? 3.879 -29.328 -1.21 1 98.69 138 VAL A CA 1
ATOM 1045 C C . VAL A 1 138 ? 3.133 -30.625 -1.504 1 98.69 138 VAL A C 1
ATOM 1047 O O . VAL A 1 138 ? 2.76 -30.891 -2.65 1 98.69 138 VAL A O 1
ATOM 1050 N N . LYS A 1 139 ? 2.953 -31.453 -0.544 1 98.62 139 LYS A N 1
ATOM 1051 C CA . LYS A 1 139 ? 2.217 -32.688 -0.718 1 98.62 139 LYS A CA 1
ATOM 1052 C C . LYS A 1 139 ? 0.752 -32.438 -1.049 1 98.62 139 LYS A C 1
ATOM 1054 O O . LYS A 1 139 ? 0.132 -31.531 -0.468 1 98.62 139 LYS A O 1
ATOM 1059 N N . VAL A 1 140 ? 0.232 -33.156 -1.949 1 98.69 140 VAL A N 1
ATOM 1060 C CA . VAL A 1 140 ? -1.147 -33.031 -2.402 1 98.69 140 VAL A CA 1
ATOM 1061 C C . VAL A 1 140 ? -2.064 -33.906 -1.558 1 98.69 140 VAL A C 1
ATOM 1063 O O . VAL A 1 140 ? -1.823 -35.094 -1.417 1 98.69 140 VAL A O 1
ATOM 1066 N N . PRO A 1 141 ? -3.074 -33.312 -0.995 1 98.5 141 PRO A N 1
ATOM 1067 C CA . PRO A 1 141 ? -4.027 -34.156 -0.263 1 98.5 141 PRO A CA 1
ATOM 1068 C C . PRO A 1 141 ? -4.617 -35.281 -1.125 1 98.5 141 PRO A C 1
ATOM 1070 O O . PRO A 1 141 ? -4.82 -35.094 -2.328 1 98.5 141 PRO A O 1
ATOM 1073 N N . ASP A 1 142 ? -5.012 -36.344 -0.504 1 97.88 142 ASP A N 1
ATOM 1074 C CA . ASP A 1 142 ? -5.465 -37.531 -1.202 1 97.88 142 ASP A CA 1
ATOM 1075 C C . ASP A 1 142 ? -6.746 -37.25 -1.987 1 97.88 142 ASP A C 1
ATOM 1077 O O . ASP A 1 142 ? -6.969 -37.844 -3.045 1 97.88 142 ASP A O 1
ATOM 1081 N N . ASN A 1 143 ? -7.531 -36.375 -1.467 1 98.25 143 ASN A N 1
ATOM 1082 C CA . ASN A 1 143 ? -8.836 -36.156 -2.084 1 98.25 143 ASN A CA 1
ATOM 1083 C C . ASN A 1 143 ? -8.789 -35 -3.096 1 98.25 143 ASN A C 1
ATOM 1085 O O . ASN A 1 143 ? -9.836 -34.531 -3.533 1 98.25 143 ASN A O 1
ATOM 1089 N N . VAL A 1 144 ? -7.641 -34.531 -3.438 1 98.38 144 VAL A N 1
ATOM 1090 C CA . VAL A 1 144 ? -7.445 -33.531 -4.488 1 98.38 144 VAL A CA 1
ATOM 1091 C C . VAL A 1 144 ? -6.855 -34.188 -5.727 1 98.38 144 VAL A C 1
ATOM 1093 O O . VAL A 1 144 ? -5.82 -34.875 -5.648 1 98.38 144 VAL A O 1
ATOM 1096 N N . SER A 1 145 ? -7.531 -34.094 -6.836 1 98.31 145 SER A N 1
ATOM 1097 C CA . SER A 1 145 ? -7.023 -34.719 -8.055 1 98.31 145 SER A CA 1
ATOM 1098 C C . SER A 1 145 ? -5.703 -34.062 -8.484 1 98.31 145 SER A C 1
ATOM 1100 O O . SER A 1 145 ? -5.398 -32.938 -8.109 1 98.31 145 SER A O 1
ATOM 1102 N N . ILE A 1 146 ? -4.93 -34.781 -9.195 1 98.31 146 ILE A N 1
ATOM 1103 C CA . ILE A 1 146 ? -3.625 -34.312 -9.633 1 98.31 146 ILE A CA 1
ATOM 1104 C C . ILE A 1 146 ? -3.807 -33.125 -10.602 1 98.31 146 ILE A C 1
ATOM 1106 O O . ILE A 1 146 ? -2.986 -32.219 -10.625 1 98.31 146 ILE A O 1
ATOM 1110 N N . GLU A 1 147 ? -4.887 -33.156 -11.422 1 98.19 147 GLU A N 1
ATOM 1111 C CA . GLU A 1 147 ? -5.203 -32.062 -12.32 1 98.19 147 GLU A CA 1
ATOM 1112 C C . GLU A 1 147 ? -5.539 -30.781 -11.539 1 98.19 147 GLU A C 1
ATOM 1114 O O . GLU A 1 147 ? -5.039 -29.703 -11.859 1 98.19 147 GLU A O 1
ATOM 1119 N N . GLU A 1 148 ? -6.383 -30.938 -10.492 1 98.31 148 GLU A N 1
ATOM 1120 C CA . GLU A 1 148 ? -6.672 -29.797 -9.633 1 98.31 148 GLU A CA 1
ATOM 1121 C C . GLU A 1 148 ? -5.406 -29.266 -8.961 1 98.31 148 GLU A C 1
ATOM 1123 O O . GLU A 1 148 ? -5.199 -28.062 -8.883 1 98.31 148 GLU A O 1
ATOM 1128 N N . ALA A 1 149 ? -4.602 -30.203 -8.508 1 98.75 149 ALA A N 1
ATOM 1129 C CA . ALA A 1 149 ? -3.379 -29.828 -7.809 1 98.75 149 ALA A CA 1
ATOM 1130 C C . ALA A 1 149 ? -2.498 -28.938 -8.68 1 98.75 149 ALA A C 1
ATOM 1132 O O . ALA A 1 149 ? -1.954 -27.938 -8.211 1 98.75 149 ALA A O 1
ATOM 1133 N N . ALA A 1 150 ? -2.359 -29.281 -9.945 1 98.69 150 ALA A N 1
ATOM 1134 C CA . ALA A 1 150 ? -1.56 -28.484 -10.867 1 98.69 150 ALA A CA 1
ATOM 1135 C C . ALA A 1 150 ? -2.127 -27.078 -10.992 1 98.69 150 ALA A C 1
ATOM 1137 O O . ALA A 1 150 ? -1.396 -26.094 -10.867 1 98.69 150 ALA A O 1
ATOM 1138 N N . ALA A 1 151 ? -3.404 -27.016 -11.219 1 98 151 ALA A N 1
ATOM 1139 C CA . ALA A 1 151 ? -4.059 -25.719 -11.391 1 98 151 ALA A CA 1
ATOM 1140 C C . ALA A 1 151 ? -3.951 -24.875 -10.117 1 98 151 ALA A C 1
ATOM 1142 O O . ALA A 1 151 ? -3.783 -23.656 -10.18 1 98 151 ALA A O 1
ATOM 1143 N N . ILE A 1 152 ? -4.035 -25.516 -8.938 1 98.69 152 ILE A N 1
ATOM 1144 C CA . ILE A 1 152 ? -4.059 -24.844 -7.645 1 98.69 152 ILE A CA 1
ATOM 1145 C C . ILE A 1 152 ? -2.746 -24.078 -7.438 1 98.69 152 ILE A C 1
ATOM 1147 O O . ILE A 1 152 ? -2.721 -23.047 -6.777 1 98.69 152 ILE A O 1
ATOM 1151 N N . THR A 1 153 ? -1.646 -24.516 -8.086 1 98.75 153 THR A N 1
ATOM 1152 C CA . THR A 1 153 ? -0.321 -23.953 -7.848 1 98.75 153 THR A CA 1
ATOM 1153 C C . THR A 1 153 ? -0.242 -22.516 -8.375 1 98.75 153 THR A C 1
ATOM 1155 O O . THR A 1 153 ? 0.692 -21.781 -8.047 1 98.75 153 THR A O 1
ATOM 1158 N N . ASP A 1 154 ? -1.189 -22.062 -9.148 1 98.06 154 ASP A N 1
ATOM 1159 C CA . ASP A 1 154 ? -1.235 -20.672 -9.586 1 98.06 154 ASP A CA 1
ATOM 1160 C C . ASP A 1 154 ? -2.67 -20.156 -9.609 1 98.06 154 ASP A C 1
ATOM 1162 O O . ASP A 1 154 ? -3.004 -19.203 -8.906 1 98.06 154 ASP A O 1
ATOM 1166 N N . ALA A 1 155 ? -3.592 -20.859 -10.258 1 97.19 155 ALA A N 1
ATOM 1167 C CA . ALA A 1 155 ? -4.961 -20.406 -10.484 1 97.19 155 ALA A CA 1
ATOM 1168 C C . ALA A 1 155 ? -5.676 -20.125 -9.164 1 97.19 155 ALA A C 1
ATOM 1170 O O . ALA A 1 155 ? -6.531 -19.234 -9.094 1 97.19 155 ALA A O 1
ATOM 1171 N N . VAL A 1 156 ? -5.375 -20.891 -8.148 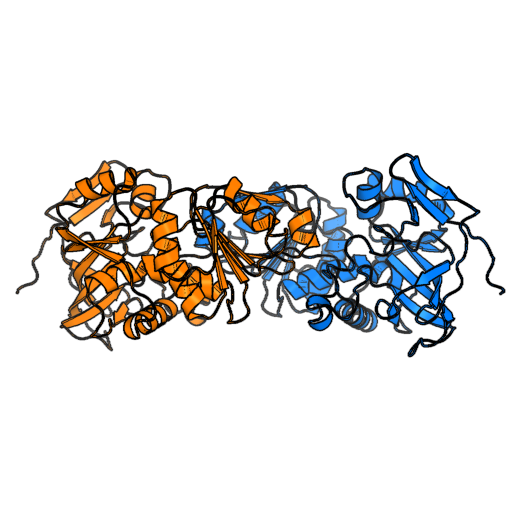1 98.44 156 VAL A N 1
ATOM 1172 C CA . VAL A 1 156 ? -5.961 -20.688 -6.828 1 98.44 156 VAL A CA 1
ATOM 1173 C C . VAL A 1 156 ? -4.965 -19.953 -5.926 1 98.44 156 VAL A C 1
ATOM 1175 O O . VAL A 1 156 ? -5.34 -19.062 -5.176 1 98.44 156 VAL A O 1
ATOM 1178 N N . LEU A 1 157 ? -3.67 -20.312 -6.055 1 98.75 157 LEU A N 1
ATOM 1179 C CA . LEU A 1 157 ? -2.633 -19.781 -5.176 1 98.75 157 LEU A CA 1
ATOM 1180 C C . LEU A 1 157 ? -2.498 -18.281 -5.336 1 98.75 157 LEU A C 1
ATOM 1182 O O . LEU A 1 157 ? -2.375 -17.547 -4.348 1 98.75 157 LEU A O 1
ATOM 1186 N N . THR A 1 158 ? -2.537 -17.797 -6.574 1 98.44 158 THR A N 1
ATOM 1187 C CA . THR A 1 158 ? -2.369 -16.375 -6.859 1 98.44 158 THR A CA 1
ATOM 1188 C C . THR A 1 158 ? -3.48 -15.555 -6.207 1 98.44 158 THR A C 1
ATOM 1190 O O . THR A 1 158 ? -3.211 -14.641 -5.43 1 98.44 158 THR A O 1
ATOM 1193 N N . PRO A 1 159 ? -4.785 -15.906 -6.441 1 98.62 159 PRO A N 1
ATOM 1194 C CA . PRO A 1 159 ? -5.82 -15.125 -5.766 1 98.62 159 PRO A CA 1
ATOM 1195 C C . PRO A 1 159 ? -5.863 -15.375 -4.258 1 98.62 159 PRO A C 1
ATOM 1197 O O . PRO A 1 159 ? -6.223 -14.477 -3.49 1 98.62 159 PRO A O 1
ATOM 1200 N N . TYR A 1 160 ? -5.484 -16.547 -3.789 1 98.88 160 TYR A N 1
ATOM 1201 C CA . TYR A 1 160 ? -5.414 -16.797 -2.354 1 98.88 160 TYR A CA 1
ATOM 1202 C C . TYR A 1 160 ? -4.434 -15.852 -1.683 1 98.88 160 TYR A C 1
ATOM 1204 O O . TYR A 1 160 ? -4.75 -15.234 -0.662 1 98.88 160 TYR A O 1
ATOM 1212 N N . HIS A 1 161 ? -3.234 -15.797 -2.27 1 98.88 161 HIS A N 1
ATOM 1213 C CA . HIS A 1 161 ? -2.203 -14.914 -1.736 1 98.88 161 HIS A CA 1
ATOM 1214 C C . HIS A 1 161 ? -2.672 -13.461 -1.729 1 98.88 161 HIS A C 1
ATOM 1216 O O . HIS A 1 161 ? -2.418 -12.727 -0.77 1 98.88 161 HIS A O 1
ATOM 1222 N N . ALA A 1 162 ? -3.363 -13.016 -2.76 1 98.81 162 ALA A N 1
ATOM 1223 C CA . ALA A 1 162 ? -3.887 -11.656 -2.859 1 98.81 162 ALA A CA 1
ATOM 1224 C C . ALA A 1 162 ? -4.91 -11.375 -1.763 1 98.81 162 ALA A C 1
ATOM 1226 O O . ALA A 1 162 ? -4.836 -10.359 -1.074 1 98.81 162 ALA A O 1
ATOM 1227 N N . VAL A 1 163 ? -5.859 -12.32 -1.573 1 98.81 163 VAL A N 1
ATOM 1228 C CA . VAL A 1 163 ? -6.93 -12.156 -0.591 1 98.81 163 VAL A CA 1
ATOM 1229 C C . VAL A 1 163 ? -6.336 -12.117 0.815 1 98.81 163 VAL A C 1
ATOM 1231 O O . VAL A 1 163 ? -6.727 -11.289 1.639 1 98.81 163 VAL A O 1
ATOM 1234 N N . LYS A 1 164 ? -5.402 -13.023 1.067 1 98.56 164 LYS A N 1
ATOM 1235 C CA . LYS A 1 164 ? -4.742 -13.062 2.369 1 98.56 164 LYS A CA 1
ATOM 1236 C C . LYS A 1 164 ? -3.963 -11.773 2.629 1 98.56 164 LYS A C 1
ATOM 1238 O O . LYS A 1 164 ? -4.02 -11.219 3.729 1 98.56 164 LYS A O 1
ATOM 1243 N N . THR A 1 165 ? -3.227 -11.336 1.588 1 98.5 165 THR A N 1
ATOM 1244 C CA . THR A 1 165 ? -2.459 -10.102 1.683 1 98.5 165 THR A CA 1
ATOM 1245 C C . THR A 1 165 ? -3.375 -8.914 1.958 1 98.5 165 THR A C 1
ATOM 1247 O O . THR A 1 165 ? -3.004 -7.988 2.688 1 98.5 165 THR A O 1
ATOM 1250 N N . ALA A 1 166 ? -4.625 -8.922 1.435 1 98.38 166 ALA A N 1
ATOM 1251 C CA . ALA A 1 166 ? -5.605 -7.855 1.611 1 98.38 166 ALA A CA 1
ATOM 1252 C C . ALA A 1 166 ? -6.246 -7.922 2.994 1 98.38 166 ALA A C 1
ATOM 1254 O O . ALA A 1 166 ? -7.043 -7.055 3.361 1 98.38 166 ALA A O 1
ATOM 1255 N N . LYS A 1 167 ? -5.977 -8.953 3.77 1 97.25 167 LYS A N 1
ATOM 1256 C CA . LYS A 1 167 ? -6.461 -9.133 5.137 1 97.25 167 LYS A CA 1
ATOM 1257 C C . LYS A 1 167 ? -7.984 -9.195 5.172 1 97.25 167 LYS A C 1
ATOM 1259 O O . LYS A 1 167 ? -8.617 -8.57 6.023 1 97.25 167 LYS A O 1
ATOM 1264 N N . VAL A 1 168 ? -8.562 -9.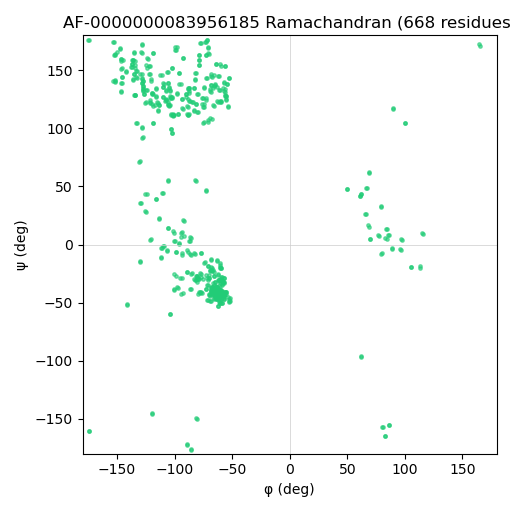883 4.223 1 98 168 VAL A N 1
ATOM 1265 C CA . VAL A 1 168 ? -10.008 -10.047 4.156 1 98 168 VAL A CA 1
ATOM 1266 C C . VAL A 1 168 ? -10.508 -10.758 5.418 1 98 168 VAL A C 1
ATOM 1268 O O . VAL A 1 168 ? -9.883 -11.719 5.879 1 98 168 VAL A O 1
ATOM 1271 N N . LYS A 1 169 ? -11.547 -10.266 6.043 1 97.06 169 LYS A N 1
ATOM 1272 C CA . LYS A 1 169 ? -12.219 -10.812 7.219 1 97.06 169 LYS A CA 1
ATOM 1273 C C . LYS A 1 169 ? -13.719 -10.945 6.984 1 97.06 169 LYS A C 1
ATOM 1275 O O . LYS A 1 169 ? -14.234 -10.492 5.957 1 97.06 169 LYS A O 1
ATOM 1280 N N . PRO A 1 170 ? -14.398 -11.57 7.914 1 96.38 170 PRO A N 1
ATOM 1281 C CA . PRO A 1 170 ? -15.828 -11.82 7.723 1 96.38 170 PRO A CA 1
ATOM 1282 C C . PRO A 1 170 ? -16.641 -10.531 7.559 1 96.38 170 PRO A C 1
ATOM 1284 O O . PRO A 1 170 ? -17.75 -10.562 7.031 1 96.38 170 PRO A O 1
ATOM 1287 N N . THR A 1 171 ? -16.141 -9.406 7.961 1 96.44 171 THR A N 1
ATOM 1288 C CA . THR A 1 171 ? -16.875 -8.148 7.875 1 96.44 171 THR A CA 1
ATOM 1289 C C . THR A 1 171 ? -16.406 -7.336 6.672 1 96.44 171 THR A C 1
ATOM 1291 O O . THR A 1 171 ? -16.875 -6.215 6.453 1 96.44 171 THR A O 1
ATOM 1294 N N . SER A 1 172 ? -15.469 -7.883 5.855 1 97.94 172 SER A N 1
ATOM 1295 C CA . SER A 1 172 ? -14.93 -7.141 4.723 1 97.94 172 SER A CA 1
ATOM 1296 C C . SER A 1 172 ? -15.945 -7.066 3.58 1 97.94 172 SER A C 1
ATOM 1298 O O . SER A 1 172 ? -16.641 -8.047 3.295 1 97.94 172 SER A O 1
ATOM 1300 N N . ASN A 1 173 ? -16.078 -5.895 3.02 1 98.62 173 ASN A N 1
ATOM 1301 C CA . ASN A 1 173 ? -16.766 -5.656 1.754 1 98.62 173 ASN A CA 1
ATOM 1302 C C . ASN A 1 173 ? -15.789 -5.578 0.59 1 98.62 173 ASN A C 1
ATOM 1304 O O . ASN A 1 173 ? -14.992 -4.641 0.501 1 98.62 173 ASN A O 1
ATOM 1308 N N . VAL A 1 174 ? -15.867 -6.613 -0.329 1 98.88 174 VAL A N 1
ATOM 1309 C CA . VAL A 1 174 ? -14.789 -6.801 -1.293 1 98.88 174 VAL A CA 1
ATOM 1310 C C . VAL A 1 174 ? -15.32 -6.578 -2.709 1 98.88 174 VAL A C 1
ATOM 1312 O O . VAL A 1 174 ? -16.344 -7.148 -3.094 1 98.88 174 VAL A O 1
ATOM 1315 N N . LEU A 1 175 ? -14.656 -5.711 -3.473 1 98.94 175 LEU A N 1
ATOM 1316 C CA . LEU A 1 175 ? -14.898 -5.547 -4.902 1 98.94 175 LEU A CA 1
ATOM 1317 C C . LEU A 1 175 ? -13.945 -6.414 -5.719 1 98.94 175 LEU A C 1
ATOM 1319 O O . LEU A 1 175 ? -12.727 -6.363 -5.52 1 98.94 175 LEU A O 1
ATOM 1323 N N . VAL A 1 176 ? -14.453 -7.223 -6.551 1 98.88 176 VAL A N 1
ATOM 1324 C CA . VAL A 1 176 ? -13.664 -8.031 -7.477 1 98.88 176 VAL A CA 1
ATOM 1325 C C . VAL A 1 176 ? -13.938 -7.578 -8.914 1 98.88 176 VAL A C 1
ATOM 1327 O O . VAL A 1 176 ? -15.086 -7.594 -9.367 1 98.88 176 VAL A O 1
ATOM 1330 N N . ILE A 1 177 ? -12.867 -7.156 -9.531 1 98.62 177 ILE A N 1
ATOM 1331 C CA . ILE A 1 177 ? -12.984 -6.789 -10.938 1 98.62 177 ILE A CA 1
ATOM 1332 C C . ILE A 1 177 ? -12.383 -7.887 -11.812 1 98.62 177 ILE A C 1
ATOM 1334 O O . ILE A 1 177 ? -11.18 -8.156 -11.742 1 98.62 177 ILE A O 1
ATOM 1338 N N . GLY A 1 178 ? -13.195 -8.469 -12.68 1 96.31 178 GLY A N 1
ATOM 1339 C CA . GLY A 1 178 ? -12.773 -9.602 -13.5 1 96.31 178 GLY A CA 1
ATOM 1340 C C . GLY A 1 178 ? -13.023 -10.945 -12.844 1 96.31 178 GLY A C 1
ATOM 1341 O O . GLY A 1 178 ? -12.453 -11.242 -11.797 1 96.31 178 GLY A O 1
ATOM 1342 N N . ALA A 1 179 ? -13.867 -11.727 -13.477 1 93.94 179 ALA A N 1
ATOM 1343 C CA . ALA A 1 179 ? -14.227 -13.031 -12.93 1 93.94 179 ALA A CA 1
ATOM 1344 C C . ALA A 1 179 ? -13.773 -14.156 -13.859 1 93.94 179 ALA A C 1
ATOM 1346 O O . ALA A 1 179 ? -14.516 -15.125 -14.078 1 93.94 179 ALA A O 1
ATOM 1347 N N . GLY A 1 180 ? -12.633 -13.961 -14.406 1 89.06 180 GLY A N 1
ATOM 1348 C CA . GLY A 1 180 ? -12.039 -15.016 -15.219 1 89.06 180 GLY A CA 1
ATOM 1349 C C . GLY A 1 180 ? -11.359 -16.094 -14.398 1 89.06 180 GLY A C 1
ATOM 1350 O O . GLY A 1 180 ? -11.852 -16.469 -13.328 1 89.06 180 GLY A O 1
ATOM 1351 N N . GLY A 1 181 ? -10.305 -16.719 -14.992 1 87.06 181 GLY A N 1
ATOM 1352 C CA . GLY A 1 181 ? -9.617 -17.828 -14.352 1 87.06 181 GLY A CA 1
ATOM 1353 C C . GLY A 1 181 ? -9.172 -17.5 -12.938 1 87.06 181 GLY A C 1
ATOM 1354 O O . GLY A 1 181 ? -9.484 -18.234 -12 1 87.06 181 GLY A O 1
ATOM 1355 N N . LEU A 1 182 ? -8.531 -16.391 -12.711 1 93.62 182 LEU A N 1
ATOM 1356 C CA . LEU A 1 182 ? -8.078 -15.992 -11.383 1 93.62 182 LEU A CA 1
ATOM 1357 C C . LEU A 1 182 ? -9.227 -15.43 -10.555 1 93.62 182 LEU A C 1
ATOM 1359 O O . LEU A 1 182 ? -9.406 -15.812 -9.398 1 93.62 182 LEU A O 1
ATOM 1363 N N . GLY A 1 183 ? -10.039 -14.633 -11.211 1 95.88 183 GLY A N 1
ATOM 1364 C CA . GLY A 1 183 ? -11.125 -13.961 -10.516 1 95.8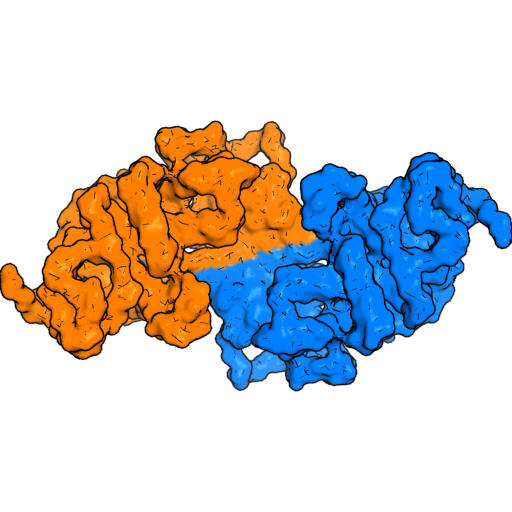8 183 GLY A CA 1
ATOM 1365 C C . GLY A 1 183 ? -12.18 -14.93 -9.992 1 95.88 183 GLY A C 1
ATOM 1366 O O . GLY A 1 183 ? -12.719 -14.727 -8.906 1 95.88 183 GLY A O 1
ATOM 1367 N N . GLY A 1 184 ? -12.5 -15.961 -10.797 1 96.25 184 GLY A N 1
ATOM 1368 C CA . GLY A 1 184 ? -13.445 -16.969 -10.344 1 96.25 184 GLY A CA 1
ATOM 1369 C C . GLY A 1 184 ? -13.008 -17.672 -9.07 1 96.25 184 GLY A C 1
ATOM 1370 O O . GLY A 1 184 ? -13.812 -17.844 -8.148 1 96.25 184 GLY A O 1
ATOM 1371 N N . ASN A 1 185 ? -11.75 -18.031 -9.008 1 97.5 185 ASN A N 1
ATOM 1372 C CA . ASN A 1 185 ? -11.219 -18.609 -7.777 1 97.5 185 ASN A CA 1
ATOM 1373 C C . ASN A 1 185 ? -11.172 -17.578 -6.652 1 97.5 185 ASN A C 1
ATOM 1375 O O . ASN A 1 185 ? -11.414 -17.906 -5.492 1 97.5 185 ASN A O 1
ATOM 1379 N N . GLY A 1 186 ? -10.844 -16.312 -7 1 98.31 186 GLY A N 1
ATOM 1380 C CA . GLY A 1 186 ? -10.836 -15.227 -6.023 1 98.31 186 GLY A CA 1
ATOM 1381 C C . GLY A 1 186 ? -12.164 -15.055 -5.312 1 98.31 186 GLY A C 1
ATOM 1382 O O . GLY A 1 186 ? -12.195 -14.844 -4.098 1 98.31 186 GLY A O 1
ATOM 1383 N N . ILE A 1 187 ? -13.258 -15.172 -6.066 1 98.5 187 ILE A N 1
ATOM 1384 C CA . ILE A 1 187 ? -14.602 -15.062 -5.504 1 98.5 187 ILE A CA 1
ATOM 1385 C C . ILE A 1 187 ? -14.805 -16.125 -4.43 1 98.5 187 ILE A C 1
ATOM 1387 O O . ILE A 1 187 ? -15.227 -15.82 -3.312 1 98.5 187 ILE A O 1
ATOM 1391 N N . GLN A 1 188 ? -14.43 -17.328 -4.711 1 98.56 188 GLN A N 1
ATOM 1392 C CA . GLN A 1 188 ? -14.594 -18.438 -3.768 1 98.56 188 GLN A CA 1
ATOM 1393 C C . GLN A 1 188 ? -13.734 -18.234 -2.527 1 98.56 188 GLN A C 1
ATOM 1395 O O . GLN A 1 188 ? -14.156 -18.531 -1.411 1 98.56 188 GLN A O 1
ATOM 1400 N N . ILE A 1 189 ? -12.523 -17.75 -2.727 1 98.75 189 ILE A N 1
ATOM 1401 C CA . ILE A 1 189 ? -11.594 -17.547 -1.619 1 98.75 189 ILE A CA 1
ATOM 1402 C C . ILE A 1 189 ? -12.125 -16.453 -0.689 1 98.75 189 ILE A C 1
ATOM 1404 O O . ILE A 1 189 ? -12.109 -16.609 0.534 1 98.75 189 ILE A O 1
ATOM 1408 N N . VAL A 1 190 ? -12.594 -15.289 -1.272 1 98.75 190 VAL A N 1
ATOM 1409 C CA . VAL A 1 190 ? -13.172 -14.234 -0.45 1 98.75 190 VAL A CA 1
ATOM 1410 C C . VAL A 1 190 ? -14.32 -14.789 0.38 1 98.75 190 VAL A C 1
ATOM 1412 O O . VAL A 1 190 ? -14.43 -14.508 1.575 1 98.75 190 VAL A O 1
ATOM 1415 N N . LYS A 1 191 ? -15.148 -15.625 -0.236 1 98.44 191 LYS A N 1
ATOM 1416 C CA . LYS A 1 191 ? -16.266 -16.25 0.469 1 98.44 191 LYS A CA 1
ATOM 1417 C C . LYS A 1 191 ? -15.758 -17.188 1.572 1 98.44 191 LYS A C 1
ATOM 1419 O O . LYS A 1 191 ? -16.328 -17.219 2.668 1 98.44 191 LYS A O 1
ATOM 1424 N N . ALA A 1 192 ? -14.742 -17.938 1.27 1 98.25 192 ALA A N 1
ATOM 1425 C CA . ALA A 1 192 ? -14.172 -18.828 2.266 1 98.25 192 ALA A CA 1
ATOM 1426 C C . ALA A 1 192 ? -13.641 -18.062 3.467 1 98.25 192 ALA A C 1
ATOM 1428 O O . ALA A 1 192 ? -13.648 -18.562 4.594 1 98.25 192 ALA A O 1
ATOM 1429 N N . PHE A 1 193 ? -13.172 -16.828 3.262 1 98.19 193 PHE A N 1
ATOM 1430 C CA . PHE A 1 193 ? -12.68 -15.969 4.336 1 98.19 193 PHE A CA 1
ATOM 1431 C C . PHE A 1 193 ? -13.828 -15.258 5.031 1 98.19 193 PHE A C 1
ATOM 1433 O O . PHE A 1 193 ? -13.625 -14.562 6.027 1 98.19 193 PHE A O 1
ATOM 1440 N N . GLY A 1 194 ? -15.047 -15.367 4.496 1 97.75 194 GLY A N 1
ATOM 1441 C CA . GLY A 1 194 ? -16.234 -14.836 5.133 1 97.75 194 GLY A CA 1
ATOM 1442 C C . GLY A 1 194 ? -16.641 -13.477 4.609 1 97.75 194 GLY A C 1
ATOM 1443 O O . GLY A 1 194 ? -17.609 -12.883 5.09 1 97.75 194 GLY A O 1
ATOM 1444 N N . GLY A 1 195 ? -15.961 -12.938 3.588 1 98 195 GLY A N 1
ATOM 1445 C CA . GLY A 1 195 ? -16.219 -11.594 3.09 1 98 195 GLY A CA 1
ATOM 1446 C C . GLY A 1 195 ? -17.438 -11.523 2.188 1 98 195 GLY A C 1
ATOM 1447 O O . GLY A 1 195 ? -17.891 -12.539 1.657 1 98 195 GLY A O 1
ATOM 1448 N N . LYS A 1 196 ? -17.984 -10.328 2.057 1 98.44 196 LYS A N 1
ATOM 1449 C CA . LYS A 1 196 ? -19 -10.031 1.057 1 98.44 196 LYS A CA 1
ATOM 1450 C C . LYS A 1 196 ? -18.375 -9.617 -0.27 1 98.44 196 LYS A C 1
ATOM 1452 O O . LYS A 1 196 ? -17.484 -8.766 -0.303 1 98.44 196 LYS A O 1
ATOM 1457 N N . VAL A 1 197 ? -18.812 -10.219 -1.365 1 98.62 197 VAL A N 1
ATOM 1458 C CA . VAL A 1 197 ? -18.125 -10.016 -2.629 1 98.62 197 VAL A CA 1
ATOM 1459 C C . VAL A 1 197 ? -19.078 -9.406 -3.654 1 98.62 197 VAL A C 1
ATOM 1461 O O . VAL A 1 197 ? -20.141 -9.953 -3.918 1 98.62 197 VAL A O 1
ATOM 1464 N N . THR A 1 198 ? -18.781 -8.258 -4.195 1 98.81 198 THR A N 1
ATOM 1465 C CA . THR A 1 198 ? -19.375 -7.641 -5.375 1 98.81 198 THR A CA 1
ATOM 1466 C C . THR A 1 198 ? -18.453 -7.789 -6.586 1 98.81 198 THR A C 1
ATOM 1468 O O . THR A 1 198 ? -17.281 -7.41 -6.535 1 98.81 198 THR A O 1
ATOM 1471 N N . VAL A 1 199 ? -19.016 -8.352 -7.668 1 98.81 199 VAL A N 1
ATOM 1472 C CA . VAL A 1 199 ? -18.219 -8.625 -8.852 1 98.81 199 VAL A CA 1
ATOM 1473 C C . VAL A 1 199 ? -18.625 -7.691 -9.984 1 98.81 199 VAL A C 1
ATOM 1475 O O . VAL A 1 199 ? -19.812 -7.441 -10.188 1 98.81 199 VAL A O 1
ATOM 1478 N N . VAL A 1 200 ? -17.625 -7.152 -10.648 1 98.69 200 VAL A N 1
ATOM 1479 C CA . VAL A 1 200 ? -17.844 -6.406 -11.883 1 98.69 200 VAL A CA 1
ATOM 1480 C C . VAL A 1 200 ? -17.141 -7.102 -13.039 1 98.69 200 VAL A C 1
ATOM 1482 O O . VAL A 1 200 ? -15.922 -7.336 -12.977 1 98.69 200 VAL A O 1
ATOM 1485 N N . ASP A 1 201 ? -17.844 -7.508 -14.023 1 97.44 201 ASP A N 1
ATOM 1486 C CA . ASP A 1 201 ? -17.312 -8.102 -15.242 1 97.44 201 ASP A CA 1
ATOM 1487 C C . ASP A 1 201 ? -18.172 -7.734 -16.453 1 97.44 201 ASP A C 1
ATOM 1489 O O . ASP A 1 201 ? -19.406 -7.73 -16.359 1 97.44 201 ASP A O 1
ATOM 1493 N N . LYS A 1 202 ? -17.5 -7.441 -17.531 1 95 202 LYS A N 1
ATOM 1494 C CA . LYS A 1 202 ? -18.219 -7 -18.734 1 95 202 LYS A CA 1
ATOM 1495 C C . LYS A 1 202 ? -18.859 -8.18 -19.453 1 95 202 LYS A C 1
ATOM 1497 O O . LYS A 1 202 ? -19.828 -8 -20.219 1 95 202 LYS A O 1
ATOM 1502 N N . LYS A 1 203 ? -18.344 -9.406 -19.297 1 93.69 203 LYS A N 1
ATOM 1503 C CA . LYS A 1 203 ? -18.797 -10.578 -20.031 1 93.69 203 LYS A CA 1
ATOM 1504 C C . LYS A 1 203 ? -19.953 -11.258 -19.312 1 93.69 203 LYS A C 1
ATOM 1506 O O . LYS A 1 203 ? -19.859 -11.57 -18.125 1 93.69 203 LYS A O 1
ATOM 1511 N N . ASP A 1 204 ? -20.984 -11.617 -20.094 1 94.75 204 ASP A N 1
ATOM 1512 C CA . ASP A 1 204 ? -22.172 -12.258 -19.531 1 94.75 204 ASP A CA 1
ATOM 1513 C C . ASP A 1 204 ? -21.828 -13.617 -18.938 1 94.75 204 ASP A C 1
ATOM 1515 O O . ASP A 1 204 ? -22.219 -13.93 -17.812 1 94.75 204 ASP A O 1
ATOM 1519 N N . LYS A 1 205 ? -21.109 -14.336 -19.688 1 92.19 205 LYS A N 1
ATOM 1520 C CA . LYS A 1 205 ? -20.766 -15.68 -19.234 1 92.19 205 LYS A CA 1
ATOM 1521 C C . LYS A 1 205 ? -19.984 -15.633 -17.922 1 92.19 205 LYS A C 1
ATOM 1523 O O . LYS A 1 205 ? -20.203 -16.469 -17.031 1 92.19 205 LYS A O 1
ATOM 1528 N N . ALA A 1 206 ? -19.141 -14.672 -17.797 1 92.69 206 ALA A N 1
ATOM 1529 C CA . ALA A 1 206 ? -18.344 -14.516 -16.578 1 92.69 206 ALA A CA 1
ATOM 1530 C C . ALA A 1 206 ? -19.219 -14.109 -15.398 1 92.69 206 ALA A C 1
ATOM 1532 O O . ALA A 1 206 ? -19 -14.578 -14.273 1 92.69 206 ALA A O 1
ATOM 1533 N N . ARG A 1 207 ? -20.156 -13.273 -15.617 1 96.44 207 ARG A N 1
ATOM 1534 C CA . ARG A 1 207 ? -21.078 -12.852 -14.562 1 96.44 207 ARG A CA 1
ATOM 1535 C C . ARG A 1 207 ? -21.922 -14.016 -14.07 1 96.44 207 ARG A C 1
ATOM 1537 O O . ARG A 1 207 ? -22.156 -14.156 -12.867 1 96.44 207 ARG A O 1
ATOM 1544 N N . ASP A 1 208 ? -22.406 -14.82 -15.016 1 95.69 208 ASP A N 1
ATOM 1545 C CA . ASP A 1 208 ? -23.172 -16.016 -14.641 1 95.69 208 ASP A CA 1
ATOM 1546 C C . ASP A 1 208 ? -22.328 -16.953 -13.789 1 95.69 208 ASP A C 1
ATOM 1548 O O . ASP A 1 208 ? -22.797 -17.484 -12.773 1 95.69 208 ASP A O 1
ATOM 1552 N N . GLN A 1 209 ? -21.125 -17.094 -14.211 1 93.31 209 GLN A N 1
ATOM 1553 C CA . GLN A 1 209 ? -20.219 -17.953 -13.453 1 93.31 209 GLN A CA 1
ATOM 1554 C C . GLN A 1 209 ? -19.953 -17.375 -12.07 1 93.31 209 GLN A C 1
ATOM 1556 O O . GLN A 1 209 ? -19.875 -18.125 -11.086 1 93.31 209 GLN A O 1
ATOM 1561 N N . ALA A 1 210 ? -19.766 -16.078 -11.984 1 96.81 210 ALA A N 1
ATOM 1562 C CA . ALA A 1 210 ? -19.516 -15.406 -10.711 1 96.81 210 ALA A CA 1
ATOM 1563 C C . ALA A 1 210 ? -20.656 -15.672 -9.719 1 96.81 210 ALA A C 1
ATOM 1565 O O . ALA A 1 210 ? -20.406 -15.938 -8.547 1 96.81 210 ALA A O 1
ATOM 1566 N N . LYS A 1 211 ? -21.875 -15.609 -10.195 1 97.25 211 LYS A N 1
ATOM 1567 C CA . LYS A 1 211 ? -23.031 -15.898 -9.352 1 97.25 211 LYS A CA 1
ATOM 1568 C C . LYS A 1 211 ? -23 -17.344 -8.844 1 97.25 211 LYS A C 1
ATOM 1570 O O . LYS A 1 211 ? -23.25 -17.594 -7.66 1 97.25 211 LYS A O 1
ATOM 1575 N N . ALA A 1 212 ? -22.656 -18.172 -9.719 1 95.94 212 ALA A N 1
ATOM 1576 C CA . ALA A 1 212 ? -22.609 -19.594 -9.375 1 95.94 212 ALA A CA 1
ATOM 1577 C C . ALA A 1 212 ? -21.516 -19.875 -8.344 1 95.94 212 ALA A C 1
ATOM 1579 O O . ALA A 1 212 ? -21.641 -20.812 -7.539 1 95.94 212 ALA A O 1
ATOM 1580 N N . LEU A 1 213 ? -20.516 -19.062 -8.344 1 96.31 213 LEU A N 1
ATOM 1581 C CA . LEU A 1 213 ? -19.359 -19.266 -7.465 1 96.31 213 LEU A CA 1
ATOM 1582 C C . LEU A 1 213 ? -19.578 -18.594 -6.117 1 96.31 213 LEU A C 1
ATOM 1584 O O . LEU A 1 213 ? -18.719 -18.656 -5.238 1 96.31 213 LEU A O 1
ATOM 1588 N N . GLY A 1 214 ? -20.672 -17.828 -5.938 1 96.88 214 GLY A N 1
ATOM 1589 C CA . GLY A 1 214 ? -21.047 -17.359 -4.617 1 96.88 214 GLY A CA 1
ATOM 1590 C C . GLY A 1 214 ? -20.984 -15.844 -4.484 1 96.88 214 GLY A C 1
ATOM 1591 O O . GLY A 1 214 ? -21.141 -15.305 -3.387 1 96.88 214 GLY A O 1
ATOM 1592 N N . ALA A 1 215 ? -20.797 -15.133 -5.539 1 98.38 215 ALA A N 1
ATOM 1593 C CA . ALA A 1 215 ? -20.797 -13.672 -5.469 1 98.38 215 ALA A CA 1
ATOM 1594 C C . ALA A 1 215 ? -22.109 -13.156 -4.887 1 98.38 215 ALA A C 1
ATOM 1596 O O . ALA A 1 215 ? -23.172 -13.68 -5.191 1 98.38 215 ALA A O 1
ATOM 1597 N N . ASP A 1 216 ? -22.047 -12.148 -4.027 1 98.5 216 ASP A N 1
ATOM 1598 C CA . ASP A 1 216 ? -23.234 -11.57 -3.428 1 98.5 216 ASP A CA 1
ATOM 1599 C C . ASP A 1 216 ? -23.953 -10.633 -4.402 1 98.5 216 ASP A C 1
ATOM 1601 O O . ASP A 1 216 ? -25.172 -10.586 -4.449 1 98.5 216 ASP A O 1
ATOM 1605 N N . GLU A 1 217 ? -23.172 -9.852 -5.141 1 98.56 217 GLU A N 1
ATOM 1606 C CA . GLU A 1 217 ? -23.672 -8.953 -6.184 1 98.56 217 GLU A CA 1
ATOM 1607 C C . GLU A 1 217 ? -22.797 -9.031 -7.43 1 98.56 217 GLU A C 1
ATOM 1609 O O . GLU A 1 217 ? -21.578 -9.211 -7.332 1 98.56 217 GLU A O 1
ATOM 1614 N N . VAL A 1 218 ? -23.438 -8.953 -8.602 1 98.62 218 VAL A N 1
ATOM 1615 C CA . VAL A 1 218 ? -22.734 -9.039 -9.875 1 98.62 218 VAL A CA 1
ATOM 1616 C C . VAL A 1 218 ? -23.25 -7.957 -10.82 1 98.62 218 VAL A C 1
ATOM 1618 O O . VAL A 1 218 ? -24.453 -7.824 -11.023 1 98.62 218 VAL A O 1
ATOM 1621 N N . TYR A 1 219 ? -22.266 -7.168 -11.406 1 98.56 219 TYR A N 1
ATOM 1622 C CA . TYR A 1 219 ? -22.641 -6.074 -12.297 1 98.56 219 TYR A CA 1
ATOM 1623 C C . TYR A 1 219 ? -21.734 -6.035 -13.523 1 98.56 219 TYR A C 1
ATOM 1625 O O . TYR A 1 219 ? -20.594 -6.5 -13.477 1 98.56 219 TYR A O 1
ATOM 1633 N N . SER A 1 220 ? -22.266 -5.508 -14.648 1 98.12 220 SER A N 1
ATOM 1634 C CA . SER A 1 220 ? -21.422 -5.188 -15.797 1 98.12 220 SER A CA 1
ATOM 1635 C C . SER A 1 220 ? -20.688 -3.867 -15.586 1 98.12 220 SER A C 1
ATOM 1637 O O . SER A 1 220 ? -19.609 -3.656 -16.156 1 98.12 220 SER A O 1
ATOM 1639 N N . GLU A 1 221 ? -21.328 -3.035 -14.852 1 97.88 221 GLU A N 1
ATOM 1640 C CA . GLU A 1 221 ? -20.797 -1.752 -14.398 1 97.88 221 GLU A CA 1
ATOM 1641 C C . GLU A 1 221 ? -21.312 -1.401 -13.008 1 97.88 221 GLU A C 1
ATOM 1643 O O . GLU A 1 221 ? -22.422 -1.773 -12.641 1 97.88 221 GLU A O 1
ATOM 1648 N N . ILE A 1 222 ? -20.5 -0.795 -12.227 1 98 222 ILE A N 1
ATOM 1649 C CA . ILE A 1 222 ? -20.922 -0.438 -10.875 1 98 222 ILE A CA 1
ATOM 1650 C C . ILE A 1 222 ? -22.125 0.49 -10.938 1 98 222 ILE A C 1
ATOM 1652 O O . ILE A 1 222 ? -22.078 1.554 -11.562 1 98 222 ILE A O 1
ATOM 1656 N N . PRO A 1 223 ? -23.219 0.142 -10.344 1 97.75 223 PRO A N 1
ATOM 1657 C CA . PRO A 1 223 ? -24.406 0.981 -10.391 1 97.75 223 PRO A CA 1
ATOM 1658 C C . PRO A 1 223 ? -24.281 2.24 -9.531 1 97.75 223 PRO A C 1
ATOM 1660 O O . PRO A 1 223 ? -23.453 2.291 -8.625 1 97.75 223 PRO A O 1
ATOM 1663 N N . ALA A 1 224 ? -25.141 3.219 -9.758 1 96.62 224 ALA A N 1
ATOM 1664 C CA . ALA A 1 224 ? -25.141 4.5 -9.055 1 96.62 224 ALA A CA 1
ATOM 1665 C C . ALA A 1 224 ? -25.484 4.324 -7.582 1 96.62 224 ALA A C 1
ATOM 1667 O O . ALA A 1 224 ? -25.156 5.168 -6.75 1 96.62 224 ALA A O 1
ATOM 1668 N N . SER A 1 225 ? -26.156 3.266 -7.254 1 96.94 225 SER A N 1
ATOM 1669 C CA . SER A 1 225 ? -26.578 3 -5.883 1 96.94 225 SER A CA 1
ATOM 1670 C C . SER A 1 225 ? -25.391 2.686 -4.988 1 96.94 225 SER A C 1
ATOM 1672 O O . SER A 1 225 ? -25.484 2.77 -3.762 1 96.94 225 SER A O 1
ATOM 1674 N N . ILE A 1 226 ? -24.312 2.26 -5.605 1 97.69 226 ILE A N 1
ATOM 1675 C CA . ILE A 1 226 ? -23.094 2.029 -4.836 1 97.69 226 ILE A CA 1
ATOM 1676 C C . ILE A 1 226 ? -22.281 3.312 -4.785 1 97.69 226 ILE A C 1
ATOM 1678 O O . ILE A 1 226 ? -21.797 3.797 -5.812 1 97.69 226 ILE A O 1
ATOM 1682 N N . GLU A 1 227 ? -22.031 3.85 -3.668 1 96.69 227 GLU A N 1
ATOM 1683 C CA . GLU A 1 227 ? -21.328 5.117 -3.49 1 96.69 227 GLU A CA 1
ATOM 1684 C C . GLU A 1 227 ? -19.812 4.922 -3.549 1 96.69 227 GLU A C 1
ATOM 1686 O O . GLU A 1 227 ? -19.312 3.881 -3.131 1 96.69 227 GLU A O 1
ATOM 1691 N N . PRO A 1 228 ? -19.094 5.914 -4.043 1 96.88 228 PRO A N 1
ATOM 1692 C CA . PRO A 1 228 ? -17.641 5.867 -3.918 1 96.88 228 PRO A CA 1
ATOM 1693 C C . PRO A 1 228 ? -17.172 5.629 -2.482 1 96.88 228 PRO A C 1
ATOM 1695 O O . PRO A 1 228 ? -17.797 6.117 -1.539 1 96.88 228 PRO A O 1
ATOM 1698 N N . GLY A 1 229 ? -16.125 4.883 -2.338 1 97 229 GLY A N 1
ATOM 1699 C CA . GLY A 1 229 ? -15.586 4.625 -1.009 1 97 229 GLY A CA 1
ATOM 1700 C C . GLY A 1 229 ? -16.359 3.561 -0.255 1 97 229 GLY A C 1
ATOM 1701 O O . GLY A 1 229 ? -16.453 3.604 0.974 1 97 229 GLY A O 1
ATOM 1702 N N . THR A 1 230 ? -16.891 2.576 -0.924 1 97.38 230 THR A N 1
ATOM 1703 C CA . THR A 1 230 ? -17.781 1.57 -0.338 1 97.38 230 THR A CA 1
ATOM 1704 C C . THR A 1 230 ? -16.984 0.33 0.068 1 97.38 230 THR A C 1
ATOM 1706 O O . THR A 1 230 ? -17.344 -0.353 1.03 1 97.38 230 THR A O 1
ATOM 1709 N N . PHE A 1 231 ? -15.883 0.021 -0.602 1 98.62 231 PHE A N 1
ATOM 1710 C CA . PHE A 1 231 ? -15.266 -1.295 -0.464 1 98.62 231 PHE A CA 1
ATOM 1711 C C . PHE A 1 231 ? -13.992 -1.215 0.369 1 98.62 231 PHE A C 1
ATOM 1713 O O . PHE A 1 231 ? -13.148 -0.346 0.141 1 98.62 231 PHE A O 1
ATOM 1720 N N . ASP A 1 232 ? -13.75 -2.221 1.285 1 97.56 232 ASP A N 1
ATOM 1721 C CA . ASP A 1 232 ? -12.555 -2.355 2.105 1 97.56 232 ASP A CA 1
ATOM 1722 C C . ASP A 1 232 ? -11.359 -2.812 1.267 1 97.56 232 ASP A C 1
ATOM 1724 O O . ASP A 1 232 ? -10.219 -2.439 1.544 1 97.56 232 ASP A O 1
ATOM 1728 N N . VAL A 1 233 ? -11.758 -3.684 0.385 1 98.81 233 VAL A N 1
ATOM 1729 C CA . VAL A 1 233 ? -10.75 -4.34 -0.437 1 98.81 233 VAL A CA 1
ATOM 1730 C C . VAL A 1 233 ? -11.195 -4.348 -1.897 1 98.81 233 VAL A C 1
ATOM 1732 O O . VAL A 1 233 ? -12.352 -4.641 -2.197 1 98.81 233 VAL A O 1
ATOM 1735 N N . CYS A 1 234 ? -10.352 -3.906 -2.75 1 98.94 234 CYS A N 1
ATOM 1736 C CA . CYS A 1 234 ? -10.562 -4.023 -4.188 1 98.94 234 CYS A CA 1
ATOM 1737 C C . CYS A 1 234 ? -9.523 -4.941 -4.82 1 98.94 234 CYS A C 1
ATOM 1739 O O . CYS A 1 234 ? -8.328 -4.645 -4.781 1 98.94 234 CYS A O 1
ATOM 1741 N N . LEU A 1 235 ? -9.945 -6.035 -5.344 1 98.88 235 LEU A N 1
ATOM 1742 C CA . LEU A 1 235 ? -9.109 -6.977 -6.078 1 98.88 235 LEU A CA 1
ATOM 1743 C C . LEU A 1 235 ? -9.305 -6.82 -7.582 1 98.88 235 LEU A C 1
ATOM 1745 O O . LEU A 1 235 ? -10.367 -7.148 -8.109 1 98.88 235 LEU A O 1
ATOM 1749 N N . ASP A 1 236 ? -8.305 -6.336 -8.242 1 98.75 236 ASP A N 1
ATOM 1750 C CA . ASP A 1 236 ? -8.375 -6.07 -9.68 1 98.75 236 ASP A CA 1
ATOM 1751 C C . ASP A 1 236 ? -7.652 -7.152 -10.477 1 98.75 236 ASP A C 1
ATOM 1753 O O . ASP A 1 236 ? -6.438 -7.074 -10.672 1 98.75 236 ASP A O 1
ATOM 1757 N N . PHE A 1 237 ? -8.406 -8.094 -11.008 1 97.38 237 PHE A N 1
ATOM 1758 C CA . PHE A 1 237 ? -7.816 -9.219 -11.734 1 97.38 237 PHE A CA 1
ATOM 1759 C C . PHE A 1 237 ? -7.602 -8.867 -13.203 1 97.38 237 PHE A C 1
ATOM 1761 O O . PHE A 1 237 ? -7.164 -9.703 -13.992 1 97.38 237 PHE A O 1
ATOM 1768 N N . VAL A 1 238 ? -7.883 -7.672 -13.609 1 96.25 238 VAL A N 1
ATOM 1769 C CA . VAL A 1 238 ? -7.645 -7.16 -14.953 1 96.25 238 VAL A CA 1
ATOM 1770 C C . VAL A 1 238 ? -6.426 -6.242 -14.945 1 96.25 238 VAL A C 1
ATOM 1772 O O . VAL A 1 238 ? -5.422 -6.52 -15.609 1 96.25 238 VAL A O 1
ATOM 1775 N N . SER A 1 239 ? -6.477 -5.168 -14.164 1 96.94 239 SER A N 1
ATOM 1776 C CA . SER A 1 239 ? -5.422 -4.207 -13.867 1 96.94 239 SER A CA 1
ATOM 1777 C C . SER A 1 239 ? -5.051 -3.4 -15.109 1 96.94 239 SER A C 1
ATOM 1779 O O . SER A 1 239 ? -3.871 -3.301 -15.461 1 96.94 239 SER A O 1
ATOM 1781 N N . VAL A 1 240 ? -6.008 -2.887 -15.781 1 97.69 240 VAL A N 1
ATOM 1782 C CA . VAL A 1 240 ? -5.836 -1.788 -16.719 1 97.69 240 VAL A CA 1
ATOM 1783 C C . VAL A 1 240 ? -6.234 -0.47 -16.062 1 97.69 240 VAL A C 1
ATOM 1785 O O . VAL A 1 240 ? -6.805 -0.464 -14.969 1 97.69 240 VAL A O 1
ATOM 1788 N N . GLN A 1 241 ? -5.914 0.629 -16.672 1 98.31 241 GLN A N 1
ATOM 1789 C CA . GLN A 1 241 ? -6.121 1.925 -16.031 1 98.31 241 GLN A CA 1
ATOM 1790 C C . GLN A 1 241 ? -7.582 2.113 -15.641 1 98.31 241 GLN A C 1
ATOM 1792 O O . GLN A 1 241 ? -7.879 2.57 -14.531 1 98.31 241 GLN A O 1
ATOM 1797 N N . ALA A 1 242 ? -8.508 1.756 -16.531 1 98.06 242 ALA A N 1
ATOM 1798 C CA . ALA A 1 242 ? -9.93 1.965 -16.281 1 98.06 242 ALA A CA 1
ATOM 1799 C C . ALA A 1 242 ? -10.383 1.196 -15.047 1 98.06 242 ALA A C 1
ATOM 1801 O O . ALA A 1 242 ? -11.156 1.713 -14.234 1 98.06 242 ALA A O 1
ATOM 1802 N N . THR A 1 243 ? -9.984 -0.069 -14.914 1 98.5 243 THR A N 1
ATOM 1803 C CA . THR A 1 243 ? -10.406 -0.872 -13.773 1 98.5 243 THR A CA 1
ATOM 1804 C C . THR A 1 243 ? -9.719 -0.397 -12.492 1 98.5 243 THR A C 1
ATOM 1806 O O . THR A 1 243 ? -10.32 -0.415 -11.422 1 98.5 243 THR A O 1
ATOM 1809 N N . TYR A 1 244 ? -8.477 0.048 -12.609 1 98.69 244 TYR A N 1
ATOM 1810 C CA . TYR A 1 244 ? -7.801 0.614 -11.445 1 98.69 244 TYR A CA 1
ATOM 1811 C C . TYR A 1 244 ? -8.516 1.871 -10.961 1 98.69 244 TYR A C 1
ATOM 1813 O O . TYR A 1 244 ? -8.664 2.084 -9.758 1 98.69 244 TYR A O 1
ATOM 1821 N N . ASP A 1 245 ? -8.891 2.705 -11.93 1 98.62 245 ASP A N 1
ATOM 1822 C CA . ASP A 1 245 ? -9.625 3.92 -11.586 1 98.62 245 ASP A CA 1
ATOM 1823 C C . ASP A 1 245 ? -10.883 3.59 -10.781 1 98.62 245 ASP A C 1
ATOM 1825 O O . ASP A 1 245 ? -11.219 4.297 -9.828 1 98.62 245 ASP A O 1
ATOM 1829 N N . LEU A 1 246 ? -11.586 2.543 -11.164 1 98.5 246 LEU A N 1
ATOM 1830 C CA . LEU A 1 246 ? -12.758 2.1 -10.414 1 98.5 246 LEU A CA 1
ATOM 1831 C C . LEU A 1 246 ? -12.375 1.689 -8.992 1 98.5 246 LEU A C 1
ATOM 1833 O O . LEU A 1 246 ? -13.047 2.064 -8.031 1 98.5 246 LEU A O 1
ATOM 1837 N N . CYS A 1 247 ? -11.305 0.918 -8.883 1 98.81 247 CYS A N 1
ATOM 1838 C CA . CYS A 1 247 ? -10.852 0.48 -7.57 1 98.81 247 CYS A CA 1
ATOM 1839 C C . CYS A 1 247 ? -10.539 1.674 -6.676 1 98.81 247 CYS A C 1
ATOM 1841 O O . CYS A 1 247 ? -10.992 1.734 -5.531 1 98.81 247 CYS A O 1
ATOM 1843 N N . GLN A 1 248 ? -9.758 2.602 -7.195 1 98.69 248 GLN A N 1
ATOM 1844 C CA . GLN A 1 248 ? -9.383 3.734 -6.359 1 98.69 248 GLN A CA 1
ATOM 1845 C C . GLN A 1 248 ? -10.602 4.57 -5.98 1 98.69 248 GLN A C 1
ATOM 1847 O O . GLN A 1 248 ? -10.703 5.055 -4.852 1 98.69 248 GLN A O 1
ATOM 1852 N N . LYS A 1 249 ? -11.523 4.762 -6.922 1 98.5 249 LYS A N 1
ATOM 1853 C CA . LYS A 1 249 ? -12.727 5.555 -6.672 1 98.5 249 LYS A CA 1
ATOM 1854 C C . LYS A 1 249 ? -13.594 4.914 -5.59 1 98.5 249 LYS A C 1
ATOM 1856 O O . LYS A 1 249 ? -14.133 5.605 -4.73 1 98.5 249 LYS A O 1
ATOM 1861 N N . TYR A 1 250 ? -13.672 3.605 -5.559 1 98.69 250 TYR A N 1
ATOM 1862 C CA . TYR A 1 250 ? -14.688 2.957 -4.742 1 98.69 250 TYR A CA 1
ATOM 1863 C C . TYR A 1 250 ? -14.07 2.318 -3.502 1 98.69 250 TYR A C 1
ATOM 1865 O O . TYR A 1 250 ? -14.781 1.8 -2.641 1 98.69 250 TYR A O 1
ATOM 1873 N N . CYS A 1 251 ? -12.781 2.346 -3.404 1 98.62 251 CYS A N 1
ATOM 1874 C CA . CYS A 1 251 ? -12.109 1.899 -2.188 1 98.62 251 CYS A CA 1
ATOM 1875 C C . CYS A 1 251 ? -12.383 2.852 -1.031 1 98.62 251 CYS A C 1
ATOM 1877 O O . CYS A 1 251 ? -12.352 4.07 -1.204 1 98.62 251 CYS A O 1
ATOM 1879 N N . GLU A 1 252 ? -12.648 2.348 0.129 1 97.5 252 GLU A N 1
ATOM 1880 C CA . GLU A 1 252 ? -12.898 3.213 1.278 1 97.5 252 GLU A CA 1
ATOM 1881 C C . GLU A 1 252 ? -11.594 3.744 1.861 1 97.5 252 GLU A C 1
ATOM 1883 O O . GLU A 1 252 ? -10.516 3.227 1.561 1 97.5 252 GLU A O 1
ATOM 1888 N N . PRO A 1 253 ? -11.617 4.801 2.678 1 97.69 253 PRO A N 1
ATOM 1889 C CA . PRO A 1 253 ? -10.391 5.25 3.35 1 97.69 253 PRO A CA 1
ATOM 1890 C C . PRO A 1 253 ? -9.711 4.137 4.145 1 97.69 253 PRO A C 1
ATOM 1892 O O . PRO A 1 253 ? -10.391 3.334 4.789 1 97.69 253 PRO A O 1
ATOM 1895 N N . LYS A 1 254 ? -8.383 4.102 4.035 1 98.12 254 LYS A N 1
ATOM 1896 C CA . LYS A 1 254 ? -7.562 3.072 4.668 1 98.12 254 LYS A CA 1
ATOM 1897 C C . LYS A 1 254 ? -7.773 1.714 4.008 1 98.12 254 LYS A C 1
ATOM 1899 O O . LYS A 1 254 ? -7.266 0.698 4.488 1 98.12 254 LYS A O 1
ATOM 1904 N N . GLY A 1 255 ? -8.57 1.665 2.914 1 98.44 255 GLY A N 1
ATOM 1905 C CA . GLY A 1 255 ? -8.781 0.416 2.199 1 98.44 255 GLY A CA 1
ATOM 1906 C C . GLY A 1 255 ? -7.559 -0.038 1.423 1 98.44 255 GLY A C 1
ATOM 1907 O O . GLY A 1 255 ? -6.539 0.654 1.399 1 98.44 255 GLY A O 1
ATOM 1908 N N . ILE A 1 256 ? -7.688 -1.246 0.812 1 98.88 256 ILE A N 1
ATOM 1909 C CA . ILE A 1 256 ? -6.559 -1.878 0.135 1 98.88 256 ILE A CA 1
ATOM 1910 C C . ILE A 1 256 ? -6.949 -2.23 -1.299 1 98.88 256 ILE A C 1
ATOM 1912 O O . ILE A 1 256 ? -8.031 -2.771 -1.539 1 98.88 256 ILE A O 1
ATOM 1916 N N . ILE A 1 257 ? -6.148 -1.844 -2.236 1 98.94 257 ILE A N 1
ATOM 1917 C CA . ILE A 1 257 ? -6.281 -2.225 -3.637 1 98.94 257 ILE A CA 1
ATOM 1918 C C . ILE A 1 257 ? -5.148 -3.174 -4.023 1 98.94 257 ILE A C 1
ATOM 1920 O O . ILE A 1 257 ? -3.975 -2.873 -3.801 1 98.94 257 ILE A O 1
ATOM 1924 N N . ILE A 1 258 ? -5.441 -4.277 -4.562 1 98.88 258 ILE A N 1
ATOM 1925 C CA . ILE A 1 258 ? -4.453 -5.219 -5.074 1 98.88 258 ILE A CA 1
ATOM 1926 C C . ILE A 1 258 ? -4.656 -5.41 -6.578 1 98.88 258 ILE A C 1
ATOM 1928 O O . ILE A 1 258 ? -5.594 -6.094 -7.004 1 98.88 258 ILE A O 1
ATOM 1932 N N . PRO A 1 259 ? -3.814 -4.824 -7.359 1 98.69 259 PRO A N 1
ATOM 1933 C CA . PRO A 1 259 ? -3.822 -5.156 -8.789 1 98.69 259 PRO A CA 1
ATOM 1934 C C . PRO A 1 259 ? -3.201 -6.52 -9.078 1 98.69 259 PRO A C 1
ATOM 1936 O O . PRO A 1 259 ? -1.975 -6.645 -9.141 1 98.69 259 PRO A O 1
ATOM 1939 N N . VAL A 1 260 ? -4.004 -7.469 -9.367 1 97.81 260 VAL A N 1
ATOM 1940 C CA . VAL A 1 260 ? -3.533 -8.844 -9.508 1 97.81 260 VAL A CA 1
ATOM 1941 C C . VAL A 1 260 ? -3.229 -9.125 -10.977 1 97.81 260 VAL A C 1
ATOM 1943 O O . VAL A 1 260 ? -2.229 -9.773 -11.297 1 97.81 260 VAL A O 1
ATOM 1946 N N . GLY A 1 261 ? -4.117 -8.648 -11.828 1 94.31 261 GLY A N 1
ATOM 1947 C CA . GLY A 1 261 ? -3.928 -8.883 -13.25 1 94.31 261 GLY A CA 1
ATOM 1948 C C . GLY A 1 261 ? -2.771 -8.094 -13.836 1 94.31 261 GLY A C 1
ATOM 1949 O O . GLY A 1 261 ? -2.201 -7.227 -13.164 1 94.31 261 GLY A O 1
ATOM 1950 N N . LEU A 1 262 ? -2.408 -8.383 -15.031 1 90.38 262 LEU A N 1
ATOM 1951 C CA . LEU A 1 262 ? -1.327 -7.703 -15.734 1 90.38 262 LEU A CA 1
ATOM 1952 C C . LEU A 1 262 ? -1.813 -7.152 -17.078 1 90.38 262 LEU A C 1
ATOM 1954 O O . LEU A 1 262 ? -1.112 -7.254 -18.078 1 90.38 262 LEU A O 1
ATOM 1958 N N . GLY A 1 263 ? -3 -6.574 -16.984 1 90.31 263 GLY A N 1
ATOM 1959 C CA . GLY A 1 263 ? -3.605 -6.043 -18.188 1 90.31 263 GLY A CA 1
ATOM 1960 C C . GLY A 1 263 ? -2.863 -4.844 -18.75 1 90.31 263 GLY A C 1
ATOM 1961 O O . GLY A 1 263 ? -3.012 -4.508 -19.922 1 90.31 263 GLY A O 1
ATOM 1962 N N . ALA A 1 264 ? -2.133 -4.211 -17.891 1 93.12 264 ALA A N 1
ATOM 1963 C CA . ALA A 1 264 ? -1.298 -3.086 -18.297 1 93.12 264 ALA A CA 1
ATOM 1964 C C . ALA A 1 264 ? 0.098 -3.188 -17.688 1 93.12 264 ALA A C 1
ATOM 1966 O O . ALA A 1 264 ? 0.293 -3.859 -16.672 1 93.12 264 ALA A O 1
ATOM 1967 N N . THR A 1 265 ? 1.015 -2.51 -18.328 1 92.81 265 THR A N 1
ATOM 1968 C CA . THR A 1 265 ? 2.377 -2.506 -17.812 1 92.81 265 THR A CA 1
ATOM 1969 C C . THR A 1 265 ? 2.531 -1.469 -16.703 1 92.81 265 THR A C 1
ATOM 1971 O O . THR A 1 265 ? 3.375 -1.62 -15.812 1 92.81 265 THR A O 1
ATOM 1974 N N . LYS A 1 266 ? 1.722 -0.421 -16.875 1 97 266 LYS A N 1
ATOM 1975 C CA . LYS A 1 266 ? 1.771 0.693 -15.93 1 97 266 LYS A CA 1
ATOM 1976 C C . LYS A 1 266 ? 0.367 1.106 -15.492 1 97 266 LYS A C 1
ATOM 1978 O O . LYS A 1 266 ? -0.6 0.914 -16.234 1 97 266 LYS A O 1
ATOM 1983 N N . LEU A 1 267 ? 0.233 1.587 -14.32 1 98.19 267 LEU A N 1
ATOM 1984 C CA . LEU A 1 267 ? -0.994 2.186 -13.805 1 98.19 267 LEU A CA 1
ATOM 1985 C C . LEU A 1 267 ? -0.724 3.574 -13.234 1 98.19 267 LEU A C 1
ATOM 1987 O O . LEU A 1 267 ? 0.31 3.799 -12.602 1 98.19 267 LEU A O 1
ATOM 1991 N N . THR A 1 268 ? -1.611 4.457 -13.469 1 98.38 268 THR A N 1
ATOM 1992 C CA . THR A 1 268 ? -1.53 5.805 -12.914 1 98.38 268 THR A CA 1
ATOM 1993 C C . THR A 1 268 ? -2.393 5.934 -11.664 1 98.38 268 THR A C 1
ATOM 1995 O O . THR A 1 268 ? -3.561 5.539 -11.664 1 98.38 268 THR A O 1
ATOM 1998 N N . ILE A 1 269 ? -1.827 6.461 -10.594 1 98 269 ILE A N 1
ATOM 1999 C CA . ILE A 1 269 ? -2.562 6.676 -9.352 1 98 269 ILE A CA 1
ATOM 2000 C C . ILE A 1 269 ? -2.885 8.156 -9.188 1 98 269 ILE A C 1
ATOM 2002 O O . ILE A 1 269 ? -2.07 9.016 -9.531 1 98 269 ILE A O 1
ATOM 2006 N N . ASP A 1 270 ? -4.062 8.469 -8.812 1 97.5 270 ASP A N 1
ATOM 2007 C CA . ASP A 1 270 ? -4.391 9.805 -8.312 1 97.5 270 ASP A CA 1
ATOM 2008 C C . ASP A 1 270 ? -3.785 10.039 -6.934 1 97.5 270 ASP A C 1
ATOM 2010 O O . ASP A 1 270 ? -4.277 9.5 -5.938 1 97.5 270 ASP A O 1
ATOM 2014 N N . LEU A 1 271 ? -2.758 10.82 -6.895 1 96.56 271 LEU A N 1
ATOM 2015 C CA . LEU A 1 271 ? -1.926 10.922 -5.699 1 96.56 271 LEU A CA 1
ATOM 2016 C C . LEU A 1 271 ? -2.686 11.602 -4.562 1 96.56 271 LEU A C 1
ATOM 2018 O O . LEU A 1 271 ? -2.684 11.117 -3.432 1 96.56 271 LEU A O 1
ATOM 2022 N N . ALA A 1 272 ? -3.342 12.75 -4.789 1 94.31 272 ALA A N 1
ATOM 2023 C CA . ALA A 1 272 ? -4.078 13.469 -3.754 1 94.31 272 ALA A CA 1
ATOM 2024 C C . ALA A 1 272 ? -5.16 12.586 -3.137 1 94.31 272 ALA A C 1
ATOM 2026 O O . ALA A 1 272 ? -5.324 12.562 -1.915 1 94.31 272 ALA A O 1
ATOM 2027 N N . ASP A 1 273 ? -5.836 11.852 -4.031 1 95.75 273 ASP A N 1
ATOM 2028 C CA . ASP A 1 273 ? -6.891 10.961 -3.574 1 95.75 273 ASP A CA 1
ATOM 2029 C C . ASP A 1 273 ? -6.32 9.828 -2.719 1 95.75 273 ASP A C 1
ATOM 2031 O O . ASP A 1 273 ? -6.879 9.484 -1.675 1 95.75 273 ASP A O 1
ATOM 2035 N N . LEU A 1 274 ? -5.199 9.25 -3.15 1 97.81 274 LEU A N 1
ATOM 2036 C CA . LEU A 1 274 ? -4.523 8.203 -2.391 1 97.81 274 LEU A CA 1
ATOM 2037 C C . LEU A 1 274 ? -4.164 8.695 -0.992 1 97.81 274 LEU A C 1
ATOM 2039 O O . LEU A 1 274 ? -4.406 7.996 -0.004 1 97.81 274 LEU A O 1
ATOM 2043 N N . ASP A 1 275 ? -3.617 9.836 -0.857 1 96.56 275 ASP A N 1
ATOM 2044 C CA . ASP A 1 275 ? -3.139 10.383 0.41 1 96.56 275 ASP A CA 1
ATOM 2045 C C . ASP A 1 275 ? -4.305 10.766 1.315 1 96.56 275 ASP A C 1
ATOM 2047 O O . ASP A 1 275 ? -4.359 10.359 2.477 1 96.56 275 ASP A O 1
ATOM 2051 N N . LEU A 1 276 ? -5.316 11.508 0.742 1 95.25 276 LEU A N 1
ATOM 2052 C CA . LEU A 1 276 ? -6.438 12.016 1.524 1 95.25 276 LEU A CA 1
ATOM 2053 C C . LEU A 1 276 ? -7.199 10.875 2.186 1 95.25 276 LEU A C 1
ATOM 2055 O O . LEU A 1 276 ? -7.723 11.031 3.293 1 95.25 276 LEU A O 1
ATOM 2059 N N . ARG A 1 277 ? -7.188 9.727 1.5 1 96.94 277 ARG A N 1
ATOM 2060 C CA . ARG A 1 277 ? -7.969 8.602 2.004 1 96.94 277 ARG A CA 1
ATOM 2061 C C . ARG A 1 277 ? -7.059 7.5 2.537 1 96.94 277 ARG A C 1
ATOM 2063 O O . ARG A 1 277 ? -7.539 6.473 3.021 1 96.94 277 ARG A O 1
ATOM 2070 N N . GLU A 1 278 ? -5.758 7.723 2.426 1 98.56 278 GLU A N 1
ATOM 2071 C CA . GLU A 1 278 ? -4.734 6.785 2.875 1 98.56 278 GLU A CA 1
ATOM 2072 C C . GLU A 1 278 ? -5 5.379 2.342 1 98.56 278 GLU A C 1
ATOM 2074 O O . GLU A 1 278 ? -5 4.41 3.104 1 98.56 278 GLU A O 1
ATOM 2079 N N . ILE A 1 279 ? -5.266 5.316 1.078 1 98.69 279 ILE A N 1
ATOM 2080 C CA . ILE A 1 279 ? -5.441 4.039 0.398 1 98.69 279 ILE A CA 1
ATOM 2081 C C . ILE A 1 279 ? -4.094 3.344 0.245 1 98.69 279 ILE A C 1
ATOM 2083 O O . ILE A 1 279 ? -3.072 4 0.021 1 98.69 279 ILE A O 1
ATOM 2087 N N . THR A 1 280 ? -4.07 2.018 0.373 1 98.88 280 THR A N 1
ATOM 2088 C CA . THR A 1 280 ? -2.883 1.196 0.167 1 98.88 280 THR A CA 1
ATOM 2089 C C . THR A 1 280 ? -2.99 0.404 -1.132 1 98.88 280 THR A C 1
ATOM 2091 O O . THR A 1 280 ? -3.998 -0.263 -1.376 1 98.88 280 THR A O 1
ATOM 2094 N N . VAL A 1 281 ? -2.037 0.553 -1.979 1 98.88 281 VAL A N 1
ATOM 2095 C CA . VAL A 1 281 ? -1.876 -0.276 -3.17 1 98.88 281 VAL A CA 1
ATOM 2096 C C . VAL A 1 281 ? -0.726 -1.26 -2.961 1 98.88 281 VAL A C 1
ATOM 2098 O O . VAL A 1 281 ? 0.411 -0.852 -2.713 1 98.88 281 VAL A O 1
ATOM 2101 N N . THR A 1 282 ? -0.991 -2.529 -3.025 1 98.69 282 THR A N 1
ATOM 2102 C CA . THR A 1 282 ? 0.039 -3.533 -2.783 1 98.69 282 THR A CA 1
ATOM 2103 C C . THR A 1 282 ? 0.099 -4.535 -3.932 1 98.69 282 THR A C 1
ATOM 2105 O O . THR A 1 282 ? -0.936 -5.023 -4.391 1 98.69 282 THR A O 1
ATOM 2108 N N . GLY A 1 283 ? 1.307 -4.785 -4.336 1 98.5 283 GLY A N 1
ATOM 2109 C CA . GLY A 1 283 ? 1.498 -5.863 -5.289 1 98.5 283 GLY A CA 1
ATOM 2110 C C . GLY A 1 283 ? 1.471 -7.238 -4.652 1 98.5 283 GLY A C 1
ATOM 2111 O O . GLY A 1 283 ? 1.766 -7.383 -3.463 1 98.5 283 GLY A O 1
ATOM 2112 N N . THR A 1 284 ? 1.123 -8.203 -5.457 1 98.5 284 THR A N 1
ATOM 2113 C CA . THR A 1 284 ? 1.216 -9.602 -5.059 1 98.5 284 THR A CA 1
ATOM 2114 C C . THR A 1 284 ? 1.821 -10.445 -6.18 1 98.5 284 THR A C 1
ATOM 2116 O O . THR A 1 284 ? 1.617 -10.148 -7.359 1 98.5 284 THR A O 1
ATOM 2119 N N . PHE A 1 285 ? 2.543 -11.438 -5.75 1 97.94 285 PHE A N 1
ATOM 2120 C CA . PHE A 1 285 ? 3.246 -12.289 -6.703 1 97.94 285 PHE A CA 1
ATOM 2121 C C . PHE A 1 285 ? 3.031 -13.758 -6.375 1 97.94 285 PHE A C 1
ATOM 2123 O O . PHE A 1 285 ? 3.586 -14.273 -5.398 1 97.94 285 PHE A O 1
ATOM 2130 N N . TRP A 1 286 ? 2.15 -14.43 -7.195 1 98.06 286 TRP A N 1
ATOM 2131 C CA . TRP A 1 286 ? 1.958 -15.867 -7.098 1 98.06 286 TRP A CA 1
ATOM 2132 C C . TRP A 1 286 ? 1.423 -16.25 -5.723 1 98.06 286 TRP A C 1
ATOM 2134 O O . TRP A 1 286 ? 0.258 -16 -5.41 1 98.06 286 TRP A O 1
ATOM 2144 N N . GLY A 1 287 ? 2.234 -16.672 -4.758 1 98.44 287 GLY A N 1
ATOM 2145 C CA . GLY A 1 287 ? 1.981 -17.125 -3.398 1 98.44 287 GLY A CA 1
ATOM 2146 C C . GLY A 1 287 ? 3.166 -17.844 -2.777 1 98.44 287 GLY A C 1
ATOM 2147 O O . GLY A 1 287 ? 4.172 -18.078 -3.447 1 98.44 287 GLY A O 1
ATOM 2148 N N . THR A 1 288 ? 3.066 -18.109 -1.514 1 98.56 288 THR A N 1
ATOM 2149 C CA . THR A 1 288 ? 4.137 -18.766 -0.767 1 98.56 288 THR A CA 1
ATOM 2150 C C . THR A 1 288 ? 3.871 -20.266 -0.64 1 98.56 288 THR A C 1
ATOM 2152 O O . THR A 1 288 ? 2.785 -20.734 -0.98 1 98.56 288 THR A O 1
ATOM 2155 N N . ALA A 1 289 ? 4.883 -20.984 -0.159 1 97.94 289 ALA A N 1
ATOM 2156 C CA . ALA A 1 289 ? 4.719 -22.406 0.106 1 97.94 289 ALA A CA 1
ATOM 2157 C C . ALA A 1 289 ? 3.615 -22.656 1.131 1 97.94 289 ALA A C 1
ATOM 2159 O O . ALA A 1 289 ? 2.799 -23.562 0.967 1 97.94 289 ALA A O 1
ATOM 2160 N N . ASN A 1 290 ? 3.6 -21.828 2.133 1 98.12 290 ASN A N 1
ATOM 2161 C CA . ASN A 1 290 ? 2.547 -21.969 3.133 1 98.12 290 ASN A CA 1
ATOM 2162 C C . ASN A 1 290 ? 1.175 -21.641 2.549 1 98.12 290 ASN A C 1
ATOM 2164 O O . ASN A 1 290 ? 0.181 -22.281 2.9 1 98.12 290 ASN A O 1
ATOM 2168 N N . ASP A 1 291 ? 1.141 -20.641 1.709 1 98.69 291 ASP A N 1
ATOM 2169 C CA . ASP A 1 291 ? -0.116 -20.328 1.036 1 98.69 291 ASP A CA 1
ATOM 2170 C C . ASP A 1 291 ? -0.633 -21.531 0.248 1 98.69 291 ASP A C 1
ATOM 2172 O O . ASP A 1 291 ? -1.838 -21.781 0.22 1 98.69 291 ASP A O 1
ATOM 2176 N N . LEU A 1 292 ? 0.259 -22.188 -0.439 1 98.81 292 LEU A N 1
ATOM 2177 C CA . LEU A 1 292 ? -0.164 -23.328 -1.237 1 98.81 292 LEU A CA 1
ATOM 2178 C C . LEU A 1 292 ? -0.73 -24.438 -0.348 1 98.81 292 LEU A C 1
ATOM 2180 O O . LEU A 1 292 ? -1.745 -25.047 -0.685 1 98.81 292 LEU A O 1
ATOM 2184 N N . ARG A 1 293 ? -0.123 -24.703 0.79 1 98.5 293 ARG A N 1
ATOM 2185 C CA . ARG A 1 293 ? -0.652 -25.672 1.744 1 98.5 293 ARG A CA 1
ATOM 2186 C C . ARG A 1 293 ? -2.064 -25.297 2.18 1 98.5 293 ARG A C 1
ATOM 2188 O O . ARG A 1 293 ? -2.959 -26.141 2.203 1 98.5 293 ARG A O 1
ATOM 2195 N N . GLU A 1 294 ? -2.24 -24.016 2.445 1 98.69 294 GLU A N 1
ATOM 2196 C CA . GLU A 1 294 ? -3.541 -23.531 2.889 1 98.69 294 GLU A CA 1
ATOM 2197 C C . GLU A 1 294 ? -4.578 -23.625 1.771 1 98.69 294 GLU A C 1
ATOM 2199 O O . GLU A 1 294 ? -5.734 -23.969 2.02 1 98.69 294 GLU A O 1
ATOM 2204 N N . ALA A 1 295 ? -4.137 -23.297 0.582 1 98.75 295 ALA A N 1
ATOM 2205 C CA . ALA A 1 295 ? -5.035 -23.438 -0.562 1 98.75 295 ALA A CA 1
ATOM 2206 C C . ALA A 1 295 ? -5.48 -24.891 -0.737 1 98.75 295 ALA A C 1
ATOM 2208 O O . ALA A 1 295 ? -6.66 -25.156 -0.967 1 98.75 295 ALA A O 1
ATOM 2209 N N . PHE A 1 296 ? -4.551 -25.812 -0.587 1 98.75 296 PHE A N 1
ATOM 2210 C CA . PHE A 1 296 ? -4.879 -27.234 -0.663 1 98.75 296 PHE A CA 1
ATOM 2211 C C . PHE A 1 296 ? -5.867 -27.625 0.432 1 98.75 296 PHE A C 1
ATOM 2213 O O . PHE A 1 296 ? -6.797 -28.391 0.192 1 98.75 296 PHE A O 1
ATOM 2220 N N . ASP A 1 297 ? -5.664 -27.062 1.614 1 98.44 297 ASP A N 1
ATOM 2221 C CA . ASP A 1 297 ? -6.57 -27.344 2.723 1 98.44 297 ASP A CA 1
ATOM 2222 C C . ASP A 1 297 ? -7.996 -26.906 2.395 1 98.44 297 ASP A C 1
ATOM 2224 O O . ASP A 1 297 ? -8.953 -27.656 2.639 1 98.44 297 ASP A O 1
ATOM 2228 N N . LEU A 1 298 ? -8.133 -25.766 1.836 1 98.5 298 LEU A N 1
ATOM 2229 C CA . LEU A 1 298 ? -9.453 -25.234 1.524 1 98.5 298 LEU A CA 1
ATOM 2230 C C . LEU A 1 298 ? -10.125 -26.062 0.43 1 98.5 298 LEU A C 1
ATOM 2232 O O . LEU A 1 298 ? -11.336 -26.312 0.492 1 98.5 298 LEU A O 1
ATOM 2236 N N . VAL A 1 299 ? -9.375 -26.438 -0.567 1 98.5 299 VAL A N 1
ATOM 2237 C CA . VAL A 1 299 ? -9.93 -27.266 -1.636 1 98.5 299 VAL A CA 1
ATOM 2238 C C . VAL A 1 299 ? -10.297 -28.641 -1.087 1 98.5 299 VAL A C 1
ATOM 2240 O O . VAL A 1 299 ? -11.359 -29.188 -1.405 1 98.5 299 VAL A O 1
ATOM 2243 N N . SER A 1 300 ? -9.422 -29.172 -0.239 1 98.31 300 SER A N 1
ATOM 2244 C CA . SER A 1 300 ? -9.664 -30.469 0.382 1 98.31 300 SER A CA 1
ATOM 2245 C C . SER A 1 300 ? -10.945 -30.453 1.207 1 98.31 300 SER A C 1
ATOM 2247 O O . SER A 1 300 ? -11.656 -31.469 1.284 1 98.31 300 SER A O 1
ATOM 2249 N N . GLN A 1 301 ? -11.305 -29.297 1.753 1 98 301 GLN A N 1
ATOM 2250 C CA . GLN A 1 301 ? -12.492 -29.125 2.586 1 98 301 GLN A CA 1
ATOM 2251 C C . GLN A 1 301 ? -13.727 -28.844 1.736 1 98 301 GLN A C 1
ATOM 2253 O O . GLN A 1 301 ? -14.836 -28.766 2.258 1 98 301 GLN A O 1
ATOM 2258 N N . GLY A 1 302 ? -13.516 -28.641 0.494 1 97.38 302 GLY A N 1
ATOM 2259 C CA . GLY A 1 302 ? -14.625 -28.375 -0.409 1 97.38 302 GLY A CA 1
ATOM 2260 C C . GLY A 1 302 ? -15.055 -26.922 -0.426 1 97.38 302 GLY A C 1
ATOM 2261 O O . GLY A 1 302 ? -16.078 -26.562 -1.022 1 97.38 302 GLY A O 1
ATOM 2262 N N . LYS A 1 303 ? -14.25 -26.047 0.139 1 97.31 303 LYS A N 1
ATOM 2263 C CA . LYS A 1 303 ? -14.602 -24.625 0.213 1 97.31 303 LYS A CA 1
ATOM 2264 C C . LYS A 1 303 ? -14.305 -23.922 -1.106 1 97.31 303 LYS A C 1
ATOM 2266 O O . LYS A 1 303 ? -14.906 -22.891 -1.414 1 97.31 303 LYS A O 1
ATOM 2271 N N . ILE A 1 304 ? -13.328 -24.453 -1.844 1 97.62 304 ILE A N 1
ATOM 2272 C CA . ILE A 1 304 ? -12.961 -23.969 -3.168 1 97.62 304 ILE A CA 1
ATOM 2273 C C . ILE A 1 304 ? -12.961 -25.125 -4.164 1 97.62 304 ILE A C 1
ATOM 2275 O O . ILE A 1 304 ? -12.461 -26.203 -3.859 1 97.62 304 ILE A O 1
ATOM 2279 N N . LYS A 1 305 ? -13.492 -24.875 -5.258 1 95.75 305 LYS A N 1
ATOM 2280 C CA . LYS A 1 305 ? -13.484 -25.859 -6.332 1 95.75 305 LYS A CA 1
ATOM 2281 C C . LYS A 1 305 ? -12.961 -25.25 -7.629 1 95.75 305 LYS A C 1
ATOM 2283 O O . LYS A 1 305 ? -13.719 -24.656 -8.391 1 95.75 305 LYS A O 1
ATOM 2288 N N . PRO A 1 306 ? -11.727 -25.531 -7.906 1 95.44 306 PRO A N 1
ATOM 2289 C CA . PRO A 1 306 ? -11.219 -25.031 -9.188 1 95.44 306 PRO A CA 1
ATOM 2290 C C . PRO A 1 306 ? -11.867 -25.734 -10.391 1 95.44 306 PRO A C 1
ATOM 2292 O O . PRO A 1 306 ? -12.156 -26.922 -10.32 1 95.44 306 PRO A O 1
ATOM 2295 N N . ILE A 1 307 ? -12.07 -24.969 -11.453 1 92.62 307 ILE A N 1
ATOM 2296 C CA . ILE A 1 307 ? -12.594 -25.531 -12.695 1 92.62 307 ILE A CA 1
ATOM 2297 C C . ILE A 1 307 ? -11.438 -25.906 -13.617 1 92.62 307 ILE A C 1
ATOM 2299 O O . ILE A 1 307 ? -10.68 -25.047 -14.07 1 92.62 307 ILE A O 1
ATOM 2303 N N . VAL A 1 308 ? -11.352 -27.234 -13.914 1 95.62 308 VAL A N 1
ATOM 2304 C CA . VAL A 1 308 ? -10.219 -27.703 -14.703 1 95.62 308 VAL A CA 1
ATOM 2305 C C . VAL A 1 308 ? -10.703 -28.625 -15.82 1 95.62 308 VAL A C 1
ATOM 2307 O O . VAL A 1 308 ? -11.703 -29.328 -15.656 1 95.62 308 VAL A O 1
ATOM 2310 N N . SER A 1 309 ? -10.078 -28.531 -16.906 1 95.25 309 SER A N 1
ATOM 2311 C CA . SER A 1 309 ? -10.156 -29.5 -17.984 1 95.25 309 SER A CA 1
ATOM 2312 C C . SER A 1 309 ? -8.773 -30.031 -18.344 1 95.25 309 SER A C 1
ATOM 2314 O O . SER A 1 309 ? -7.762 -29.516 -17.875 1 95.25 309 SER A O 1
ATOM 2316 N N . HIS A 1 310 ? -8.75 -31.203 -19.016 1 95.81 310 HIS A N 1
ATOM 2317 C CA . HIS A 1 310 ? -7.422 -31.766 -19.25 1 95.81 310 HIS A CA 1
ATOM 2318 C C . HIS A 1 310 ? -7.285 -32.25 -20.688 1 95.81 310 HIS A C 1
ATOM 2320 O O . HIS A 1 310 ? -8.289 -32.531 -21.359 1 95.81 310 HIS A O 1
ATOM 2326 N N . ALA A 1 311 ? -6.113 -32.25 -21.188 1 97.56 311 ALA A N 1
ATOM 2327 C CA . ALA A 1 311 ? -5.707 -32.719 -22.516 1 97.56 311 ALA A CA 1
ATOM 2328 C C . ALA A 1 311 ? -4.277 -33.25 -22.5 1 97.56 311 ALA A C 1
ATOM 2330 O O . ALA A 1 311 ? -3.553 -33.062 -21.516 1 97.56 311 ALA A O 1
ATOM 2331 N N . PRO A 1 312 ? -3.906 -33.969 -23.562 1 97.69 312 PRO A N 1
ATOM 2332 C CA . PRO A 1 312 ? -2.494 -34.344 -23.672 1 97.69 312 PRO A CA 1
ATOM 2333 C C . PRO A 1 312 ? -1.582 -33.156 -23.922 1 97.69 312 PRO A C 1
ATOM 2335 O O . PRO A 1 312 ? -1.969 -32.219 -24.625 1 97.69 312 PRO A O 1
ATOM 2338 N N . LEU A 1 313 ? -0.412 -33.219 -23.406 1 97.75 313 LEU A N 1
ATOM 2339 C CA . LEU A 1 313 ? 0.535 -32.094 -23.516 1 97.75 313 LEU A CA 1
ATOM 2340 C C . LEU A 1 313 ? 0.797 -31.766 -24.984 1 97.75 313 LEU A C 1
ATOM 2342 O O . LEU A 1 313 ? 0.994 -30.594 -25.328 1 97.75 313 LEU A O 1
ATOM 2346 N N . LYS A 1 314 ? 0.751 -32.781 -25.828 1 96.06 314 LYS A N 1
ATOM 2347 C CA . LYS A 1 314 ? 1.04 -32.562 -27.25 1 96.06 314 LYS A CA 1
ATOM 2348 C C . LYS A 1 314 ? 0.068 -31.578 -27.875 1 96.06 314 LYS A C 1
ATOM 2350 O O . LYS A 1 314 ? 0.354 -30.984 -28.922 1 96.06 314 LYS A O 1
ATOM 2355 N N . GLU A 1 315 ? -1.054 -31.312 -27.203 1 97 315 GLU A N 1
ATOM 2356 C CA . GLU A 1 315 ? -2.078 -30.422 -27.734 1 97 315 GLU A CA 1
ATOM 2357 C C . GLU A 1 315 ? -1.873 -29 -27.219 1 97 315 GLU A C 1
ATOM 2359 O O . GLU A 1 315 ? -2.67 -28.109 -27.531 1 97 315 GLU A O 1
ATOM 2364 N N . LEU A 1 316 ? -0.791 -28.719 -26.516 1 97.44 316 LEU A N 1
ATOM 2365 C CA . LEU A 1 316 ? -0.515 -27.422 -25.906 1 97.44 316 LEU A CA 1
ATOM 2366 C C . LEU A 1 316 ? -0.64 -26.297 -26.922 1 97.44 316 LEU A C 1
ATOM 2368 O O . LEU A 1 316 ? -1.315 -25.297 -26.672 1 97.44 316 LEU A O 1
ATOM 2372 N N . PRO A 1 317 ? -0.082 -26.391 -28.172 1 96.56 317 PRO A N 1
ATOM 2373 C CA . PRO A 1 317 ? -0.18 -25.281 -29.125 1 96.56 317 PRO A CA 1
ATOM 2374 C C . PRO A 1 317 ? -1.624 -24.938 -29.484 1 96.56 317 PRO A C 1
ATOM 2376 O O . PRO A 1 317 ? -1.97 -23.75 -29.609 1 96.56 317 PRO A O 1
ATOM 2379 N N . ASN A 1 318 ? -2.422 -25.969 -29.625 1 96.38 318 ASN A N 1
ATOM 2380 C CA . ASN A 1 318 ? -3.83 -25.75 -29.938 1 96.38 318 ASN A CA 1
ATOM 2381 C C . ASN A 1 318 ? -4.539 -24.984 -28.812 1 96.38 318 ASN A C 1
ATOM 2383 O O . ASN A 1 318 ? -5.328 -24.078 -29.078 1 96.38 318 ASN A O 1
ATOM 2387 N N . TYR A 1 319 ? -4.25 -25.344 -27.641 1 96.31 319 TYR A N 1
ATOM 2388 C CA . TYR A 1 319 ? -4.918 -24.734 -26.5 1 96.31 319 TYR A CA 1
ATOM 2389 C C . TYR A 1 319 ? -4.379 -23.328 -26.234 1 96.31 319 TYR A C 1
ATOM 2391 O O . TYR A 1 319 ? -5.09 -22.469 -25.703 1 96.31 319 TYR A O 1
ATOM 2399 N N . MET A 1 320 ? -3.111 -23.062 -26.562 1 95.69 320 MET A N 1
ATOM 2400 C CA . MET A 1 320 ? -2.582 -21.703 -26.484 1 95.69 320 MET A CA 1
ATOM 2401 C C . MET A 1 320 ? -3.35 -20.766 -27.406 1 95.69 320 MET A C 1
ATOM 2403 O O . MET A 1 320 ? -3.676 -19.641 -27.016 1 95.69 320 MET A O 1
ATOM 2407 N N . GLU A 1 321 ? -3.705 -21.234 -28.562 1 94.88 321 GLU A N 1
ATOM 2408 C CA . GLU A 1 321 ? -4.492 -20.453 -29.5 1 94.88 321 GLU A CA 1
ATOM 2409 C C . GLU A 1 321 ? -5.906 -20.203 -28.969 1 94.88 321 GLU A C 1
ATOM 2411 O O . GLU A 1 321 ? -6.441 -19.109 -29.094 1 94.88 321 GLU A O 1
ATOM 2416 N N . LYS A 1 322 ? -6.445 -21.266 -28.438 1 94 322 LYS A N 1
ATOM 2417 C CA . LYS A 1 322 ? -7.785 -21.141 -27.859 1 94 322 LYS A CA 1
ATOM 2418 C C . LYS A 1 322 ? -7.801 -20.141 -26.703 1 94 322 LYS A C 1
ATOM 2420 O O . LYS A 1 322 ? -8.75 -19.375 -26.562 1 94 322 LYS A O 1
ATOM 2425 N N . LEU A 1 323 ? -6.773 -20.203 -25.891 1 91.38 323 LEU A N 1
ATOM 2426 C CA . LEU A 1 323 ? -6.688 -19.312 -24.75 1 91.38 323 LEU A CA 1
ATOM 2427 C C . LEU A 1 323 ? -6.605 -17.859 -25.203 1 91.38 323 LEU A C 1
ATOM 2429 O O . LEU A 1 323 ? -7.266 -16.984 -24.625 1 91.38 323 LEU A O 1
ATOM 2433 N N . LYS A 1 324 ? -5.848 -17.594 -26.25 1 89.06 324 LYS A N 1
ATOM 2434 C CA . LYS A 1 324 ? -5.699 -16.25 -26.797 1 89.06 324 LYS A CA 1
ATOM 2435 C C . LYS A 1 324 ? -7.047 -15.688 -27.234 1 89.06 324 LYS A C 1
ATOM 2437 O O . LYS A 1 324 ? -7.27 -14.477 -27.156 1 89.06 324 LYS A O 1
ATOM 2442 N N . GLN A 1 325 ? -7.91 -16.625 -27.594 1 88.44 325 GLN A N 1
ATOM 2443 C CA . GLN A 1 325 ? -9.211 -16.219 -28.125 1 88.44 325 GLN A CA 1
ATOM 2444 C C . GLN A 1 325 ? -10.273 -16.219 -27.031 1 88.44 325 GLN A C 1
ATOM 2446 O O . GLN A 1 325 ? -11.438 -15.906 -27.297 1 88.44 325 GLN A O 1
ATOM 2451 N N . GLY A 1 326 ? -9.797 -16.547 -25.859 1 83 326 GLY A N 1
ATOM 2452 C CA . GLY A 1 326 ? -10.766 -16.625 -24.781 1 83 326 GLY A CA 1
ATOM 2453 C C . GLY A 1 326 ? -11.828 -17.672 -25 1 83 326 GLY A C 1
ATOM 2454 O O . GLY A 1 326 ? -13.008 -17.453 -24.703 1 83 326 GLY A O 1
ATOM 2455 N N . ALA A 1 327 ? -11.453 -18.844 -25.453 1 82.56 327 ALA A N 1
ATOM 2456 C CA . ALA A 1 327 ? -12.391 -19.844 -25.969 1 82.56 327 ALA A CA 1
ATOM 2457 C C . ALA A 1 327 ? -12.812 -20.812 -24.875 1 82.56 327 ALA A C 1
ATOM 2459 O O . ALA A 1 327 ? -13.602 -21.734 -25.125 1 82.56 327 ALA A O 1
ATOM 2460 N N . TYR A 1 328 ? -12.242 -20.75 -23.766 1 77.75 328 TYR A N 1
ATOM 2461 C CA . TYR A 1 328 ? -12.688 -21.609 -22.672 1 77.75 328 TYR A CA 1
ATOM 2462 C C . TYR A 1 328 ? -12.531 -20.906 -21.328 1 77.75 328 TYR A C 1
ATOM 2464 O O . TYR A 1 328 ? -11.82 -19.891 -21.234 1 77.75 328 TYR A O 1
ATOM 2472 N N . GLU A 1 329 ? -13.352 -21.438 -20.359 1 77.56 329 GLU A N 1
ATOM 2473 C CA . GLU A 1 329 ? -13.289 -20.969 -18.984 1 77.56 329 GLU A CA 1
ATOM 2474 C C . GLU A 1 329 ? -12.516 -21.938 -18.094 1 77.56 329 GLU A C 1
ATOM 2476 O O . GLU A 1 329 ? -12.492 -23.141 -18.359 1 77.56 329 GLU A O 1
ATOM 2481 N N . GLY A 1 330 ? -11.93 -21.375 -17.078 1 86.06 330 GLY A N 1
ATOM 2482 C CA . GLY A 1 330 ? -11.188 -22.219 -16.156 1 86.06 330 GLY A CA 1
ATOM 2483 C C . GLY A 1 330 ? -9.758 -22.469 -16.594 1 86.06 330 GLY A C 1
ATOM 2484 O O . GLY A 1 330 ? -9.125 -21.609 -17.203 1 86.06 330 GLY A O 1
ATOM 2485 N N . ARG A 1 331 ? -9.227 -23.578 -16.125 1 93.62 331 ARG A N 1
ATOM 2486 C CA . ARG A 1 331 ? -7.828 -23.891 -16.391 1 93.62 331 ARG A CA 1
ATOM 2487 C C . ARG A 1 331 ? -7.711 -25.203 -17.156 1 93.62 331 ARG A C 1
ATOM 2489 O O . ARG A 1 331 ? -8.367 -26.188 -16.828 1 93.62 331 ARG A O 1
ATOM 2496 N N . VAL A 1 332 ? -6.961 -25.141 -18.234 1 96.62 332 VAL A N 1
ATOM 2497 C CA . VAL A 1 332 ? -6.625 -26.391 -18.906 1 96.62 332 VAL A CA 1
ATOM 2498 C C . VAL A 1 332 ? -5.324 -26.953 -18.344 1 96.62 332 VAL A C 1
ATOM 2500 O O . VAL A 1 332 ? -4.336 -26.234 -18.203 1 96.62 332 VAL A O 1
ATOM 2503 N N . VAL A 1 333 ? -5.402 -28.172 -18 1 98.06 333 VAL A N 1
ATOM 2504 C CA . VAL A 1 333 ? -4.27 -28.906 -17.438 1 98.06 333 VAL A CA 1
ATOM 2505 C C . VAL A 1 333 ? -3.873 -30.047 -18.375 1 98.06 333 VAL A C 1
ATOM 2507 O O . VAL A 1 333 ? -4.734 -30.766 -18.891 1 98.06 333 VAL A O 1
ATOM 2510 N N . PHE A 1 334 ? -2.564 -30.172 -18.625 1 98.62 334 PHE A N 1
ATOM 2511 C CA . PHE A 1 334 ? -2.084 -31.172 -19.578 1 98.62 334 PHE A CA 1
ATOM 2512 C C . PHE A 1 334 ? -1.44 -32.344 -18.859 1 98.62 334 PHE A C 1
ATOM 2514 O O . PHE A 1 334 ? -0.8 -32.188 -17.812 1 98.62 334 PHE A O 1
ATOM 2521 N N . HIS A 1 335 ? -1.568 -33.5 -19.469 1 98.38 335 HIS A N 1
ATOM 2522 C CA . HIS A 1 335 ? -0.854 -34.688 -19.047 1 98.38 335 HIS A CA 1
ATOM 2523 C C . HIS A 1 335 ? 0.352 -34.938 -19.953 1 98.38 335 HIS A C 1
ATOM 2525 O O . HIS A 1 335 ? 0.196 -35.281 -21.125 1 98.38 335 HIS A O 1
ATOM 2531 N N . PRO A 1 336 ? 1.508 -34.781 -19.375 1 97.12 336 PRO A N 1
ATOM 2532 C CA . PRO A 1 336 ? 2.693 -35.031 -20.203 1 97.12 336 PRO A CA 1
ATOM 2533 C C . PRO A 1 336 ? 2.85 -36.5 -20.578 1 97.12 336 PRO A C 1
ATOM 2535 O O . PRO A 1 336 ? 2.404 -37.375 -19.828 1 97.12 336 PRO A O 1
ATOM 2538 N N . MET B 1 1 ? -8.312 40.062 29.109 1 65.81 1 MET B N 1
ATOM 2539 C CA . MET B 1 1 ? -8.875 41.031 28.172 1 65.81 1 MET B CA 1
ATOM 2540 C C . MET B 1 1 ? -10.211 40.562 27.625 1 65.81 1 MET B C 1
ATOM 2542 O O . MET B 1 1 ? -10.438 39.344 27.484 1 65.81 1 MET B O 1
ATOM 2546 N N . ALA B 1 2 ? -11.125 41.406 27.375 1 88.25 2 ALA B N 1
ATOM 2547 C CA . ALA B 1 2 ? -12.453 41.062 26.875 1 88.25 2 ALA B CA 1
ATOM 2548 C C . ALA B 1 2 ? -12.375 40.5 25.453 1 88.25 2 ALA B C 1
ATOM 2550 O O . ALA B 1 2 ? -11.594 41 24.641 1 88.25 2 ALA B O 1
ATOM 2551 N N . ILE B 1 3 ? -13.023 39.469 25.125 1 95.19 3 ILE B N 1
ATOM 2552 C CA . ILE B 1 3 ? -13.125 38.906 23.797 1 95.19 3 ILE B CA 1
ATOM 2553 C C . ILE B 1 3 ? -13.898 39.844 22.875 1 95.19 3 ILE B C 1
ATOM 2555 O O . ILE B 1 3 ? -15.047 40.188 23.156 1 95.19 3 ILE B O 1
ATOM 2559 N N . PRO B 1 4 ? -13.281 40.281 21.844 1 96.75 4 PRO B N 1
ATOM 2560 C CA . PRO B 1 4 ? -13.953 41.219 20.953 1 96.75 4 PRO B CA 1
ATOM 2561 C C . PRO B 1 4 ? -15.086 40.594 20.156 1 96.75 4 PRO B C 1
ATOM 2563 O O . PRO B 1 4 ? -15.156 39.344 20.047 1 96.75 4 PRO B O 1
ATOM 2566 N N . ALA B 1 5 ? -15.922 41.406 19.594 1 97.12 5 ALA B N 1
ATOM 2567 C CA . ALA B 1 5 ? -17.031 40.906 18.781 1 97.12 5 ALA B CA 1
ATOM 2568 C C . ALA B 1 5 ? -16.562 40.562 17.375 1 97.12 5 ALA B C 1
ATOM 2570 O O . ALA B 1 5 ? -17.156 39.688 16.734 1 97.12 5 ALA B O 1
ATOM 2571 N N . THR B 1 6 ? -15.523 41.312 16.891 1 97.94 6 THR B N 1
ATOM 2572 C CA . THR B 1 6 ? -14.93 41.062 15.586 1 97.94 6 THR B CA 1
ATOM 2573 C C . THR B 1 6 ? -13.414 40.938 15.695 1 97.94 6 THR B C 1
ATOM 2575 O O . THR B 1 6 ? -12.828 41.281 16.719 1 97.94 6 THR B O 1
ATOM 2578 N N . GLN B 1 7 ? -12.891 40.406 14.633 1 97.88 7 GLN B N 1
ATOM 2579 C CA . GLN B 1 7 ? -11.453 40.188 14.625 1 97.88 7 GLN B CA 1
ATOM 2580 C C . GLN B 1 7 ? -10.875 40.344 13.219 1 97.88 7 GLN B C 1
ATOM 2582 O O . GLN B 1 7 ? -11.625 40.469 12.25 1 97.88 7 GLN B O 1
ATOM 2587 N N . THR B 1 8 ? -9.555 40.375 13.203 1 97.25 8 THR B N 1
ATOM 2588 C CA . THR B 1 8 ? -8.828 40.406 11.938 1 97.25 8 THR B CA 1
ATOM 2589 C C . THR B 1 8 ? -8.383 39.031 11.516 1 97.25 8 THR B C 1
ATOM 2591 O O . THR B 1 8 ? -8.211 38.125 12.359 1 97.25 8 THR B O 1
ATOM 2594 N N . GLY B 1 9 ? -8.32 38.75 10.266 1 98 9 GLY B N 1
ATOM 2595 C CA . GLY B 1 9 ? -7.824 37.5 9.766 1 98 9 GLY B CA 1
ATOM 2596 C C . GLY B 1 9 ? -7.723 37.438 8.25 1 98 9 GLY B C 1
ATOM 2597 O O . GLY B 1 9 ? -7.945 38.469 7.578 1 98 9 GLY B O 1
ATOM 2598 N N . PHE B 1 10 ? -7.219 36.375 7.734 1 98.62 10 PHE B N 1
ATOM 2599 C CA . PHE B 1 10 ? -7.113 36.156 6.297 1 98.62 10 PHE B CA 1
ATOM 2600 C C . PHE B 1 10 ? -8.188 35.188 5.824 1 98.62 10 PHE B C 1
ATOM 2602 O O . PHE B 1 10 ? -8.156 34 6.164 1 98.62 10 PHE B O 1
ATOM 2609 N N . PHE B 1 11 ? -9.125 35.688 5.047 1 98.06 11 PHE B N 1
ATOM 2610 C CA . PHE B 1 11 ? -10.312 34.969 4.578 1 98.06 11 PHE B CA 1
ATOM 2611 C C . PHE B 1 11 ? -10.156 34.562 3.121 1 98.06 11 PHE B C 1
ATOM 2613 O O . PHE B 1 11 ? -9.727 35.344 2.287 1 98.06 11 PHE B O 1
ATOM 2620 N N . PHE B 1 12 ? -10.484 33.281 2.844 1 97.94 12 PHE B N 1
ATOM 2621 C CA . PHE B 1 12 ? -10.312 32.719 1.507 1 97.94 12 PHE B CA 1
ATOM 2622 C C . PHE B 1 12 ? -11.656 32.531 0.82 1 97.94 12 PHE B C 1
ATOM 2624 O O . PHE B 1 12 ? -12.602 32.031 1.422 1 97.94 12 PHE B O 1
ATOM 2631 N N . THR B 1 13 ? -11.734 32.969 -0.395 1 96.69 13 THR B N 1
ATOM 2632 C CA . THR B 1 13 ? -12.789 32.625 -1.329 1 96.69 13 THR B CA 1
ATOM 2633 C C . THR B 1 13 ? -12.203 32.125 -2.65 1 96.69 13 THR B C 1
ATOM 2635 O O . THR B 1 13 ? -11.172 32.625 -3.098 1 96.69 13 THR B O 1
ATOM 2638 N N . LYS B 1 14 ? -12.836 31.172 -3.201 1 94.31 14 LYS B N 1
ATOM 2639 C CA . LYS B 1 14 ? -12.367 30.688 -4.496 1 94.31 14 LYS B CA 1
ATOM 2640 C C . LYS B 1 14 ? -12.328 31.812 -5.527 1 94.31 14 LYS B C 1
ATOM 2642 O O . LYS B 1 14 ? -11.445 31.828 -6.391 1 94.31 14 LYS B O 1
ATOM 2647 N N . GLN B 1 15 ? -13.195 32.719 -5.426 1 93.94 15 GLN B N 1
ATOM 2648 C CA . GLN B 1 15 ? -13.344 33.781 -6.406 1 93.94 15 GLN B CA 1
ATOM 2649 C C . GLN B 1 15 ? -12.258 34.844 -6.238 1 93.94 15 GLN B C 1
ATOM 2651 O O . GLN B 1 15 ? -11.641 35.25 -7.215 1 93.94 15 GLN B O 1
ATOM 2656 N N . GLU B 1 16 ? -11.914 35.219 -4.996 1 94.75 16 GLU B N 1
ATOM 2657 C CA . GLU B 1 16 ? -11.078 36.375 -4.766 1 94.75 16 GLU B CA 1
ATOM 2658 C C . GLU B 1 16 ? -9.711 36 -4.219 1 94.75 16 GLU B C 1
ATOM 2660 O O . GLU B 1 16 ? -8.781 36.812 -4.211 1 94.75 16 GLU B O 1
ATOM 2665 N N . GLY B 1 17 ? -9.648 34.719 -3.855 1 95.25 17 GLY B N 1
ATOM 2666 C CA . GLY B 1 17 ? -8.414 34.344 -3.201 1 95.25 17 GLY B CA 1
ATOM 2667 C C . GLY B 1 17 ? -8.359 34.719 -1.735 1 95.25 17 GLY B C 1
ATOM 2668 O O . GLY B 1 17 ? -9.391 34.719 -1.054 1 95.25 17 GLY B O 1
ATOM 2669 N N . LEU B 1 18 ? -7.172 34.844 -1.181 1 97 18 LEU B N 1
ATOM 2670 C CA . LEU B 1 18 ? -6.969 35.125 0.237 1 97 18 LEU B CA 1
ATOM 2671 C C . LEU B 1 18 ? -6.984 36.625 0.506 1 97 18 LEU B C 1
ATOM 2673 O O . LEU B 1 18 ? -6.172 37.375 -0.047 1 97 18 LEU B O 1
ATOM 2677 N N . ASN B 1 19 ? -7.883 37.062 1.406 1 96.69 19 ASN B N 1
ATOM 2678 C CA . ASN B 1 19 ? -8.047 38.469 1.669 1 96.69 19 ASN B CA 1
ATOM 2679 C C . ASN B 1 19 ? -7.961 38.781 3.16 1 96.69 19 ASN B C 1
ATOM 2681 O O . ASN B 1 19 ? -8.477 38.031 3.986 1 96.69 19 ASN B O 1
ATOM 2685 N N . TYR B 1 20 ? -7.285 39.875 3.441 1 97.12 20 TYR B N 1
ATOM 2686 C CA . TYR B 1 20 ? -7.25 40.375 4.809 1 97.12 20 TYR B CA 1
ATOM 2687 C C . TYR B 1 20 ? -8.562 41.062 5.168 1 97.12 20 TYR B C 1
ATOM 2689 O O . TYR B 1 20 ? -9.023 41.969 4.445 1 97.12 20 TYR B O 1
ATOM 2697 N N . ARG B 1 21 ? -9.133 40.594 6.25 1 97.31 21 ARG B N 1
ATOM 2698 C CA . ARG B 1 21 ? -10.383 41.188 6.727 1 97.31 21 ARG B CA 1
ATOM 2699 C C . ARG B 1 21 ? -10.266 41.656 8.172 1 97.31 21 ARG B C 1
ATOM 2701 O O . ARG B 1 21 ? -9.484 41.094 8.945 1 97.31 21 ARG B O 1
ATOM 2708 N N . THR B 1 22 ? -11.086 42.625 8.539 1 96.94 22 THR B N 1
ATOM 2709 C CA . THR B 1 22 ? -11.023 43.188 9.891 1 96.94 22 THR B CA 1
ATOM 2710 C C . THR B 1 22 ? -12.375 43.031 10.586 1 96.94 22 THR B C 1
ATOM 2712 O O . THR B 1 22 ? -12.547 43.5 11.719 1 96.94 22 THR B O 1
ATOM 2715 N N . ASP B 1 23 ? -13.25 42.406 9.938 1 97.5 23 ASP B N 1
ATOM 2716 C CA . ASP B 1 23 ? -14.617 42.344 10.445 1 97.5 23 ASP B CA 1
ATOM 2717 C C . ASP B 1 23 ? -15.109 40.906 10.555 1 97.5 23 ASP B C 1
ATOM 2719 O O . ASP B 1 23 ? -16.297 40.625 10.375 1 97.5 23 ASP B O 1
ATOM 2723 N N . ILE B 1 24 ? -14.211 40 10.773 1 97.62 24 ILE B N 1
ATOM 2724 C CA . ILE B 1 24 ? -14.609 38.594 10.961 1 97.62 24 ILE B CA 1
ATOM 2725 C C . ILE B 1 24 ? -15.266 38.438 12.328 1 97.62 24 ILE B C 1
ATOM 2727 O O . ILE B 1 24 ? -14.688 38.844 13.352 1 97.62 24 ILE B O 1
ATOM 2731 N N . PRO B 1 25 ? -16.453 37.906 12.406 1 97.5 25 PRO B N 1
ATOM 2732 C CA . PRO B 1 25 ? -17.125 37.75 13.703 1 97.5 25 PRO B CA 1
ATOM 2733 C C . PRO B 1 25 ? -16.391 36.75 14.617 1 97.5 25 PRO B C 1
ATOM 2735 O O . PRO B 1 25 ? -15.898 35.75 14.148 1 97.5 25 PRO B O 1
ATOM 2738 N N . VAL B 1 26 ? -16.25 37.094 15.859 1 98.25 26 VAL B N 1
ATOM 2739 C CA . VAL B 1 26 ? -15.82 36.156 16.891 1 98.25 26 VAL B CA 1
ATOM 2740 C C . VAL B 1 26 ? -17.031 35.438 17.469 1 98.25 26 VAL B C 1
ATOM 2742 O O . VAL B 1 26 ? -17.844 36.031 18.172 1 98.25 26 VAL B O 1
ATOM 2745 N N . ARG B 1 27 ? -17.172 34.156 17.234 1 95 27 ARG B N 1
ATOM 2746 C CA . ARG B 1 27 ? -18.344 33.375 17.641 1 95 27 ARG B CA 1
ATOM 2747 C C . ARG B 1 27 ? -18.234 32.938 19.094 1 95 27 ARG B C 1
ATOM 2749 O O . ARG B 1 27 ? -17.141 32.625 19.562 1 95 27 ARG B O 1
ATOM 2756 N N . LYS B 1 28 ? -19.328 32.969 19.75 1 96.12 28 LYS B N 1
ATOM 2757 C CA . LYS B 1 28 ? -19.375 32.469 21.125 1 96.12 28 LYS B CA 1
ATOM 2758 C C . LYS B 1 28 ? -19.547 30.953 21.125 1 96.12 28 LYS B C 1
ATOM 2760 O O . LYS B 1 28 ? -20.375 30.406 20.391 1 96.12 28 LYS B O 1
ATOM 2765 N N . PRO B 1 29 ? -18.781 30.266 21.953 1 97.81 29 PRO B N 1
ATOM 2766 C CA . PRO B 1 29 ? -18.938 28.812 22 1 97.81 29 PRO B CA 1
ATOM 2767 C C . PRO B 1 29 ? -20.266 28.375 22.609 1 97.81 29 PRO B C 1
ATOM 2769 O O . PRO B 1 29 ? -20.672 28.875 23.656 1 97.81 29 PRO B O 1
ATOM 2772 N N . GLN B 1 30 ? -20.891 27.484 21.906 1 97.56 30 GLN B N 1
ATOM 2773 C CA . GLN B 1 30 ? -22.078 26.828 22.406 1 97.56 30 GLN B CA 1
ATOM 2774 C C . GLN B 1 30 ? -21.734 25.562 23.188 1 97.56 30 GLN B C 1
ATOM 2776 O O . GLN B 1 30 ? -20.578 25.359 23.547 1 97.56 30 GLN B O 1
ATOM 2781 N N . ALA B 1 31 ? -22.797 24.781 23.562 1 97.31 31 ALA B N 1
ATOM 2782 C CA . ALA B 1 31 ? -22.594 23.531 24.281 1 97.31 31 ALA B CA 1
ATOM 2783 C C . ALA B 1 31 ? -21.656 22.609 23.516 1 97.31 31 ALA B C 1
ATOM 2785 O O . ALA B 1 31 ? -21.859 22.375 22.312 1 97.31 31 ALA B O 1
ATOM 2786 N N . GLY B 1 32 ? -20.625 22.141 24.25 1 97 32 GLY B N 1
ATOM 2787 C CA . GLY B 1 32 ? -19.688 21.188 23.656 1 97 32 GLY B CA 1
ATOM 2788 C C . GLY B 1 32 ? -18.609 21.844 22.828 1 97 32 GLY B C 1
ATOM 2789 O O . GLY B 1 32 ? -17.781 21.172 22.219 1 97 32 GLY B O 1
ATOM 2790 N N . GLN B 1 33 ? -18.594 23.203 22.844 1 98.31 33 GLN B N 1
ATOM 2791 C CA . GLN B 1 33 ? -17.625 23.953 22.047 1 98.31 33 GLN B CA 1
ATOM 2792 C C . GLN B 1 33 ? -16.719 24.797 22.938 1 98.31 33 GLN B C 1
ATOM 2794 O O . GLN B 1 33 ? -16.984 24.969 24.125 1 98.31 33 GLN B O 1
ATOM 2799 N N . LEU B 1 34 ? -15.625 25.266 22.391 1 98.12 34 LEU B N 1
ATOM 2800 C CA . LEU B 1 34 ? -14.805 26.234 23.109 1 98.12 34 LEU B CA 1
ATOM 2801 C C . LEU B 1 34 ? -14.156 27.203 22.141 1 98.12 34 LEU B C 1
ATOM 2803 O O . LEU B 1 34 ? -14.148 26.969 20.922 1 98.12 34 LEU B O 1
ATOM 2807 N N . LEU B 1 35 ? -13.758 28.297 22.656 1 98.62 35 LEU B N 1
ATOM 2808 C CA . LEU B 1 35 ? -13.102 29.344 21.891 1 98.62 35 LEU B CA 1
ATOM 2809 C C . LEU B 1 35 ? -11.602 29.359 22.156 1 98.62 35 LEU B C 1
ATOM 2811 O O . LEU B 1 35 ? -11.18 29.359 23.312 1 98.62 35 LEU B O 1
ATOM 2815 N N . LEU B 1 36 ? -10.883 29.297 21.125 1 98.75 36 LEU B N 1
ATOM 2816 C CA . LEU B 1 36 ? -9.43 29.312 21.203 1 98.75 36 LEU B CA 1
ATOM 2817 C C . LEU B 1 36 ? -8.891 30.703 20.844 1 98.75 36 LEU B C 1
ATOM 2819 O O . LEU B 1 36 ? -9.281 31.297 19.844 1 98.75 36 LEU B O 1
ATOM 2823 N N . LYS B 1 37 ? -8.086 31.25 21.688 1 98.81 37 LYS B N 1
ATOM 2824 C CA . LYS B 1 37 ? -7.23 32.344 21.266 1 98.81 37 LYS B CA 1
ATOM 2825 C C . LYS B 1 37 ? -6 31.844 20.531 1 98.81 37 LYS B C 1
ATOM 2827 O O . LYS B 1 37 ? -5.145 31.172 21.125 1 98.81 37 LYS B O 1
ATOM 2832 N N . VAL B 1 38 ? -5.918 32.156 19.281 1 98.81 38 VAL B N 1
ATOM 2833 C CA . VAL B 1 38 ? -4.801 31.672 18.469 1 98.81 38 VAL B CA 1
ATOM 2834 C C . VAL B 1 38 ? -3.539 32.469 18.812 1 98.81 38 VAL B C 1
ATOM 2836 O O . VAL B 1 38 ? -3.5 33.688 18.672 1 98.81 38 VAL B O 1
ATOM 2839 N N . ASN B 1 39 ? -2.572 31.766 19.297 1 98.75 39 ASN B N 1
ATOM 2840 C CA . ASN B 1 39 ? -1.315 32.438 19.656 1 98.75 39 ASN B CA 1
ATOM 2841 C C . ASN B 1 39 ? -0.261 32.219 18.562 1 98.75 39 ASN B C 1
ATOM 2843 O O . ASN B 1 39 ? 0.661 33.031 18.438 1 98.75 39 ASN B O 1
ATOM 2847 N N . ALA B 1 40 ? -0.389 31.172 17.828 1 98.81 40 ALA B N 1
ATOM 2848 C CA . ALA B 1 40 ? 0.559 30.859 16.766 1 98.81 40 ALA B CA 1
ATOM 2849 C C . ALA B 1 40 ? -0.113 30.062 15.648 1 98.81 40 ALA B C 1
ATOM 2851 O O . ALA B 1 40 ? -0.954 29.203 15.914 1 98.81 40 ALA B O 1
ATOM 2852 N N . VAL B 1 41 ? 0.212 30.328 14.406 1 98.81 41 VAL B N 1
ATOM 2853 C CA . VAL B 1 41 ? -0.301 29.609 13.234 1 98.81 41 VAL B CA 1
ATOM 2854 C C . VAL B 1 41 ? 0.776 29.562 12.156 1 98.81 41 VAL B C 1
ATOM 2856 O O . VAL B 1 41 ? 1.401 30.562 11.836 1 98.81 41 VAL B O 1
ATOM 2859 N N . GLY B 1 42 ? 0.959 28.359 11.633 1 98 42 GLY B N 1
ATOM 2860 C CA . GLY B 1 42 ? 2.049 28.156 10.688 1 98 42 GLY B CA 1
ATOM 2861 C C . GLY B 1 42 ? 1.631 28.328 9.242 1 98 42 GLY B C 1
ATOM 2862 O O . GLY B 1 42 ? 0.438 28.312 8.93 1 98 42 GLY B O 1
ATOM 2863 N N . LEU B 1 43 ? 2.662 28.562 8.414 1 97.25 43 LEU B N 1
ATOM 2864 C CA . LEU B 1 43 ? 2.492 28.625 6.965 1 97.25 43 LEU B CA 1
ATOM 2865 C C . LEU B 1 43 ? 3.072 27.391 6.285 1 97.25 43 LEU B C 1
ATOM 2867 O O . LEU B 1 43 ? 4.223 27.031 6.531 1 97.25 43 LEU B O 1
ATOM 2871 N N . CYS B 1 44 ? 2.297 26.75 5.539 1 94 44 CYS B N 1
ATOM 2872 C CA . CYS B 1 44 ? 2.689 25.547 4.832 1 94 44 CYS B CA 1
ATOM 2873 C C . CYS B 1 44 ? 2.496 25.703 3.328 1 94 44 CYS B C 1
ATOM 2875 O O . CYS B 1 44 ? 1.651 26.484 2.885 1 94 44 CYS B O 1
ATOM 2877 N N . HIS B 1 45 ? 3.258 24.969 2.52 1 91.19 45 HIS B N 1
ATOM 2878 C CA . HIS B 1 45 ? 3.113 24.984 1.069 1 91.19 45 HIS B CA 1
ATOM 2879 C C . HIS B 1 45 ? 1.695 24.609 0.651 1 91.19 45 HIS B C 1
ATOM 2881 O O . HIS B 1 45 ? 1.208 25.078 -0.384 1 91.19 45 HIS B O 1
ATOM 2887 N N . SER B 1 46 ? 1.047 23.828 1.438 1 91.44 46 SER B N 1
ATOM 2888 C CA . SER B 1 46 ? -0.318 23.422 1.116 1 91.44 46 SER B CA 1
ATOM 2889 C C . SER B 1 46 ? -1.252 24.625 1.067 1 91.44 46 SER B C 1
ATOM 2891 O O . SER B 1 46 ? -2.242 24.625 0.333 1 91.44 46 SER B O 1
ATOM 2893 N N . ASP B 1 47 ? -0.977 25.625 1.831 1 94.06 47 ASP B N 1
ATOM 2894 C CA . ASP B 1 47 ? -1.768 26.859 1.756 1 94.06 47 ASP B CA 1
ATOM 2895 C C . ASP B 1 47 ? -1.692 27.469 0.361 1 94.06 47 ASP B C 1
ATOM 2897 O O . ASP B 1 47 ? -2.703 27.922 -0.178 1 94.06 47 ASP B O 1
ATOM 2901 N N . LEU B 1 48 ? -0.515 27.422 -0.177 1 91.75 48 LEU B N 1
ATOM 2902 C CA . LEU B 1 48 ? -0.316 27.969 -1.516 1 91.75 48 LEU B CA 1
ATOM 2903 C C . LEU B 1 48 ? -1.042 27.125 -2.559 1 91.75 48 LEU B C 1
ATOM 2905 O O . LEU B 1 48 ? -1.602 27.656 -3.518 1 91.75 48 LEU B O 1
ATOM 2909 N N . HIS B 1 49 ? -1.033 25.828 -2.33 1 89.69 49 HIS B N 1
ATOM 2910 C CA . HIS B 1 49 ? -1.713 24.938 -3.258 1 89.69 49 HIS B CA 1
ATOM 2911 C C . HIS B 1 49 ? -3.213 25.203 -3.283 1 89.69 49 HIS B C 1
ATOM 2913 O O . HIS B 1 49 ? -3.857 25.047 -4.324 1 89.69 49 HIS B O 1
ATOM 2919 N N . VAL B 1 50 ? -3.744 25.531 -2.172 1 92.06 50 VAL B N 1
ATOM 2920 C CA . VAL B 1 50 ? -5.168 25.859 -2.092 1 92.06 50 VAL B CA 1
ATOM 2921 C C . VAL B 1 50 ? -5.445 27.172 -2.811 1 92.06 50 VAL B C 1
ATOM 2923 O O . VAL B 1 50 ? -6.375 27.266 -3.619 1 92.06 50 VAL B O 1
ATOM 2926 N N . ILE B 1 51 ? -4.605 28.109 -2.574 1 92.56 51 ILE B N 1
ATOM 2927 C CA . ILE B 1 51 ? -4.785 29.453 -3.137 1 92.56 51 ILE B CA 1
ATOM 2928 C C . ILE B 1 51 ? -4.633 29.391 -4.656 1 92.56 51 ILE B C 1
ATOM 2930 O O . ILE B 1 51 ? -5.379 30.047 -5.387 1 92.56 51 ILE B O 1
ATOM 2934 N N . ASP B 1 52 ? -3.732 28.547 -5.082 1 88.31 52 ASP B N 1
ATOM 2935 C CA . ASP B 1 52 ? -3.457 28.422 -6.512 1 88.31 52 ASP B CA 1
ATOM 2936 C C . ASP B 1 52 ? -4.418 27.438 -7.176 1 88.31 52 ASP B C 1
ATOM 2938 O O . ASP B 1 52 ? -4.277 27.125 -8.359 1 88.31 52 ASP B O 1
ATOM 2942 N N . LYS B 1 53 ? -5.414 26.922 -6.484 1 82.19 53 LYS B N 1
ATOM 2943 C CA . LYS B 1 53 ? -6.484 26.047 -6.973 1 82.19 53 LYS B CA 1
ATOM 2944 C C . LYS B 1 53 ? -5.938 24.703 -7.422 1 82.19 53 LYS B C 1
ATOM 2946 O O . LYS B 1 53 ? -6.504 24.062 -8.312 1 82.19 53 LYS B O 1
ATOM 2951 N N . GLU B 1 54 ? -4.801 24.312 -6.832 1 81.75 54 GLU B N 1
ATOM 2952 C CA . GLU B 1 54 ? -4.223 23 -7.094 1 81.75 54 GLU B CA 1
ATOM 2953 C C . GLU B 1 54 ? -4.77 21.953 -6.129 1 81.75 54 GLU B C 1
ATOM 2955 O O . GLU B 1 54 ? -4.676 20.75 -6.391 1 81.75 54 GLU B O 1
ATOM 2960 N N . LEU B 1 55 ? -5.203 22.453 -5.047 1 84.69 55 LEU B N 1
ATOM 2961 C CA . LEU B 1 55 ? -5.824 21.609 -4.031 1 84.69 55 LEU B CA 1
ATOM 2962 C C . LEU B 1 55 ? -7.215 22.141 -3.672 1 84.69 55 LEU B C 1
ATOM 2964 O O . LEU B 1 55 ? -7.363 23.297 -3.283 1 84.69 55 LEU B O 1
ATOM 2968 N N . GLU B 1 56 ? -8.172 21.344 -3.834 1 87.94 56 GLU B N 1
ATOM 2969 C CA . GLU B 1 56 ? -9.547 21.766 -3.561 1 87.94 56 GLU B CA 1
ATOM 2970 C C . GLU B 1 56 ? -9.914 21.516 -2.1 1 87.94 56 GLU B C 1
ATOM 2972 O O . GLU B 1 56 ? -10.039 20.375 -1.665 1 87.94 56 GLU B O 1
ATOM 2977 N N . CYS B 1 57 ? -10.078 22.578 -1.373 1 93.12 57 CYS B N 1
ATOM 2978 C CA . CYS B 1 57 ? -10.398 22.469 0.046 1 93.12 57 CYS B CA 1
ATOM 2979 C C . CYS B 1 57 ? -11.602 23.328 0.412 1 93.12 57 CYS B C 1
ATOM 2981 O O . CYS B 1 57 ? -11.609 23.969 1.461 1 93.12 57 CYS B O 1
ATOM 2983 N N . GLY B 1 58 ? -12.57 23.422 -0.501 1 93.5 58 GLY B N 1
ATOM 2984 C CA . GLY B 1 58 ? -13.773 24.156 -0.167 1 93.5 58 GLY B CA 1
ATOM 2985 C C . GLY B 1 58 ? -13.633 25.656 -0.36 1 93.5 58 GLY B C 1
ATOM 2986 O O . GLY B 1 58 ? -12.711 26.109 -1.044 1 93.5 58 GLY B O 1
ATOM 2987 N N . ASP B 1 59 ? -14.625 26.438 0.244 1 95.44 59 ASP B N 1
ATOM 2988 C CA . ASP B 1 59 ? -14.75 27.875 -0.013 1 95.44 59 ASP B CA 1
ATOM 2989 C C . ASP B 1 59 ? -15.234 28.609 1.229 1 95.44 59 ASP B C 1
ATOM 2991 O O . ASP B 1 59 ? -15.836 28.016 2.123 1 95.44 59 ASP B O 1
ATOM 2995 N N . ASN B 1 60 ? -14.82 29.906 1.323 1 97 60 ASN B N 1
ATOM 2996 C CA . ASN B 1 60 ? -15.406 30.812 2.295 1 97 60 ASN B CA 1
ATOM 2997 C C . ASN B 1 60 ? -15.031 30.438 3.725 1 97 60 ASN B C 1
ATOM 2999 O O . ASN B 1 60 ? -15.898 30.25 4.57 1 97 60 ASN B O 1
ATOM 3003 N N . TYR B 1 61 ? -13.844 30.453 4.023 1 97.75 61 TYR B N 1
ATOM 3004 C CA . TYR B 1 61 ? -13.359 30.188 5.371 1 97.75 61 TYR B CA 1
ATOM 3005 C C . TYR B 1 61 ? -12.039 30.906 5.633 1 97.75 61 TYR B C 1
ATOM 3007 O O . TYR B 1 61 ? -11.398 31.391 4.703 1 97.75 61 TYR B O 1
ATOM 3015 N N . VAL B 1 62 ? -11.664 31.031 6.906 1 98.5 62 VAL B N 1
ATOM 3016 C CA . VAL B 1 62 ? -10.367 31.562 7.305 1 98.5 62 VAL B CA 1
ATOM 3017 C C . VAL B 1 62 ? -9.297 30.484 7.18 1 98.5 62 VAL B C 1
ATOM 3019 O O . VAL B 1 62 ? -9.461 29.375 7.711 1 98.5 62 VAL B O 1
ATOM 3022 N N . MET B 1 63 ? -8.141 30.719 6.516 1 98.38 63 MET B N 1
ATOM 3023 C CA . MET B 1 63 ? -7.109 29.703 6.281 1 98.38 63 MET B CA 1
ATOM 3024 C C . MET B 1 63 ? -6.156 29.625 7.469 1 98.38 63 MET B C 1
ATOM 3026 O O . MET B 1 63 ? -6.406 30.219 8.516 1 98.38 63 MET B O 1
ATOM 3030 N N . GLY B 1 64 ? -5.148 28.781 7.301 1 98.44 64 GLY B N 1
ATOM 3031 C CA . GLY B 1 64 ? -4.164 28.531 8.344 1 98.44 64 GLY B CA 1
ATOM 3032 C C . GLY B 1 64 ? -4.422 27.25 9.109 1 98.44 64 GLY B C 1
ATOM 3033 O O . GLY B 1 64 ? -5.246 27.219 10.023 1 98.44 64 GLY B O 1
ATOM 3034 N N . HIS B 1 65 ? -3.621 26.234 8.797 1 98.44 65 HIS B N 1
ATOM 3035 C CA . HIS B 1 65 ? -4.039 24.938 9.32 1 98.44 65 HIS B CA 1
ATOM 3036 C C . HIS B 1 65 ? -3.076 24.453 10.398 1 98.44 65 HIS B C 1
ATOM 3038 O O . HIS B 1 65 ? -3.33 23.422 11.039 1 98.44 65 HIS B O 1
ATOM 3044 N N . GLU B 1 66 ? -2.039 25.141 10.68 1 98.62 66 GLU B N 1
ATOM 3045 C CA . GLU B 1 66 ? -1.117 24.812 11.758 1 98.62 66 GLU B CA 1
ATOM 3046 C C . GLU B 1 66 ? -1.355 25.703 12.977 1 98.62 66 GLU B C 1
ATOM 3048 O O . GLU B 1 66 ? -0.785 26.797 13.078 1 98.62 66 GLU B O 1
ATOM 3053 N N . ILE B 1 67 ? -2.133 25.203 13.953 1 98.88 67 ILE B N 1
ATOM 3054 C CA . ILE B 1 67 ? -2.719 26.125 14.922 1 98.88 67 ILE B CA 1
ATOM 3055 C C . ILE B 1 67 ? -2.332 25.688 16.328 1 98.88 67 ILE B C 1
ATOM 3057 O O . ILE B 1 67 ? -2.424 24.516 16.672 1 98.88 67 ILE B O 1
ATOM 3061 N N . ALA B 1 68 ? -1.906 26.594 17.125 1 98.88 68 ALA B N 1
ATOM 3062 C CA . ALA B 1 68 ? -1.76 26.438 18.578 1 98.88 68 ALA B CA 1
ATOM 3063 C C . ALA B 1 68 ? -2.15 27.719 19.312 1 98.88 68 ALA B C 1
ATOM 3065 O O . ALA B 1 68 ? -2.02 28.812 18.766 1 98.88 68 ALA B O 1
ATOM 3066 N N . GLY B 1 69 ? -2.65 27.562 20.484 1 98.81 69 GLY B N 1
ATOM 3067 C CA . GLY B 1 69 ? -3.078 28.719 21.25 1 98.81 69 GLY B CA 1
ATOM 3068 C C . GLY B 1 69 ? -3.523 28.359 22.656 1 98.81 69 GLY B C 1
ATOM 3069 O O . GLY B 1 69 ? -3.049 27.391 23.25 1 98.81 69 GLY B O 1
ATOM 3070 N N . THR B 1 70 ? -4.293 29.297 23.219 1 98.75 70 THR B N 1
ATOM 3071 C CA . THR B 1 70 ? -4.801 29.125 24.578 1 98.75 70 THR B CA 1
ATOM 3072 C C . THR B 1 70 ? -6.324 29.156 24.594 1 98.75 70 THR B C 1
ATOM 3074 O O . THR B 1 70 ? -6.941 29.938 23.875 1 98.75 70 THR B O 1
ATOM 3077 N N . VAL B 1 71 ? -6.918 28.297 25.422 1 98.69 71 VAL B N 1
ATOM 3078 C CA . VAL B 1 71 ? -8.367 28.297 25.562 1 98.69 71 VAL B CA 1
ATOM 3079 C C . VAL B 1 71 ? -8.836 29.641 26.125 1 98.69 71 VAL B C 1
ATOM 3081 O O . VAL B 1 71 ? -8.391 30.062 27.188 1 98.69 71 VAL B O 1
ATOM 3084 N N . ALA B 1 72 ? -9.688 30.297 25.422 1 98.62 72 ALA B N 1
ATOM 3085 C CA . ALA B 1 72 ? -10.156 31.625 25.812 1 98.62 72 ALA B CA 1
ATOM 3086 C C . ALA B 1 72 ? -11.492 31.547 26.547 1 98.62 72 ALA B C 1
ATOM 3088 O O . ALA B 1 72 ? -11.789 32.375 27.422 1 98.62 72 ALA B O 1
ATOM 3089 N N . GLU B 1 73 ? -12.312 30.641 26.094 1 98.31 73 GLU B N 1
ATOM 3090 C CA . GLU B 1 73 ? -13.641 30.422 26.656 1 98.31 73 GLU B CA 1
ATOM 3091 C C . GLU B 1 73 ? -14.102 28.984 26.469 1 98.31 73 GLU B C 1
ATOM 3093 O O . GLU B 1 73 ? -13.82 28.375 25.438 1 98.31 73 GLU B O 1
ATOM 3098 N N . VAL B 1 74 ? -14.758 28.438 27.5 1 98.12 74 VAL B N 1
ATOM 3099 C CA . VAL B 1 74 ? -15.273 27.078 27.438 1 98.12 74 VAL B CA 1
ATOM 3100 C C . VAL B 1 74 ? -16.797 27.094 27.5 1 98.12 74 VAL B C 1
ATOM 3102 O O . VAL B 1 74 ? -17.375 27.688 28.406 1 98.12 74 VAL B O 1
ATOM 3105 N N . GLY B 1 75 ? -17.391 26.5 26.453 1 97.25 75 GLY B N 1
ATOM 3106 C CA . GLY B 1 75 ? -18.844 26.375 26.5 1 97.25 75 GLY B CA 1
ATOM 3107 C C . GLY B 1 75 ? -19.312 25.297 27.484 1 97.25 75 GLY B C 1
ATOM 3108 O O . GLY B 1 75 ? -18.5 24.547 28.031 1 97.25 75 GLY B O 1
ATOM 3109 N N . PRO B 1 76 ? -20.656 25.266 27.625 1 96.38 76 PRO B N 1
ATOM 3110 C CA . PRO B 1 76 ? -21.203 24.234 28.5 1 96.38 76 PRO B CA 1
ATOM 3111 C C . PRO B 1 76 ? -20.891 22.812 28.031 1 96.38 76 PRO B C 1
ATOM 3113 O O . PRO B 1 76 ? -20.766 22.578 26.828 1 96.38 76 PRO B O 1
ATOM 3116 N N . GLU B 1 77 ? -20.672 21.891 28.922 1 95.31 77 GLU B N 1
ATOM 3117 C CA . GLU B 1 77 ? -20.578 20.453 28.688 1 95.31 77 GLU B CA 1
ATOM 3118 C C . GLU B 1 77 ? -19.234 20.094 28.078 1 95.31 77 GLU B C 1
ATOM 3120 O O . GLU B 1 77 ? -19.078 19 27.5 1 95.31 77 GLU B O 1
ATOM 3125 N N . VAL B 1 78 ? -18.344 21.031 28.016 1 95.75 78 VAL B N 1
ATOM 3126 C CA . VAL B 1 78 ? -16.969 20.703 27.641 1 95.75 78 VAL B CA 1
ATOM 3127 C C . VAL B 1 78 ? -16.188 20.25 28.859 1 95.75 78 VAL B C 1
ATOM 3129 O O . VAL B 1 78 ? -16.172 20.938 29.891 1 95.75 78 VAL B O 1
ATOM 3132 N N . GLU B 1 79 ? -15.672 19.094 28.781 1 93.5 79 GLU B N 1
ATOM 3133 C CA . GLU B 1 79 ? -14.875 18.547 29.875 1 93.5 79 GLU B CA 1
ATOM 3134 C C . GLU B 1 79 ? -13.406 18.438 29.484 1 93.5 79 GLU B C 1
ATOM 3136 O O . GLU B 1 79 ? -13.086 18.266 28.297 1 93.5 79 GLU B O 1
ATOM 3141 N N . GLY B 1 80 ? -12.539 18.641 30.438 1 95.69 80 GLY B N 1
ATOM 3142 C CA . GLY B 1 80 ? -11.133 18.344 30.219 1 95.69 80 GLY B CA 1
ATOM 3143 C C . GLY B 1 80 ? -10.328 19.562 29.797 1 95.69 80 GLY B C 1
ATOM 3144 O O . GLY B 1 80 ? -9.109 19.484 29.656 1 95.69 80 GLY B O 1
ATOM 3145 N N . TYR B 1 81 ? -11.039 20.688 29.609 1 97.81 81 TYR B N 1
ATOM 3146 C CA . TYR B 1 81 ? -10.367 21.922 29.234 1 97.81 81 TYR B CA 1
ATOM 3147 C C . TYR B 1 81 ? -10.773 23.062 30.156 1 97.81 81 TYR B C 1
ATOM 3149 O O . TYR B 1 81 ? -11.906 23.094 30.656 1 97.81 81 TYR B O 1
ATOM 3157 N N . LYS B 1 82 ? -9.844 23.969 30.406 1 97.62 82 LYS B N 1
ATOM 3158 C CA . LYS B 1 82 ? -10.117 25.203 31.125 1 97.62 82 LYS B CA 1
ATOM 3159 C C . LYS B 1 82 ? -9.438 26.391 30.453 1 97.62 82 LYS B C 1
ATOM 3161 O O . LYS B 1 82 ? -8.469 26.234 29.703 1 97.62 82 LYS B O 1
ATOM 3166 N N . VAL B 1 83 ? -9.969 27.516 30.766 1 98 83 VAL B N 1
ATOM 3167 C CA . VAL B 1 83 ? -9.398 28.766 30.25 1 98 83 VAL B CA 1
ATOM 3168 C C . VAL B 1 83 ? -7.914 28.828 30.625 1 98 83 VAL B C 1
ATOM 3170 O O . VAL B 1 83 ? -7.535 28.562 31.766 1 98 83 VAL B O 1
ATOM 3173 N N . GLY B 1 84 ? -7.094 29.062 29.609 1 98.25 84 GLY B N 1
ATOM 3174 C CA . GLY B 1 84 ? -5.664 29.188 29.859 1 98.25 84 GLY B CA 1
ATOM 3175 C C . GLY B 1 84 ? -4.887 27.969 29.406 1 98.25 84 GLY B C 1
ATOM 3176 O O . GLY B 1 84 ? -3.662 28.016 29.266 1 98.25 84 GLY B O 1
ATOM 3177 N N . ASP B 1 85 ? -5.574 26.859 29.234 1 98.38 85 ASP B N 1
ATOM 3178 C CA . ASP B 1 85 ? -4.891 25.656 28.734 1 98.38 85 ASP B CA 1
ATOM 3179 C C . ASP B 1 85 ? -4.207 25.922 27.406 1 98.38 85 ASP B C 1
ATOM 3181 O O . ASP B 1 85 ? -4.801 26.531 26.5 1 98.38 85 ASP B O 1
ATOM 3185 N N . ARG B 1 86 ? -2.906 25.531 27.234 1 98.81 86 ARG B N 1
ATOM 3186 C CA . ARG B 1 86 ? -2.211 25.562 25.953 1 98.81 86 ARG B CA 1
ATOM 3187 C C . ARG B 1 86 ? -2.555 24.328 25.125 1 98.81 86 ARG B C 1
ATOM 3189 O O . ARG B 1 86 ? -2.33 23.203 25.547 1 98.81 86 ARG B O 1
ATOM 3196 N N . VAL B 1 87 ? -3.109 24.547 23.953 1 98.88 87 VAL B N 1
ATOM 3197 C CA . VAL B 1 87 ? -3.562 23.438 23.125 1 98.88 87 VAL B CA 1
ATOM 3198 C C . VAL B 1 87 ? -3.168 23.672 21.672 1 98.88 87 VAL B C 1
ATOM 3200 O O . VAL B 1 87 ? -2.871 24.812 21.281 1 98.88 87 VAL B O 1
ATOM 3203 N N . ALA B 1 88 ? -3.047 22.656 20.938 1 98.88 88 ALA B N 1
ATOM 3204 C CA . ALA B 1 88 ? -2.854 22.672 19.5 1 98.88 88 ALA B CA 1
ATOM 3205 C C . ALA B 1 88 ? -3.961 21.906 18.781 1 98.88 88 ALA B C 1
ATOM 3207 O O . ALA B 1 88 ? -4.48 20.922 19.312 1 98.88 88 ALA B O 1
ATOM 3208 N N . CYS B 1 89 ? -4.305 22.359 17.609 1 98.81 89 CYS B N 1
ATOM 3209 C CA . CYS B 1 89 ? -5.41 21.781 16.875 1 98.81 89 CYS B CA 1
ATOM 3210 C C . CYS B 1 89 ? -4.934 20.609 16 1 98.81 89 CYS B C 1
ATOM 3212 O O . CYS B 1 89 ? -3.879 20.703 15.367 1 98.81 89 CYS B O 1
ATOM 3214 N N . VAL B 1 90 ? -5.668 19.547 16.047 1 98.38 90 VAL B N 1
ATOM 3215 C CA . VAL B 1 90 ? -5.516 18.484 15.062 1 98.38 90 VAL B CA 1
ATOM 3216 C C . VAL B 1 90 ? -6.301 18.828 13.805 1 98.38 90 VAL B C 1
ATOM 3218 O O . VAL B 1 90 ? -7.531 18.922 13.836 1 98.38 90 VAL B O 1
ATOM 3221 N N . GLY B 1 91 ? -5.621 19.016 12.773 1 97.44 91 GLY B N 1
ATOM 3222 C CA . GLY B 1 91 ? -6.195 19.516 11.539 1 97.44 91 GLY B CA 1
ATOM 3223 C C . GLY B 1 91 ? -7.41 18.734 11.086 1 97.44 91 GLY B C 1
ATOM 3224 O O . GLY B 1 91 ? -8.484 19.312 10.891 1 97.44 91 GLY B O 1
ATOM 3225 N N . PRO B 1 92 ? -7.102 17.422 11.141 1 96.25 92 PRO B N 1
ATOM 3226 C CA . PRO B 1 92 ? -8.273 16.609 10.797 1 96.25 92 PRO B CA 1
ATOM 3227 C C . PRO B 1 92 ? -9.367 16.672 11.867 1 96.25 92 PRO B C 1
ATOM 3229 O O . PRO B 1 92 ? -9.078 16.5 13.055 1 96.25 92 PRO B O 1
ATOM 3232 N N . ASN B 1 93 ? -10.305 17.125 11.852 1 96.62 93 ASN B N 1
ATOM 3233 C CA . ASN B 1 93 ? -11.461 17.422 12.688 1 96.62 93 ASN B CA 1
ATOM 3234 C C . ASN B 1 93 ? -12.398 16.234 12.797 1 96.62 93 ASN B C 1
ATOM 3236 O O . ASN B 1 93 ? -13.602 16.359 12.562 1 96.62 93 ASN B O 1
ATOM 3240 N N . GLY B 1 94 ? -11.828 15.078 13.234 1 97.38 94 GLY B N 1
ATOM 3241 C CA . GLY B 1 94 ? -12.57 13.828 13.289 1 97.38 94 GLY B CA 1
ATOM 3242 C C . GLY B 1 94 ? -13.781 13.898 14.203 1 97.38 94 GLY B C 1
ATOM 3243 O O . GLY B 1 94 ? -13.75 14.578 15.227 1 97.38 94 GLY B O 1
ATOM 3244 N N . CYS B 1 95 ? -14.836 13.055 13.992 1 97.31 95 CYS B N 1
ATOM 3245 C CA . CYS B 1 95 ? -16.125 13.117 14.68 1 97.31 95 CYS B CA 1
ATOM 3246 C C . CYS B 1 95 ? -16.078 12.359 16 1 97.31 95 CYS B C 1
ATOM 3248 O O . CYS B 1 95 ? -16.891 12.602 16.891 1 97.31 95 CYS B O 1
ATOM 3250 N N . GLY B 1 96 ? -15.234 11.438 16.094 1 96.25 96 GLY B N 1
ATOM 3251 C CA . GLY B 1 96 ? -15.031 10.711 17.328 1 96.25 96 GLY B CA 1
ATOM 3252 C C . GLY B 1 96 ? -15.93 9.5 17.469 1 96.25 96 GLY B C 1
ATOM 3253 O O . GLY B 1 96 ? -15.758 8.688 18.375 1 96.25 96 GLY B O 1
ATOM 3254 N N . VAL B 1 97 ? -16.859 9.281 16.453 1 96 97 VAL B N 1
ATOM 3255 C CA . VAL B 1 97 ? -17.828 8.227 16.703 1 96 97 VAL B CA 1
ATOM 3256 C C . VAL B 1 97 ? -17.891 7.277 15.508 1 96 97 VAL B C 1
ATOM 3258 O O . VAL B 1 97 ? -18.469 6.191 15.602 1 96 97 VAL B O 1
ATOM 3261 N N . CYS B 1 98 ? -17.344 7.652 14.375 1 95.69 98 CYS B N 1
ATOM 3262 C CA . CYS B 1 98 ? -17.375 6.77 13.211 1 95.69 98 CYS B CA 1
ATOM 3263 C C . CYS B 1 98 ? -16.328 5.668 13.328 1 95.69 98 CYS B C 1
ATOM 3265 O O . CYS B 1 98 ? -15.492 5.695 14.234 1 95.69 98 CYS B O 1
ATOM 3267 N N . LYS B 1 99 ? -16.328 4.703 12.391 1 94.25 99 LYS B N 1
ATOM 3268 C CA . LYS B 1 99 ? -15.445 3.547 12.438 1 94.25 99 LYS B CA 1
ATOM 3269 C C . LYS B 1 99 ? -13.977 3.98 12.43 1 94.25 99 LYS B C 1
ATOM 3271 O O . LYS B 1 99 ? -13.156 3.424 13.156 1 94.25 99 LYS B O 1
ATOM 3276 N N . HIS B 1 100 ? -13.648 4.941 11.641 1 96.69 100 HIS B N 1
ATOM 3277 C CA . HIS B 1 100 ? -12.266 5.398 11.539 1 96.69 100 HIS B CA 1
ATOM 3278 C C . HIS B 1 100 ? -11.82 6.105 12.812 1 96.69 100 HIS B C 1
ATOM 3280 O O . HIS B 1 100 ? -10.727 5.848 13.32 1 96.69 100 HIS B O 1
ATOM 3286 N N . CYS B 1 101 ? -12.648 6.91 13.352 1 97.12 101 CYS B N 1
ATOM 3287 C CA . CYS B 1 101 ? -12.305 7.605 14.586 1 97.12 101 CYS B CA 1
ATOM 3288 C C . CYS B 1 101 ? -12.172 6.625 15.742 1 97.12 101 CYS B C 1
ATOM 3290 O O . CYS B 1 101 ? -11.266 6.746 16.562 1 97.12 101 CYS B O 1
ATOM 3292 N N . LEU B 1 102 ? -13.055 5.68 15.742 1 96.69 102 LEU B N 1
ATOM 3293 C CA . LEU B 1 102 ? -13.07 4.734 16.859 1 96.69 102 LEU B CA 1
ATOM 3294 C C . LEU B 1 102 ? -11.859 3.811 16.797 1 96.69 102 LEU B C 1
ATOM 3296 O O . LEU B 1 102 ? -11.516 3.158 17.781 1 96.69 102 LEU B O 1
ATOM 3300 N N . THR B 1 103 ? -11.242 3.725 15.641 1 95.19 103 THR B N 1
ATOM 3301 C CA . THR B 1 103 ? -10.086 2.854 15.5 1 95.19 103 THR B CA 1
ATOM 3302 C C . THR B 1 103 ? -8.797 3.674 15.43 1 95.19 103 THR B C 1
ATOM 3304 O O . THR B 1 103 ? -7.762 3.176 14.984 1 95.19 103 THR B O 1
ATOM 3307 N N . GLY B 1 104 ? -8.859 4.918 15.773 1 96.44 104 GLY B N 1
ATOM 3308 C CA . GLY B 1 104 ? -7.68 5.762 15.891 1 96.44 104 GLY B CA 1
ATOM 3309 C C . GLY B 1 104 ? -7.262 6.395 14.578 1 96.44 104 GLY B C 1
ATOM 3310 O O . GLY B 1 104 ? -6.172 6.953 14.469 1 96.44 104 GLY B O 1
ATOM 3311 N N . ASN B 1 105 ? -8.109 6.234 13.547 1 97.69 105 ASN B N 1
ATOM 3312 C CA . ASN B 1 105 ? -7.82 6.805 12.242 1 97.69 105 ASN B CA 1
ATOM 3313 C C . ASN B 1 105 ? -8.695 8.023 11.953 1 97.69 105 ASN B C 1
ATOM 3315 O O . ASN B 1 105 ? -9.367 8.078 10.922 1 97.69 105 ASN B O 1
ATOM 3319 N N . ASP B 1 106 ? -8.633 8.977 12.867 1 97.75 106 ASP B N 1
ATOM 3320 C CA . ASP B 1 106 ? -9.555 10.109 12.805 1 97.75 106 ASP B CA 1
ATOM 3321 C C . ASP B 1 106 ? -9.156 11.07 11.68 1 97.75 106 ASP B C 1
ATOM 3323 O O . ASP B 1 106 ? -9.953 11.914 11.273 1 97.75 106 ASP B O 1
ATOM 3327 N N . ASN B 1 107 ? -7.957 10.961 11.164 1 98.31 107 ASN B N 1
ATOM 3328 C CA . ASN B 1 107 ? -7.516 11.82 10.062 1 98.31 107 ASN B CA 1
ATOM 3329 C C . ASN B 1 107 ? -8.266 11.508 8.773 1 98.31 107 ASN B C 1
ATOM 3331 O O . ASN B 1 107 ? -8.32 12.344 7.867 1 98.31 107 ASN B O 1
ATOM 3335 N N . VAL B 1 108 ? -8.867 10.32 8.703 1 98.06 108 VAL B N 1
ATOM 3336 C CA . VAL B 1 108 ? -9.562 9.961 7.465 1 98.06 108 VAL B CA 1
ATOM 3337 C C . VAL B 1 108 ? -11.062 9.867 7.723 1 98.06 108 VAL B C 1
ATOM 3339 O O . VAL B 1 108 ? -11.781 9.18 6.992 1 98.06 108 VAL B O 1
ATOM 3342 N N . CYS B 1 109 ? -11.555 10.508 8.766 1 97.56 109 CYS B N 1
ATOM 3343 C CA . CYS B 1 109 ? -12.977 10.555 9.086 1 97.56 109 CYS B CA 1
ATOM 3344 C C . CYS B 1 109 ? -13.781 11.078 7.91 1 97.56 109 CYS B C 1
ATOM 3346 O O . CYS B 1 109 ? -13.562 12.195 7.445 1 97.56 109 CYS B O 1
ATOM 3348 N N . LYS B 1 110 ? -14.758 10.328 7.484 1 93.56 110 LYS B N 1
ATOM 3349 C CA . LYS B 1 110 ? -15.57 10.727 6.34 1 93.56 110 LYS B CA 1
ATOM 3350 C C . LYS B 1 110 ? -16.5 11.891 6.703 1 93.56 110 LYS B C 1
ATOM 3352 O O . LYS B 1 110 ? -16.781 12.75 5.867 1 93.56 110 LYS B O 1
ATOM 3357 N N . THR B 1 111 ? -16.859 11.953 7.902 1 93.81 111 THR B N 1
ATOM 3358 C CA . THR B 1 111 ? -17.766 12.992 8.375 1 93.81 111 THR B CA 1
ATOM 3359 C C . THR B 1 111 ? -17.047 14.344 8.43 1 93.81 111 THR B C 1
ATOM 3361 O O . THR B 1 111 ? -17.688 15.383 8.25 1 93.81 111 THR B O 1
ATOM 3364 N N . ALA B 1 112 ? -15.773 14.289 8.586 1 95.44 112 ALA B N 1
ATOM 3365 C CA . ALA B 1 112 ? -15 15.516 8.727 1 95.44 112 ALA B CA 1
ATOM 3366 C C . ALA B 1 112 ? -14.328 15.891 7.41 1 95.44 112 ALA B C 1
ATOM 3368 O O . ALA B 1 112 ? -13.5 16.812 7.367 1 95.44 112 ALA B O 1
ATOM 3369 N N . PHE B 1 113 ? -14.719 15.195 6.352 1 92.62 113 PHE B N 1
ATOM 3370 C CA . PHE B 1 113 ? -14.102 15.492 5.062 1 92.62 113 PHE B CA 1
ATOM 3371 C C . PHE B 1 113 ? -14.352 16.938 4.664 1 92.62 113 PHE B C 1
ATOM 3373 O O . PHE B 1 113 ? -15.5 17.391 4.637 1 92.62 113 PHE B O 1
ATOM 3380 N N . LEU B 1 114 ? -13.305 17.719 4.41 1 92.38 114 LEU B N 1
ATOM 3381 C CA . LEU B 1 114 ? -13.289 19.141 4.047 1 92.38 114 LEU B CA 1
ATOM 3382 C C . LEU B 1 114 ? -13.742 20 5.215 1 92.38 114 LEU B C 1
ATOM 3384 O O . LEU B 1 114 ? -14.234 21.109 5.016 1 92.38 114 LEU B O 1
ATOM 3388 N N . ASP B 1 115 ? -13.734 19.438 6.348 1 95.94 115 ASP B N 1
ATOM 3389 C CA . ASP B 1 115 ? -13.93 20.141 7.609 1 95.94 115 ASP B CA 1
ATOM 3390 C C . ASP B 1 115 ? -12.641 20.172 8.43 1 95.94 115 ASP B C 1
ATOM 3392 O O . ASP B 1 115 ? -12.648 19.812 9.609 1 95.94 115 ASP B O 1
ATOM 3396 N N . TRP B 1 116 ? -11.57 20.469 7.73 1 97.56 116 TRP B N 1
ATOM 3397 C CA . TRP B 1 116 ? -10.266 20.516 8.375 1 97.56 116 TRP B CA 1
ATOM 3398 C C . TRP B 1 116 ? -9.906 21.953 8.773 1 97.56 116 TRP B C 1
ATOM 3400 O O . TRP B 1 116 ? -10.164 22.891 8.031 1 97.56 116 TRP B O 1
ATOM 3410 N N . PHE B 1 117 ? -9.375 22.109 9.906 1 98.06 117 PHE B N 1
ATOM 3411 C CA . PHE B 1 117 ? -8.977 23.453 10.344 1 98.06 117 PHE B CA 1
ATOM 3412 C C . PHE B 1 117 ? -8.078 24.109 9.312 1 98.06 117 PHE B C 1
ATOM 3414 O O . PHE B 1 117 ? -7.004 23.594 8.992 1 98.06 117 PHE B O 1
ATOM 3421 N N . GLY B 1 118 ? -8.531 25.234 8.766 1 97.94 118 GLY B N 1
ATOM 3422 C CA . GLY B 1 118 ? -7.723 26.047 7.871 1 97.94 118 GLY B CA 1
ATOM 3423 C C . GLY B 1 118 ? -7.695 25.5 6.449 1 97.94 118 GLY B C 1
ATOM 3424 O O . GLY B 1 118 ? -7.078 26.109 5.566 1 97.94 118 GLY B O 1
ATOM 3425 N N . LEU B 1 119 ? -8.234 24.359 6.207 1 96.31 119 LEU B N 1
ATOM 3426 C CA . LEU B 1 119 ? -8.367 23.734 4.895 1 96.31 119 LEU B CA 1
ATOM 3427 C C . LEU B 1 119 ? -9.789 23.25 4.664 1 96.31 119 LEU B C 1
ATOM 3429 O O . LEU B 1 119 ? -10.031 22.047 4.582 1 96.31 119 LEU B O 1
ATOM 3433 N N . GLY B 1 120 ? -10.727 24.141 4.477 1 95.75 120 GLY B N 1
ATOM 3434 C CA . GLY B 1 120 ? -12.133 23.828 4.266 1 95.75 120 GLY B CA 1
ATOM 3435 C C . GLY B 1 120 ? -13.023 24.281 5.402 1 95.75 120 GLY B C 1
ATOM 3436 O O . GLY B 1 120 ? -14.242 24.406 5.23 1 95.75 120 GLY B O 1
ATOM 3437 N N . SER B 1 121 ? -12.445 24.531 6.535 1 96.69 121 SER B N 1
ATOM 3438 C CA . SER B 1 121 ? -13.078 25.156 7.691 1 96.69 121 SER B CA 1
ATOM 3439 C C . SER B 1 121 ? -12.172 26.219 8.312 1 96.69 121 SER B C 1
ATOM 3441 O O . SER B 1 121 ? -10.977 26.281 8.008 1 96.69 121 SER B O 1
ATOM 3443 N N . ASP B 1 122 ? -12.742 27.047 9.164 1 98.25 122 ASP B N 1
ATOM 3444 C CA . ASP B 1 122 ? -11.969 28.156 9.727 1 98.25 122 ASP B CA 1
ATOM 3445 C C . ASP B 1 122 ? -10.727 27.641 10.453 1 98.25 122 ASP B C 1
ATOM 3447 O O . ASP B 1 122 ? -10.805 26.672 11.219 1 98.25 122 ASP B O 1
ATOM 3451 N N . GLY B 1 123 ? -9.617 28.344 10.141 1 98.56 123 GLY B N 1
ATOM 3452 C CA . GLY B 1 123 ? -8.352 27.9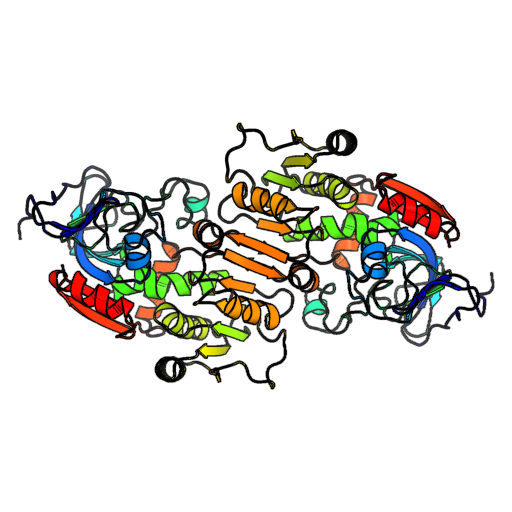84 10.742 1 98.56 123 GLY B CA 1
ATOM 3453 C C . GLY B 1 123 ? -7.73 29.094 11.562 1 98.56 123 GLY B C 1
ATOM 3454 O O . GLY B 1 123 ? -8.445 29.844 12.234 1 98.56 123 GLY B O 1
ATOM 3455 N N . GLY B 1 124 ? -6.445 29.156 11.539 1 98.75 124 GLY B N 1
ATOM 3456 C CA . GLY B 1 124 ? -5.73 29.938 12.531 1 98.75 124 GLY B CA 1
ATOM 3457 C C . GLY B 1 124 ? -5.32 31.297 12.031 1 98.75 124 GLY B C 1
ATOM 3458 O O . GLY B 1 124 ? -4.82 32.125 12.805 1 98.75 124 GLY B O 1
ATOM 3459 N N . TYR B 1 125 ? -5.527 31.594 10.742 1 98.75 125 TYR B N 1
ATOM 3460 C CA . TYR B 1 125 ? -5.188 32.938 10.281 1 98.75 125 TYR B CA 1
ATOM 3461 C C . TYR B 1 125 ? -6.199 33.969 10.789 1 98.75 125 TYR B C 1
ATOM 3463 O O . TYR B 1 125 ? -6.723 34.75 10.008 1 98.75 125 TYR B O 1
ATOM 3471 N N . GLU B 1 126 ? -6.5 33.875 12.023 1 98.62 126 GLU B N 1
ATOM 3472 C CA . GLU B 1 126 ? -7.352 34.812 12.789 1 98.62 126 GLU B CA 1
ATOM 3473 C C . GLU B 1 126 ? -6.977 34.781 14.266 1 98.62 126 GLU B C 1
ATOM 3475 O O . GLU B 1 126 ? -6.105 34.031 14.688 1 98.62 126 GLU B O 1
ATOM 3480 N N . GLU B 1 127 ? -7.582 35.656 15.07 1 98.56 127 GLU B N 1
ATOM 3481 C CA . GLU B 1 127 ? -7.191 35.844 16.469 1 98.56 127 GLU B CA 1
ATOM 3482 C C . GLU B 1 127 ? -7.906 34.844 17.375 1 98.56 127 GLU B C 1
ATOM 3484 O O . GLU B 1 127 ? -7.352 34.406 18.391 1 98.56 127 GLU B O 1
ATOM 3489 N N . TYR B 1 128 ? -9.172 34.594 17.047 1 98.69 128 TYR B N 1
ATOM 3490 C CA . TYR B 1 128 ? -10.008 33.656 17.812 1 98.69 128 TYR B CA 1
ATOM 3491 C C . TYR B 1 128 ? -10.648 32.625 16.906 1 98.69 128 TYR B C 1
ATOM 3493 O O . TYR B 1 128 ? -11.18 32.969 15.844 1 98.69 128 TYR B O 1
ATOM 3501 N N . LEU B 1 129 ? -10.578 31.391 17.281 1 98.69 129 LEU B N 1
ATOM 3502 C CA . LEU B 1 129 ? -11.109 30.281 16.5 1 98.69 129 LEU B CA 1
ATOM 3503 C C . LEU B 1 129 ? -12.141 29.5 17.297 1 98.69 129 LEU B C 1
ATOM 3505 O O . LEU B 1 129 ? -11.852 29.031 18.406 1 98.69 129 LEU B O 1
ATOM 3509 N N . LEU B 1 130 ? -13.32 29.359 16.781 1 98.62 130 LEU B N 1
ATOM 3510 C CA . LEU B 1 130 ? -14.312 28.484 17.406 1 98.62 130 LEU B CA 1
ATOM 3511 C C . LEU B 1 130 ? -14 27.016 17.125 1 98.62 130 LEU B C 1
ATOM 3513 O O . LEU B 1 130 ? -13.898 26.609 15.969 1 98.62 130 LEU B O 1
ATOM 3517 N N . VAL B 1 131 ? -13.805 26.266 18.172 1 98.38 131 VAL B N 1
ATOM 3518 C CA . VAL B 1 131 ? -13.586 24.828 18.078 1 98.38 131 VAL B CA 1
ATOM 3519 C C . VAL B 1 131 ? -14.875 24.078 18.422 1 98.38 131 VAL B C 1
ATOM 3521 O O . VAL B 1 131 ? -15.281 24.031 19.578 1 98.38 131 VAL B O 1
ATOM 3524 N N . ARG B 1 132 ? -15.438 23.469 17.422 1 96.94 132 ARG B N 1
ATOM 3525 C CA . ARG B 1 132 ? -16.734 22.797 17.578 1 96.94 132 ARG B CA 1
ATOM 3526 C C . ARG B 1 132 ? -16.562 21.438 18.234 1 96.94 132 ARG B C 1
ATOM 3528 O O . ARG B 1 132 ? -17.5 20.891 18.812 1 96.94 132 ARG B O 1
ATOM 3535 N N . ARG B 1 133 ? -15.43 20.766 18.062 1 96.12 133 ARG B N 1
ATOM 3536 C CA . ARG B 1 133 ? -15.125 19.453 18.609 1 96.12 133 ARG B CA 1
ATOM 3537 C C . ARG B 1 133 ? -13.812 19.453 19.375 1 96.12 133 ARG B C 1
ATOM 3539 O O . ARG B 1 133 ? -12.758 19.125 18.828 1 96.12 133 ARG B O 1
ATOM 3546 N N . PRO B 1 134 ? -13.883 19.672 20.594 1 97.56 134 PRO B N 1
ATOM 3547 C CA . PRO B 1 134 ? -12.672 19.844 21.406 1 97.56 134 PRO B CA 1
ATOM 3548 C C . PRO B 1 134 ? -11.812 18.578 21.438 1 97.56 134 PRO B C 1
ATOM 3550 O O . PRO B 1 134 ? -10.641 18.625 21.828 1 97.56 134 PRO B O 1
ATOM 3553 N N . ARG B 1 135 ? -12.305 17.406 21.016 1 95.5 135 ARG B N 1
ATOM 3554 C CA . ARG B 1 135 ? -11.508 16.188 20.938 1 95.5 135 ARG B CA 1
ATOM 3555 C C . ARG B 1 135 ? -10.32 16.359 20 1 95.5 135 ARG B C 1
ATOM 3557 O O . ARG B 1 135 ? -9.359 15.586 20.062 1 95.5 135 ARG B O 1
ATOM 3564 N N . ASN B 1 136 ? -10.445 17.344 19.141 1 97.5 136 ASN B N 1
ATOM 3565 C CA . ASN B 1 136 ? -9.398 17.578 18.141 1 97.5 136 ASN B CA 1
ATOM 3566 C C . ASN B 1 136 ? -8.375 18.594 18.641 1 97.5 136 ASN B C 1
ATOM 3568 O O . ASN B 1 136 ? -7.691 19.234 17.844 1 97.5 136 ASN B O 1
ATOM 3572 N N . LEU B 1 137 ? -8.328 18.75 19.938 1 98.56 137 LEU B N 1
ATOM 3573 C CA . LEU B 1 137 ? -7.285 19.516 20.609 1 98.56 137 LEU B CA 1
ATOM 3574 C C . LEU B 1 137 ? -6.355 18.609 21.391 1 98.56 137 LEU B C 1
ATOM 3576 O O . LEU B 1 137 ? -6.809 17.641 22.016 1 98.56 137 LEU B O 1
ATOM 3580 N N . VAL B 1 138 ? -5.094 18.906 21.312 1 98.69 138 VAL B N 1
ATOM 3581 C CA . VAL B 1 138 ? -4.098 18.219 22.125 1 98.69 138 VAL B CA 1
ATOM 3582 C C . VAL B 1 138 ? -3.369 19.219 23.016 1 98.69 138 VAL B C 1
ATOM 3584 O O . VAL B 1 138 ? -2.945 20.281 22.547 1 98.69 138 VAL B O 1
ATOM 3587 N N . LYS B 1 139 ? -3.262 18.953 24.25 1 98.62 139 LYS B N 1
ATOM 3588 C CA . LYS B 1 139 ? -2.549 19.828 25.172 1 98.62 139 LYS B CA 1
ATOM 3589 C C . LYS B 1 139 ? -1.062 19.891 24.844 1 98.62 139 LYS B C 1
ATOM 3591 O O . LYS B 1 139 ? -0.451 18.875 24.516 1 98.62 139 LYS B O 1
ATOM 3596 N N . VAL B 1 140 ? -0.518 21.047 24.906 1 98.69 140 VAL B N 1
ATOM 3597 C CA . VAL B 1 140 ? 0.886 21.281 24.578 1 98.69 140 VAL B CA 1
ATOM 3598 C C . VAL B 1 140 ? 1.737 21.125 25.844 1 98.69 140 VAL B C 1
ATOM 3600 O O . VAL B 1 140 ? 1.461 21.734 26.875 1 98.69 140 VAL B O 1
ATOM 3603 N N . PRO B 1 141 ? 2.736 20.297 25.766 1 98.5 141 PRO B N 1
ATOM 3604 C CA . PRO B 1 141 ? 3.633 20.203 26.922 1 98.5 141 PRO B CA 1
ATOM 3605 C C . PRO B 1 141 ? 4.238 21.547 27.312 1 98.5 141 PRO B C 1
ATOM 3607 O O . PRO B 1 141 ? 4.508 22.375 26.453 1 98.5 141 PRO B O 1
ATOM 3610 N N . ASP B 1 142 ? 4.578 21.688 28.547 1 97.88 142 ASP B N 1
ATOM 3611 C CA . ASP B 1 142 ? 5.035 22.953 29.109 1 97.88 142 ASP B CA 1
ATOM 3612 C C . ASP B 1 142 ? 6.359 23.391 28.469 1 97.88 142 ASP B C 1
ATOM 3614 O O . ASP B 1 142 ? 6.617 24.578 28.312 1 97.88 142 ASP B O 1
ATOM 3618 N N . ASN B 1 143 ? 7.145 22.406 28.109 1 98.25 143 ASN B N 1
ATOM 3619 C CA . ASN B 1 143 ? 8.477 22.734 27.625 1 98.25 143 ASN B CA 1
ATOM 3620 C C . ASN B 1 143 ? 8.516 22.844 26.109 1 98.25 143 ASN B C 1
ATOM 3622 O O . ASN B 1 143 ? 9.586 22.859 25.5 1 98.25 143 ASN B O 1
ATOM 3626 N N . VAL B 1 144 ? 7.383 22.844 25.469 1 98.44 144 VAL B N 1
ATOM 3627 C CA . VAL B 1 144 ? 7.266 23.078 24.031 1 98.44 144 VAL B CA 1
ATOM 3628 C C . VAL B 1 144 ? 6.715 24.484 23.781 1 98.44 144 VAL B C 1
ATOM 3630 O O . VAL B 1 144 ? 5.664 24.844 24.312 1 98.44 144 VAL B O 1
ATOM 3633 N N . SER B 1 145 ? 7.438 25.281 23.062 1 98.31 145 SER B N 1
ATOM 3634 C CA . SER B 1 145 ? 6.973 26.641 22.797 1 98.31 145 SER B CA 1
ATOM 3635 C C . SER B 1 145 ? 5.691 26.641 21.969 1 98.31 145 SER B C 1
ATOM 3637 O O . SER B 1 145 ? 5.402 25.656 21.281 1 98.31 145 SER B O 1
ATOM 3639 N N . ILE B 1 146 ? 4.938 27.656 22.062 1 98.25 146 ILE B N 1
ATOM 3640 C CA . ILE B 1 146 ? 3.67 27.734 21.359 1 98.25 146 ILE B CA 1
ATOM 3641 C C . ILE B 1 146 ? 3.93 27.797 19.844 1 98.25 146 ILE B C 1
ATOM 3643 O O . ILE B 1 146 ? 3.135 27.281 19.062 1 98.25 146 ILE B O 1
ATOM 3647 N N . GLU B 1 147 ? 5.051 28.438 19.422 1 98.19 147 GLU B N 1
ATOM 3648 C CA . GLU B 1 147 ? 5.445 28.484 18.016 1 98.19 147 GLU B CA 1
ATOM 3649 C C . GLU B 1 147 ? 5.77 27.078 17.5 1 98.19 147 GLU B C 1
ATOM 3651 O O . GLU B 1 147 ? 5.316 26.688 16.422 1 98.19 147 GLU B O 1
ATOM 3656 N N . GLU B 1 148 ? 6.547 26.328 18.281 1 98.25 148 GLU B N 1
ATOM 3657 C CA . GLU B 1 148 ? 6.824 24.938 17.922 1 98.25 148 GLU B CA 1
ATOM 3658 C C . GLU B 1 148 ? 5.539 24.125 17.844 1 98.25 148 GLU B C 1
ATOM 3660 O O . GLU B 1 148 ? 5.359 23.328 16.922 1 98.25 148 GLU B O 1
ATOM 3665 N N . ALA B 1 149 ? 4.691 24.344 18.812 1 98.75 149 ALA B N 1
ATOM 3666 C CA . ALA B 1 149 ? 3.447 23.578 18.875 1 98.75 149 ALA B CA 1
ATOM 3667 C C . ALA B 1 149 ? 2.633 23.75 17.594 1 98.75 149 ALA B C 1
ATOM 3669 O O . ALA B 1 149 ? 2.09 22.781 17.062 1 98.75 149 ALA B O 1
ATOM 3670 N N . ALA B 1 150 ? 2.547 24.984 17.109 1 98.69 150 ALA B N 1
ATOM 3671 C CA . ALA B 1 150 ? 1.814 25.25 15.867 1 98.69 150 ALA B CA 1
ATOM 3672 C C . ALA B 1 150 ? 2.426 24.484 14.695 1 98.69 150 ALA B C 1
ATOM 3674 O O . ALA B 1 150 ? 1.714 23.797 13.953 1 98.69 150 ALA B O 1
ATOM 3675 N N . ALA B 1 151 ? 3.713 24.594 14.578 1 98 151 ALA B N 1
ATOM 3676 C CA . ALA B 1 151 ? 4.406 23.938 13.477 1 98 151 ALA B CA 1
ATOM 3677 C C . ALA B 1 151 ? 4.258 22.422 13.578 1 98 151 ALA B C 1
ATOM 3679 O O . ALA B 1 151 ? 4.129 21.734 12.555 1 98 151 ALA B O 1
ATOM 3680 N N . ILE B 1 152 ? 4.27 21.859 14.812 1 98.69 152 ILE B N 1
ATOM 3681 C CA . ILE B 1 152 ? 4.246 20.422 15.047 1 98.69 152 ILE B CA 1
ATOM 3682 C C . ILE B 1 152 ? 2.943 19.828 14.5 1 98.69 152 ILE B C 1
ATOM 3684 O O . ILE B 1 152 ? 2.91 18.672 14.07 1 98.69 152 ILE B O 1
ATOM 3688 N N . THR B 1 153 ? 1.864 20.641 14.398 1 98.75 153 THR B N 1
ATOM 3689 C CA . THR B 1 153 ? 0.544 20.141 14.023 1 98.75 153 THR B CA 1
ATOM 3690 C C . THR B 1 153 ? 0.526 19.688 12.57 1 98.75 153 THR B C 1
ATOM 3692 O O . THR B 1 153 ? -0.405 19.016 12.133 1 98.75 153 THR B O 1
ATOM 3695 N N . ASP B 1 154 ? 1.522 20.016 11.789 1 98.06 154 ASP B N 1
ATOM 3696 C CA . ASP B 1 154 ? 1.627 19.5 10.422 1 98.06 154 ASP B CA 1
ATOM 3697 C C . ASP B 1 154 ? 3.074 19.172 10.07 1 98.06 154 ASP B C 1
ATOM 3699 O O . ASP B 1 154 ? 3.398 18.031 9.75 1 98.06 154 ASP B O 1
ATOM 3703 N N . ALA B 1 155 ? 4.008 20.094 10.281 1 97.19 155 ALA B N 1
ATOM 3704 C CA . ALA B 1 155 ? 5.395 19.969 9.844 1 97.19 155 ALA B CA 1
ATOM 3705 C C . ALA B 1 155 ? 6.051 18.734 10.453 1 97.19 155 ALA B C 1
ATOM 3707 O O . ALA B 1 155 ? 6.922 18.109 9.844 1 97.19 155 ALA B O 1
ATOM 3708 N N . VAL B 1 156 ? 5.684 18.391 11.672 1 98.44 156 VAL B N 1
ATOM 3709 C CA . VAL B 1 156 ? 6.207 17.203 12.336 1 98.44 156 VAL B CA 1
ATOM 3710 C C . VAL B 1 156 ? 5.184 16.062 12.25 1 98.44 156 VAL B C 1
ATOM 3712 O O . VAL B 1 156 ? 5.543 14.914 12.008 1 98.44 156 VAL B O 1
ATOM 3715 N N . LEU B 1 157 ? 3.893 16.422 12.383 1 98.75 157 LEU B N 1
ATOM 3716 C CA . LEU B 1 157 ? 2.826 15.43 12.453 1 98.75 157 LEU B CA 1
ATOM 3717 C C . LEU B 1 157 ? 2.734 14.641 11.148 1 98.75 157 LEU B C 1
ATOM 3719 O O . LEU B 1 157 ? 2.58 13.422 11.164 1 98.75 157 LEU B O 1
ATOM 3723 N N . THR B 1 158 ? 2.848 15.328 10.008 1 98.44 158 THR B N 1
ATOM 3724 C CA . THR B 1 158 ? 2.729 14.695 8.703 1 98.44 158 THR B CA 1
ATOM 3725 C C . THR B 1 158 ? 3.828 13.656 8.5 1 98.44 158 THR B C 1
ATOM 3727 O O . THR B 1 158 ? 3.545 12.492 8.227 1 98.44 158 THR B O 1
ATOM 3730 N N . PRO B 1 159 ? 5.133 14.023 8.695 1 98.62 159 PRO B N 1
ATOM 3731 C CA . PRO B 1 159 ? 6.156 12.984 8.539 1 98.62 159 PRO B CA 1
ATOM 3732 C C . PRO B 1 159 ? 6.117 11.945 9.648 1 98.62 159 PRO B C 1
ATOM 3734 O O . PRO B 1 159 ? 6.461 10.781 9.422 1 98.62 159 PRO B O 1
ATOM 3737 N N . TYR B 1 160 ? 5.684 12.297 10.852 1 98.88 160 TYR B N 1
ATOM 3738 C CA . TYR B 1 160 ? 5.539 11.305 11.914 1 98.88 160 TYR B CA 1
ATOM 3739 C C . TYR B 1 160 ? 4.547 10.219 11.516 1 98.88 160 TYR B C 1
ATOM 3741 O O . TYR B 1 160 ? 4.828 9.031 11.664 1 98.88 160 TYR B O 1
ATOM 3749 N N . HIS B 1 161 ? 3.383 10.688 11.062 1 98.88 161 HIS B N 1
ATOM 3750 C CA . HIS B 1 161 ? 2.346 9.758 10.633 1 98.88 161 HIS B CA 1
ATOM 3751 C C . HIS B 1 161 ? 2.846 8.859 9.508 1 98.88 161 HIS B C 1
ATOM 3753 O O . HIS B 1 161 ? 2.564 7.656 9.492 1 98.88 161 HIS B O 1
ATOM 3759 N N . ALA B 1 162 ? 3.598 9.383 8.562 1 98.81 162 ALA B N 1
ATOM 3760 C CA . ALA B 1 162 ? 4.156 8.625 7.445 1 98.81 162 ALA B CA 1
ATOM 3761 C C . ALA B 1 162 ? 5.133 7.562 7.941 1 98.81 162 ALA B C 1
ATOM 3763 O O . ALA B 1 162 ? 5.047 6.398 7.543 1 98.81 162 ALA B O 1
ATOM 3764 N N . VAL B 1 163 ? 6.047 7.957 8.852 1 98.81 163 VAL B N 1
ATOM 3765 C CA . VAL B 1 163 ? 7.066 7.051 9.367 1 98.81 163 VAL B CA 1
ATOM 3766 C C . VAL B 1 163 ? 6.406 5.926 10.156 1 98.81 163 VAL B C 1
ATOM 3768 O O . VAL B 1 163 ? 6.773 4.758 10.008 1 98.81 163 VAL B O 1
ATOM 3771 N N . LYS B 1 164 ? 5.434 6.297 10.977 1 98.56 164 LYS B N 1
ATOM 3772 C CA . LYS B 1 164 ? 4.707 5.301 11.758 1 98.56 164 LYS B CA 1
ATOM 3773 C C . LYS B 1 164 ? 3.945 4.336 10.852 1 98.56 164 LYS B C 1
ATOM 3775 O O . LYS B 1 164 ? 3.959 3.123 11.078 1 98.56 164 LYS B O 1
ATOM 3780 N N . THR B 1 165 ? 3.277 4.91 9.844 1 98.5 165 THR B N 1
ATOM 3781 C CA . THR B 1 165 ? 2.535 4.109 8.875 1 98.5 165 THR B CA 1
ATOM 3782 C C . THR B 1 165 ? 3.467 3.146 8.141 1 98.5 165 THR B C 1
ATOM 3784 O O . THR B 1 165 ? 3.082 2.018 7.832 1 98.5 165 THR B O 1
ATOM 3787 N N . ALA B 1 166 ? 4.742 3.541 7.891 1 98.38 166 ALA B N 1
ATOM 3788 C CA . ALA B 1 166 ? 5.738 2.73 7.195 1 98.38 166 ALA B CA 1
ATOM 3789 C C . ALA B 1 166 ? 6.309 1.655 8.117 1 98.38 166 ALA B C 1
ATOM 3791 O O . ALA B 1 166 ? 7.105 0.817 7.688 1 98.38 166 ALA B O 1
ATOM 3792 N N . LYS B 1 167 ? 5.977 1.675 9.391 1 97.31 167 LYS B N 1
ATOM 3793 C CA . LYS B 1 167 ? 6.391 0.689 10.383 1 97.31 167 LYS B CA 1
ATOM 3794 C C . LYS B 1 167 ? 7.91 0.657 10.531 1 97.31 167 LYS B C 1
ATOM 3796 O O . LYS B 1 167 ? 8.508 -0.418 10.578 1 97.31 167 LYS B O 1
ATOM 3801 N N . VAL B 1 168 ? 8.516 1.812 10.539 1 98.06 168 VAL B N 1
ATOM 3802 C CA . VAL B 1 168 ? 9.961 1.93 10.695 1 98.06 168 VAL B CA 1
ATOM 3803 C C . VAL B 1 168 ? 10.383 1.346 12.047 1 98.06 168 VAL B C 1
ATOM 3805 O O . VAL B 1 168 ? 9.719 1.573 13.062 1 98.06 168 VAL B O 1
ATOM 3808 N N . LYS B 1 169 ? 11.406 0.527 12.078 1 97.06 169 LYS B N 1
ATOM 3809 C CA . LYS B 1 169 ? 12 -0.094 13.258 1 97.06 169 LYS B CA 1
ATOM 3810 C C . LYS B 1 169 ? 13.508 0.142 13.297 1 97.06 169 LYS B C 1
ATOM 3812 O O . LYS B 1 169 ? 14.086 0.673 12.344 1 97.06 169 LYS B O 1
ATOM 3817 N N . PRO B 1 170 ? 14.125 -0.23 14.391 1 96.5 170 PRO B N 1
ATOM 3818 C CA . PRO B 1 170 ? 15.555 0.041 14.539 1 96.5 170 PRO B CA 1
ATOM 3819 C C . PRO B 1 170 ? 16.391 -0.631 13.461 1 96.5 170 PRO B C 1
ATOM 3821 O O . PRO B 1 170 ? 17.531 -0.219 13.211 1 96.5 170 PRO B O 1
ATOM 3824 N N . THR B 1 171 ? 15.906 -1.63 12.797 1 96.38 171 THR B N 1
ATOM 3825 C CA . THR B 1 171 ? 16.672 -2.346 11.773 1 96.38 171 THR B CA 1
ATOM 3826 C C . THR B 1 171 ? 16.281 -1.869 10.375 1 96.38 171 THR B C 1
ATOM 3828 O O . THR B 1 171 ? 16.781 -2.391 9.375 1 96.38 171 THR B O 1
ATOM 3831 N N . SER B 1 172 ? 15.383 -0.864 10.281 1 97.88 172 SER B N 1
ATOM 3832 C CA . SER B 1 172 ? 14.922 -0.398 8.977 1 97.88 172 SER B CA 1
ATOM 3833 C C . SER B 1 172 ? 15.984 0.439 8.281 1 97.88 172 SER B C 1
ATOM 3835 O O . SER B 1 172 ? 16.672 1.242 8.922 1 97.88 172 SER B O 1
ATOM 3837 N N . ASN B 1 173 ? 16.188 0.172 7.008 1 98.62 173 ASN B N 1
ATOM 3838 C CA . ASN B 1 173 ? 16.938 1.016 6.086 1 98.62 173 ASN B CA 1
ATOM 3839 C C . ASN B 1 173 ? 16.016 1.919 5.273 1 98.62 173 ASN B C 1
ATOM 3841 O O . ASN B 1 173 ? 15.25 1.44 4.43 1 98.62 173 ASN B O 1
ATOM 3845 N N . VAL B 1 174 ? 16.125 3.275 5.551 1 98.88 174 VAL B N 1
ATOM 3846 C CA . VAL B 1 174 ? 15.086 4.18 5.062 1 98.88 174 VAL B CA 1
ATOM 3847 C C . VAL B 1 174 ? 15.68 5.164 4.062 1 98.88 174 VAL B C 1
ATOM 3849 O O . VAL B 1 174 ? 16.703 5.789 4.332 1 98.88 174 VAL B O 1
ATOM 3852 N N . LEU B 1 175 ? 15.086 5.266 2.873 1 98.94 175 LEU B N 1
ATOM 3853 C CA . LEU B 1 175 ? 15.398 6.301 1.892 1 98.94 175 LEU B CA 1
ATOM 3854 C C . LEU B 1 175 ? 14.461 7.496 2.047 1 98.94 175 LEU B C 1
ATOM 3856 O O . LEU B 1 175 ? 13.242 7.332 2.068 1 98.94 175 LEU B O 1
ATOM 3860 N N . VAL B 1 176 ? 14.992 8.633 2.211 1 98.88 176 VAL B N 1
ATOM 3861 C CA . VAL B 1 176 ? 14.234 9.875 2.252 1 98.88 176 VAL B CA 1
ATOM 3862 C C . VAL B 1 176 ? 14.578 10.734 1.04 1 98.88 176 VAL B C 1
ATOM 3864 O O . VAL B 1 176 ? 15.75 11.086 0.833 1 98.88 176 VAL B O 1
ATOM 3867 N N . ILE B 1 177 ? 13.555 11.008 0.276 1 98.62 177 ILE B N 1
ATOM 3868 C CA . ILE B 1 177 ? 13.75 11.898 -0.861 1 98.62 177 ILE B CA 1
ATOM 3869 C C . ILE B 1 177 ? 13.164 13.273 -0.549 1 98.62 177 ILE B C 1
ATOM 3871 O O . ILE B 1 177 ? 11.953 13.406 -0.365 1 98.62 177 ILE B O 1
ATOM 3875 N N . GLY B 1 178 ? 13.992 14.297 -0.561 1 96.31 178 GLY B N 1
ATOM 3876 C CA . GLY B 1 178 ? 13.586 15.633 -0.181 1 96.31 178 GLY B CA 1
ATOM 3877 C C . GLY B 1 178 ? 13.766 15.922 1.298 1 96.31 178 GLY B C 1
ATOM 3878 O O . GLY B 1 178 ? 13.133 15.289 2.143 1 96.31 178 GLY B O 1
ATOM 3879 N N . ALA B 1 179 ? 14.625 16.875 1.586 1 94 179 ALA B N 1
ATOM 3880 C CA . ALA B 1 179 ? 14.93 17.234 2.971 1 94 179 ALA B CA 1
ATOM 3881 C C . ALA B 1 179 ? 14.5 18.656 3.283 1 94 179 ALA B C 1
ATOM 3883 O O . ALA B 1 179 ? 15.227 19.406 3.939 1 94 179 ALA B O 1
ATOM 3884 N N . GLY B 1 180 ? 13.375 19.016 2.75 1 89.12 180 GLY B N 1
ATOM 3885 C CA . GLY B 1 180 ? 12.805 20.312 3.062 1 89.12 180 GLY B CA 1
ATOM 3886 C C . GLY B 1 180 ? 12.055 20.328 4.383 1 89.12 180 GLY B C 1
ATOM 3887 O O . GLY B 1 180 ? 12.492 19.719 5.359 1 89.12 180 GLY B O 1
ATOM 3888 N N . GLY B 1 181 ? 11.023 21.188 4.449 1 87 181 GLY B N 1
ATOM 3889 C CA . GLY B 1 181 ? 10.273 21.375 5.684 1 87 181 GLY B CA 1
ATOM 3890 C C . GLY B 1 181 ? 9.758 20.078 6.266 1 87 181 GLY B C 1
ATOM 3891 O O . GLY B 1 181 ? 9.984 19.781 7.441 1 87 181 GLY B O 1
ATOM 3892 N N . LEU B 1 182 ? 9.156 19.219 5.48 1 93.69 182 LEU B N 1
ATOM 3893 C CA . LEU B 1 182 ? 8.641 17.938 5.953 1 93.69 182 LEU B CA 1
ATOM 3894 C C . LEU B 1 182 ? 9.766 16.922 6.066 1 93.69 182 LEU B C 1
ATOM 3896 O O . LEU B 1 182 ? 9.891 16.234 7.082 1 93.69 182 LEU B O 1
ATOM 3900 N N . GLY B 1 183 ? 10.625 16.922 5.074 1 95.88 183 GLY B N 1
ATOM 3901 C CA . GLY B 1 183 ? 11.695 15.945 5.016 1 95.88 183 GLY B CA 1
ATOM 3902 C C . GLY B 1 183 ? 12.695 16.078 6.145 1 95.88 183 GLY B C 1
ATOM 3903 O O . GLY B 1 183 ? 13.188 15.078 6.672 1 95.88 183 GLY B O 1
ATOM 3904 N N . GLY B 1 184 ? 13.039 17.344 6.492 1 96.25 184 GLY B N 1
ATOM 3905 C CA . GLY B 1 184 ? 13.93 17.578 7.613 1 96.25 184 GLY B CA 1
ATOM 3906 C C . GLY B 1 184 ? 13.422 16.984 8.914 1 96.25 184 GLY B C 1
ATOM 3907 O O . GLY B 1 184 ? 14.172 16.344 9.656 1 96.25 184 GLY B O 1
ATOM 3908 N N . ASN B 1 185 ? 12.156 17.188 9.18 1 97.5 185 ASN B N 1
ATOM 3909 C CA . ASN B 1 185 ? 11.547 16.578 10.359 1 97.5 185 ASN B CA 1
ATOM 3910 C C . ASN B 1 185 ? 11.469 15.055 10.219 1 97.5 185 ASN B C 1
ATOM 3912 O O . ASN B 1 185 ? 11.648 14.328 11.195 1 97.5 185 ASN B O 1
ATOM 3916 N N . GLY B 1 186 ? 11.195 14.57 8.984 1 98.31 186 GLY B N 1
ATOM 3917 C CA . GLY B 1 186 ? 11.164 13.141 8.711 1 98.31 186 GLY B CA 1
ATOM 3918 C C . GLY B 1 186 ? 12.453 12.438 9.07 1 98.31 186 GLY B C 1
ATOM 3919 O O . GLY B 1 186 ? 12.438 11.344 9.641 1 98.31 186 GLY B O 1
ATOM 3920 N N . ILE B 1 187 ? 13.586 13.086 8.766 1 98.5 187 ILE B N 1
ATOM 3921 C CA . ILE B 1 187 ? 14.906 12.539 9.078 1 98.5 187 ILE B CA 1
ATOM 3922 C C . ILE B 1 187 ? 15.023 12.32 10.586 1 98.5 187 ILE B C 1
ATOM 3924 O O . ILE B 1 187 ? 15.398 11.234 11.039 1 98.5 187 ILE B O 1
ATOM 3928 N N . GLN B 1 188 ? 14.641 13.289 11.352 1 98.56 188 GLN B N 1
ATOM 3929 C CA . GLN B 1 188 ? 14.727 13.195 12.812 1 98.56 188 GLN B CA 1
ATOM 3930 C C . GLN B 1 188 ? 13.812 12.109 13.352 1 98.56 188 GLN B C 1
ATOM 3932 O O . GLN B 1 188 ? 14.172 11.398 14.297 1 98.56 188 GLN B O 1
ATOM 3937 N N . ILE B 1 189 ? 12.633 12 12.789 1 98.75 189 ILE B N 1
ATOM 3938 C CA . ILE B 1 189 ? 11.656 11.023 13.25 1 98.75 189 ILE B CA 1
ATOM 3939 C C . ILE B 1 189 ? 12.164 9.609 12.977 1 98.75 189 ILE B C 1
ATOM 3941 O O . ILE B 1 189 ? 12.086 8.734 13.836 1 98.75 189 ILE B O 1
ATOM 3945 N N . VAL B 1 190 ? 12.68 9.359 11.719 1 98.75 190 VAL B N 1
ATOM 3946 C CA . VAL B 1 190 ? 13.242 8.047 11.398 1 98.75 190 VAL B CA 1
ATOM 3947 C C . VAL B 1 190 ? 14.336 7.699 12.406 1 98.75 190 VAL B C 1
ATOM 3949 O O . VAL B 1 190 ? 14.391 6.574 12.906 1 98.75 190 VAL B O 1
ATOM 3952 N N . LYS B 1 191 ? 15.172 8.672 12.734 1 98.44 191 LYS B N 1
ATOM 3953 C CA . LYS B 1 191 ? 16.234 8.469 13.719 1 98.44 191 LYS B CA 1
ATOM 3954 C C . LYS B 1 191 ? 15.664 8.164 15.094 1 98.44 191 LYS B C 1
ATOM 3956 O O . LYS B 1 191 ? 16.172 7.297 15.812 1 98.44 191 LYS B O 1
ATOM 3961 N N . ALA B 1 192 ? 14.633 8.883 15.461 1 98.25 192 ALA B N 1
ATOM 3962 C CA . ALA B 1 192 ? 13.992 8.656 16.75 1 98.25 192 ALA B CA 1
ATOM 3963 C C . ALA B 1 192 ? 13.422 7.238 16.828 1 98.25 192 ALA B C 1
ATOM 3965 O O . ALA B 1 192 ? 13.367 6.648 17.922 1 98.25 192 ALA B O 1
ATOM 3966 N N . PHE B 1 193 ? 13 6.668 15.703 1 98.25 193 PHE B N 1
ATOM 3967 C CA . PHE B 1 193 ? 12.477 5.309 15.648 1 98.25 193 PHE B CA 1
ATOM 3968 C C . PHE B 1 193 ? 13.617 4.297 15.555 1 98.25 193 PHE B C 1
ATOM 3970 O O . PHE B 1 193 ? 13.383 3.088 15.586 1 98.25 193 PHE B O 1
ATOM 3977 N N . GLY B 1 194 ? 14.852 4.766 15.383 1 97.75 194 GLY B N 1
ATOM 3978 C CA . GLY B 1 194 ? 16.031 3.91 15.406 1 97.75 194 GLY B CA 1
ATOM 3979 C C . GLY B 1 194 ? 16.484 3.49 14.023 1 97.75 194 GLY B C 1
ATOM 3980 O O . GLY B 1 194 ? 17.438 2.725 13.883 1 97.75 194 GLY B O 1
ATOM 3981 N N . GLY B 1 195 ? 15.859 3.994 12.945 1 98 195 GLY B N 1
ATOM 3982 C CA . GLY B 1 195 ? 16.172 3.57 11.594 1 98 195 GLY B CA 1
ATOM 3983 C C . GLY B 1 195 ? 17.438 4.211 11.047 1 98 195 GLY B C 1
ATOM 3984 O O . GLY B 1 195 ? 17.891 5.238 11.555 1 98 195 GLY B O 1
ATOM 3985 N N . LYS B 1 196 ? 18.016 3.58 10.047 1 98.38 196 LYS B N 1
ATOM 3986 C CA . LYS B 1 196 ? 19.094 4.168 9.258 1 98.38 196 LYS B CA 1
ATOM 3987 C C . LYS B 1 196 ? 18.531 4.992 8.102 1 98.38 196 LYS B C 1
ATOM 3989 O O . LYS B 1 196 ? 17.672 4.523 7.359 1 98.38 196 LYS B O 1
ATOM 3994 N N . VAL B 1 197 ? 19.031 6.207 7.938 1 98.62 197 VAL B N 1
ATOM 3995 C CA . VAL B 1 197 ? 18.391 7.105 6.977 1 98.62 197 VAL B CA 1
ATOM 3996 C C . VAL B 1 197 ? 19.406 7.531 5.918 1 98.62 197 VAL B C 1
ATOM 3998 O O . VAL B 1 197 ? 20.469 8.047 6.246 1 98.62 197 VAL B O 1
ATOM 4001 N N . THR B 1 198 ? 19.172 7.281 4.66 1 98.81 198 THR B N 1
ATOM 4002 C CA . THR B 1 198 ? 19.828 7.832 3.486 1 98.81 198 THR B CA 1
ATOM 4003 C C . THR B 1 198 ? 18.969 8.906 2.832 1 98.81 198 THR B C 1
ATOM 4005 O O . THR B 1 198 ? 17.812 8.664 2.504 1 98.81 198 THR B O 1
ATOM 4008 N N . VAL B 1 199 ? 19.578 10.094 2.654 1 98.81 199 VAL B N 1
ATOM 4009 C CA . VAL B 1 199 ? 18.828 11.227 2.123 1 98.81 199 VAL B CA 1
ATOM 4010 C C . VAL B 1 199 ? 19.312 11.555 0.714 1 98.81 199 VAL B C 1
ATOM 4012 O O . VAL B 1 199 ? 20.516 11.539 0.448 1 98.81 199 VAL B O 1
ATOM 4015 N N . VAL B 1 200 ? 18.359 11.781 -0.159 1 98.69 200 VAL B N 1
ATOM 4016 C CA . VAL B 1 200 ? 18.656 12.305 -1.489 1 98.69 200 VAL B CA 1
ATOM 4017 C C . VAL B 1 200 ? 17.969 13.656 -1.671 1 98.69 200 VAL B C 1
ATOM 4019 O O . VAL B 1 200 ? 16.75 13.781 -1.508 1 98.69 200 VAL B O 1
ATOM 4022 N N . ASP B 1 201 ? 18.719 14.672 -1.903 1 97.44 201 ASP B N 1
ATOM 4023 C CA . ASP B 1 201 ? 18.234 16.016 -2.199 1 97.44 201 ASP B CA 1
ATOM 4024 C C . ASP B 1 201 ? 19.156 16.734 -3.182 1 97.44 201 ASP B C 1
ATOM 4026 O O . ASP B 1 201 ? 20.375 16.625 -3.078 1 97.44 201 ASP B O 1
ATOM 4030 N N . LYS B 1 202 ? 18.547 17.438 -4.098 1 95 202 LYS B N 1
ATOM 4031 C CA . LYS B 1 202 ? 19.328 18.109 -5.133 1 95 202 LYS B CA 1
ATOM 4032 C C . LYS B 1 202 ? 19.969 19.375 -4.602 1 95 202 LYS B C 1
ATOM 4034 O O . LYS B 1 202 ? 20.969 19.844 -5.152 1 95 202 LYS B O 1
ATOM 4039 N N . LYS B 1 203 ? 19.422 20 -3.559 1 93.62 203 LYS B N 1
ATOM 4040 C CA . LYS B 1 203 ? 19.875 21.281 -3.049 1 93.62 203 LYS B CA 1
ATOM 4041 C C . LYS B 1 203 ? 20.984 21.109 -2.018 1 93.62 203 LYS B C 1
ATOM 4043 O O . LYS B 1 203 ? 20.844 20.328 -1.066 1 93.62 203 LYS B O 1
ATOM 4048 N N . ASP B 1 204 ? 22.047 21.906 -2.158 1 94.69 204 ASP B N 1
ATOM 4049 C CA . ASP B 1 204 ? 23.188 21.828 -1.255 1 94.69 204 ASP B CA 1
ATOM 4050 C C . ASP B 1 204 ? 22.781 22.188 0.175 1 94.69 204 ASP B C 1
ATOM 4052 O O . ASP B 1 204 ? 23.125 21.469 1.116 1 94.69 204 ASP B O 1
ATOM 4056 N N . LYS B 1 205 ? 22.078 23.219 0.262 1 92.06 205 LYS B N 1
ATOM 4057 C CA . LYS B 1 205 ? 21.688 23.688 1.592 1 92.06 205 LYS B CA 1
ATOM 4058 C C . LYS B 1 205 ? 20.844 22.625 2.311 1 92.06 205 LYS B C 1
ATOM 4060 O O . LYS B 1 205 ? 20.984 22.438 3.518 1 92.06 205 LYS B O 1
ATOM 4065 N N . ALA B 1 206 ? 20.016 21.969 1.577 1 92.56 206 ALA B N 1
ATOM 4066 C CA . ALA B 1 206 ? 19.172 20.922 2.145 1 92.56 206 ALA B CA 1
ATOM 4067 C C . ALA B 1 206 ? 20 19.719 2.582 1 92.56 206 ALA B C 1
ATOM 4069 O O . ALA B 1 206 ? 19.719 19.109 3.617 1 92.56 206 ALA B O 1
ATOM 4070 N N . ARG B 1 207 ? 20.969 19.375 1.819 1 96.38 207 ARG B N 1
ATOM 4071 C CA . ARG B 1 207 ? 21.844 18.25 2.162 1 96.38 207 ARG B CA 1
ATOM 4072 C C . ARG B 1 207 ? 22.641 18.547 3.426 1 96.38 207 ARG B C 1
ATOM 4074 O O . ARG B 1 207 ? 22.797 17.672 4.281 1 96.38 207 ARG B O 1
ATOM 4081 N N . ASP B 1 208 ? 23.141 19.781 3.52 1 95.62 208 ASP B N 1
ATOM 4082 C CA . ASP B 1 208 ? 23.859 20.172 4.727 1 95.62 208 ASP B CA 1
ATOM 4083 C C . ASP B 1 208 ? 22.953 20.094 5.957 1 95.62 208 ASP B C 1
ATOM 4085 O O . ASP B 1 208 ? 23.375 19.594 7.004 1 95.62 208 ASP B O 1
ATOM 4089 N N . GLN B 1 209 ? 21.797 20.547 5.762 1 93.38 209 GLN B N 1
ATOM 4090 C CA . GLN B 1 209 ? 20.828 20.484 6.859 1 93.38 209 GLN B CA 1
ATOM 4091 C C . GLN B 1 209 ? 20.5 19.031 7.227 1 93.38 209 GLN B C 1
ATOM 4093 O O . GLN B 1 209 ? 20.359 18.703 8.406 1 93.38 209 GLN B O 1
ATOM 4098 N N . ALA B 1 210 ? 20.344 18.188 6.227 1 96.81 210 ALA B N 1
ATOM 4099 C CA . ALA B 1 210 ? 20.047 16.781 6.461 1 96.81 210 ALA B CA 1
ATOM 4100 C C . ALA B 1 210 ? 21.125 16.125 7.316 1 96.81 210 ALA B C 1
ATOM 4102 O O . ALA B 1 210 ? 20.828 15.352 8.234 1 96.81 210 ALA B O 1
ATOM 4103 N N . LYS B 1 211 ? 22.375 16.438 7.039 1 97.25 211 LYS B N 1
ATOM 4104 C CA . LYS B 1 211 ? 23.484 15.914 7.832 1 97.25 211 LYS B CA 1
ATOM 4105 C C . LYS B 1 211 ? 23.391 16.375 9.281 1 97.25 211 LYS B C 1
ATOM 4107 O O . LYS B 1 211 ? 23.578 15.586 10.203 1 97.25 211 LYS B O 1
ATOM 4112 N N . ALA B 1 212 ? 23.078 17.594 9.414 1 95.94 212 ALA B N 1
ATOM 4113 C CA . ALA B 1 212 ? 22.984 18.172 10.75 1 95.94 212 ALA B CA 1
ATOM 4114 C C . ALA B 1 212 ? 21.828 17.547 11.539 1 95.94 212 ALA B C 1
ATOM 4116 O O . ALA B 1 212 ? 21.891 17.469 12.766 1 95.94 212 ALA B O 1
ATOM 4117 N N . LEU B 1 213 ? 20.844 17.078 10.844 1 96.31 213 LEU B N 1
ATOM 4118 C CA . LEU B 1 213 ? 19.656 16.531 11.484 1 96.31 213 LEU B CA 1
ATOM 4119 C C . LEU B 1 213 ? 19.812 15.039 11.766 1 96.31 213 LEU B C 1
ATOM 4121 O O . LEU B 1 213 ? 18.906 14.398 12.305 1 96.31 213 LEU B O 1
ATOM 4125 N N . GLY B 1 214 ? 20.922 14.414 11.32 1 96.88 214 GLY B N 1
ATOM 4126 C CA . GLY B 1 214 ? 21.266 13.07 11.758 1 96.88 214 GLY B CA 1
ATOM 4127 C C . GLY B 1 214 ? 21.219 12.047 10.633 1 96.88 214 GLY B C 1
ATOM 4128 O O . GLY B 1 214 ? 21.328 10.844 10.875 1 96.88 214 GLY B O 1
ATOM 4129 N N . ALA B 1 215 ? 21.094 12.461 9.422 1 98.38 215 ALA B N 1
ATOM 4130 C CA . ALA B 1 215 ? 21.109 11.523 8.305 1 98.38 215 ALA B CA 1
ATOM 4131 C C . ALA B 1 215 ? 22.406 10.711 8.305 1 98.38 215 ALA B C 1
ATOM 4133 O O . ALA B 1 215 ? 23.484 11.242 8.586 1 98.38 215 ALA B O 1
ATOM 4134 N N . ASP B 1 216 ? 22.328 9.43 8.016 1 98.5 216 ASP B N 1
ATOM 4135 C CA . ASP B 1 216 ? 23.5 8.57 7.977 1 98.5 216 ASP B CA 1
ATOM 4136 C C . ASP B 1 216 ? 24.281 8.758 6.676 1 98.5 216 ASP B C 1
ATOM 4138 O O . ASP B 1 216 ? 25.516 8.734 6.668 1 98.5 216 ASP B O 1
ATOM 4142 N N . GLU B 1 217 ? 23.562 8.891 5.57 1 98.56 217 GLU B N 1
ATOM 4143 C CA . GLU B 1 217 ? 24.125 9.164 4.25 1 98.56 217 GLU B CA 1
ATOM 4144 C C . GLU B 1 217 ? 23.312 10.227 3.516 1 98.56 217 GLU B C 1
ATOM 4146 O O . GLU B 1 217 ? 22.094 10.281 3.654 1 98.56 217 GLU B O 1
ATOM 4151 N N . VAL B 1 218 ? 24.016 11.094 2.789 1 98.62 218 VAL B N 1
ATOM 4152 C CA . VAL B 1 218 ? 23.375 12.172 2.053 1 98.62 218 VAL B CA 1
ATOM 4153 C C . VAL B 1 218 ? 23.953 12.266 0.646 1 98.62 218 VAL B C 1
ATOM 4155 O O . VAL B 1 218 ? 25.172 12.32 0.479 1 98.62 218 VAL B O 1
ATOM 4158 N N . TYR B 1 219 ? 23.031 12.281 -0.388 1 98.56 219 TYR B N 1
ATOM 4159 C CA . TYR B 1 219 ? 23.469 12.32 -1.777 1 98.56 219 TYR B CA 1
ATOM 4160 C C . TYR B 1 219 ? 22.625 13.289 -2.592 1 98.56 219 TYR B C 1
ATOM 4162 O O . TYR B 1 219 ? 21.469 13.562 -2.248 1 98.56 219 TYR B O 1
ATOM 4170 N N . SER B 1 220 ? 23.219 13.844 -3.67 1 98.12 220 SER B N 1
ATOM 4171 C CA . SER B 1 220 ? 22.438 14.586 -4.656 1 98.12 220 SER B CA 1
ATOM 4172 C C . SER B 1 220 ? 21.719 13.641 -5.617 1 98.12 220 SER B C 1
ATOM 4174 O O . SER B 1 220 ? 20.688 13.984 -6.176 1 98.12 220 SER B O 1
ATOM 4176 N N . GLU B 1 221 ? 22.344 12.539 -5.801 1 97.88 221 GLU B N 1
ATOM 4177 C CA . GLU B 1 221 ? 21.828 11.414 -6.574 1 97.88 221 GLU B CA 1
ATOM 4178 C C . GLU B 1 221 ? 22.281 10.086 -5.984 1 97.88 221 GLU B C 1
ATOM 4180 O O . GLU B 1 221 ? 23.359 9.992 -5.406 1 97.88 221 GLU B O 1
ATOM 4185 N N . ILE B 1 222 ? 21.438 9.109 -6.043 1 98 222 ILE B N 1
ATOM 4186 C CA . ILE B 1 222 ? 21.797 7.812 -5.488 1 98 222 ILE B CA 1
ATOM 4187 C C . ILE B 1 222 ? 23.031 7.27 -6.203 1 98 222 ILE B C 1
ATOM 4189 O O . ILE B 1 222 ? 23.031 7.121 -7.43 1 98 222 ILE B O 1
ATOM 4193 N N . PRO B 1 223 ? 24.078 6.984 -5.516 1 97.75 223 PRO B N 1
ATOM 4194 C CA . PRO B 1 223 ? 25.297 6.488 -6.152 1 97.75 223 PRO B CA 1
ATOM 4195 C C . PRO B 1 223 ? 25.172 5.047 -6.645 1 97.75 223 PRO B C 1
ATOM 4197 O O . PRO B 1 223 ? 24.297 4.309 -6.172 1 97.75 223 PRO B O 1
ATOM 4200 N N . ALA B 1 224 ? 26.062 4.605 -7.52 1 96.69 224 ALA B N 1
ATOM 4201 C CA . ALA B 1 224 ? 26.047 3.271 -8.117 1 96.69 224 ALA B CA 1
ATOM 4202 C C . ALA B 1 224 ? 26.328 2.199 -7.066 1 96.69 224 ALA B C 1
ATOM 4204 O O . ALA B 1 224 ? 25.984 1.032 -7.25 1 96.69 224 ALA B O 1
ATOM 4205 N N . SER B 1 225 ? 26.953 2.57 -5.992 1 97 225 SER B N 1
ATOM 4206 C CA . SER B 1 225 ? 27.312 1.633 -4.93 1 97 225 SER B CA 1
ATOM 4207 C C . SER B 1 225 ? 26.062 1.138 -4.199 1 97 225 SER B C 1
ATOM 4209 O O . SER B 1 225 ? 26.109 0.11 -3.518 1 97 225 SER B O 1
ATOM 4211 N N . ILE B 1 226 ? 25.016 1.899 -4.277 1 97.69 226 ILE B N 1
ATOM 4212 C CA . ILE B 1 226 ? 23.75 1.455 -3.689 1 97.69 226 ILE B CA 1
ATOM 4213 C C . ILE B 1 226 ? 22.953 0.65 -4.715 1 97.69 226 ILE B C 1
ATOM 4215 O O . ILE B 1 226 ? 22.547 1.184 -5.75 1 97.69 226 ILE B O 1
ATOM 4219 N N . GLU B 1 227 ? 22.688 -0.553 -4.473 1 96.75 227 GLU B N 1
ATOM 4220 C CA . GLU B 1 227 ? 22 -1.449 -5.402 1 96.75 227 GLU B CA 1
ATOM 4221 C C . GLU B 1 227 ? 20.5 -1.248 -5.359 1 96.75 227 GLU B C 1
ATOM 4223 O O . GLU B 1 227 ? 19.938 -0.941 -4.305 1 96.75 227 GLU B O 1
ATOM 4228 N N . PRO B 1 228 ? 19.828 -1.444 -6.492 1 96.81 228 PRO B N 1
ATOM 4229 C CA . PRO B 1 228 ? 18.359 -1.481 -6.449 1 96.81 228 PRO B CA 1
ATOM 4230 C C . PRO B 1 228 ? 17.828 -2.469 -5.418 1 96.81 228 PRO B C 1
ATOM 4232 O O . PRO B 1 228 ? 18.422 -3.529 -5.203 1 96.81 228 PRO B O 1
ATOM 4235 N N . GLY B 1 229 ? 16.75 -2.102 -4.785 1 97 229 GLY B N 1
ATOM 4236 C CA . GLY B 1 229 ? 16.141 -2.99 -3.803 1 97 229 GLY B CA 1
ATOM 4237 C C . GLY B 1 229 ? 16.844 -2.957 -2.461 1 97 229 GLY B C 1
ATOM 4238 O O . GLY B 1 229 ? 16.859 -3.955 -1.736 1 97 229 GLY B O 1
ATOM 4239 N N . THR B 1 230 ? 17.406 -1.834 -2.061 1 97.38 230 THR B N 1
ATOM 4240 C CA . THR B 1 230 ? 18.234 -1.707 -0.864 1 97.38 230 THR B CA 1
ATOM 4241 C C . THR B 1 230 ? 17.391 -1.263 0.328 1 97.38 230 THR B C 1
ATOM 4243 O O . THR B 1 230 ? 17.672 -1.623 1.47 1 97.38 230 THR B O 1
ATOM 4246 N N . PHE B 1 231 ? 16.312 -0.52 0.115 1 98.62 231 PHE B N 1
ATOM 4247 C CA . PHE B 1 231 ? 15.648 0.18 1.214 1 98.62 231 PHE B CA 1
ATOM 4248 C C . PHE B 1 231 ? 14.344 -0.505 1.588 1 98.62 231 PHE B C 1
ATOM 4250 O O . PHE B 1 231 ? 13.531 -0.829 0.716 1 98.62 231 PHE B O 1
ATOM 4257 N N . ASP B 1 232 ? 14.031 -0.618 2.93 1 97.44 232 ASP B N 1
ATOM 4258 C CA . ASP B 1 232 ? 12.789 -1.161 3.473 1 97.44 232 ASP B CA 1
ATOM 4259 C C . ASP B 1 232 ? 11.625 -0.19 3.268 1 97.44 232 ASP B C 1
ATOM 4261 O O . ASP B 1 232 ? 10.484 -0.611 3.082 1 97.44 232 ASP B O 1
ATOM 4265 N N . VAL B 1 233 ? 12.047 1.025 3.449 1 98.81 233 VAL B N 1
ATOM 4266 C CA . VAL B 1 233 ? 11.062 2.102 3.426 1 98.81 233 VAL B CA 1
ATOM 4267 C C . VAL B 1 233 ? 11.578 3.258 2.572 1 98.81 233 VAL B C 1
ATOM 4269 O O . VAL B 1 233 ? 12.742 3.645 2.684 1 98.81 233 VAL B O 1
ATOM 4272 N N . CYS B 1 234 ? 10.789 3.695 1.663 1 98.94 234 CYS B N 1
ATOM 4273 C CA . CYS B 1 234 ? 11.07 4.906 0.9 1 98.94 234 CYS B CA 1
ATOM 4274 C C . CYS B 1 234 ? 10.039 5.988 1.192 1 98.94 234 CYS B C 1
ATOM 4276 O O . CYS B 1 234 ? 8.852 5.809 0.915 1 98.94 234 CYS B O 1
ATOM 4278 N N . LEU B 1 235 ? 10.469 7.059 1.771 1 98.88 235 LEU B N 1
ATOM 4279 C CA . LEU B 1 235 ? 9.641 8.234 2.035 1 98.88 235 LEU B CA 1
ATOM 4280 C C . LEU B 1 235 ? 9.914 9.328 1.012 1 98.88 235 LEU B C 1
ATOM 4282 O O . LEU B 1 235 ? 10.992 9.922 1.006 1 98.88 235 LEU B O 1
ATOM 4286 N N . ASP B 1 236 ? 8.961 9.586 0.175 1 98.75 236 ASP B N 1
ATOM 4287 C CA . ASP B 1 236 ? 9.109 10.562 -0.898 1 98.75 236 ASP B CA 1
ATOM 4288 C C . ASP B 1 236 ? 8.391 11.867 -0.554 1 98.75 236 ASP B C 1
ATOM 4290 O O . ASP B 1 236 ? 7.191 12.008 -0.794 1 98.75 236 ASP B O 1
ATOM 4294 N N . PHE B 1 237 ? 9.141 12.859 -0.095 1 97.31 237 PHE B N 1
ATOM 4295 C CA . PHE B 1 237 ? 8.57 14.125 0.329 1 97.31 237 PHE B CA 1
ATOM 4296 C C . PHE B 1 237 ? 8.438 15.078 -0.851 1 97.31 237 PHE B C 1
ATOM 4298 O O . PHE B 1 237 ? 8.008 16.219 -0.684 1 97.31 237 PHE B O 1
ATOM 4305 N N . VAL B 1 238 ? 8.766 14.672 -2.031 1 96.19 238 VAL B N 1
ATOM 4306 C CA . VAL B 1 238 ? 8.609 15.438 -3.266 1 96.19 238 VAL B CA 1
ATOM 4307 C C . VAL B 1 238 ? 7.41 14.906 -4.051 1 96.19 238 VAL B C 1
ATOM 4309 O O . VAL B 1 238 ? 6.441 15.633 -4.285 1 96.19 238 VAL B O 1
ATOM 4312 N N . SER B 1 239 ? 7.453 13.625 -4.418 1 96.88 239 SER B N 1
ATOM 4313 C CA . SER B 1 239 ? 6.402 12.836 -5.055 1 96.88 239 SER B CA 1
ATOM 4314 C C . SER B 1 239 ? 6.113 13.344 -6.465 1 96.88 239 SER B C 1
ATOM 4316 O O . SER B 1 239 ? 4.957 13.594 -6.816 1 96.88 239 SER B O 1
ATOM 4318 N N . VAL B 1 240 ? 7.121 13.539 -7.238 1 97.62 240 VAL B N 1
ATOM 4319 C CA . VAL B 1 240 ? 7.02 13.633 -8.688 1 97.62 240 VAL B CA 1
ATOM 4320 C C . VAL B 1 240 ? 7.414 12.297 -9.32 1 97.62 240 VAL B C 1
ATOM 4322 O O . VAL B 1 240 ? 7.934 11.414 -8.641 1 97.62 240 VAL B O 1
ATOM 4325 N N . GLN B 1 241 ? 7.145 12.117 -10.578 1 98.31 241 GLN B N 1
ATOM 4326 C CA . GLN B 1 241 ? 7.352 10.82 -11.211 1 98.31 241 GLN B CA 1
ATOM 4327 C C . GLN B 1 241 ? 8.797 10.359 -11.055 1 98.31 241 GLN B C 1
ATOM 4329 O O . GLN B 1 241 ? 9.047 9.195 -10.734 1 98.31 241 GLN B O 1
ATOM 4334 N N . ALA B 1 242 ? 9.758 11.273 -11.258 1 98.06 242 ALA B N 1
ATOM 4335 C CA . ALA B 1 242 ? 11.172 10.906 -11.211 1 98.06 242 ALA B CA 1
ATOM 4336 C C . ALA B 1 242 ? 11.547 10.383 -9.828 1 98.06 242 ALA B C 1
ATOM 4338 O O . ALA B 1 242 ? 12.297 9.406 -9.719 1 98.06 242 ALA B O 1
ATOM 4339 N N . THR B 1 243 ? 11.102 11.047 -8.766 1 98.5 243 THR B N 1
ATOM 4340 C CA . THR B 1 243 ? 11.453 10.617 -7.418 1 98.5 243 THR B CA 1
ATOM 4341 C C . THR B 1 243 ? 10.719 9.328 -7.055 1 98.5 243 THR B C 1
ATOM 4343 O O . THR B 1 243 ? 11.266 8.469 -6.363 1 98.5 243 THR B O 1
ATOM 4346 N N . TYR B 1 244 ? 9.492 9.18 -7.531 1 98.69 244 TYR B N 1
ATOM 4347 C CA . TYR B 1 244 ? 8.773 7.926 -7.312 1 98.69 244 TYR B CA 1
ATOM 4348 C C . TYR B 1 244 ? 9.492 6.762 -7.984 1 98.69 244 TYR B C 1
ATOM 4350 O O . TYR B 1 244 ? 9.586 5.672 -7.418 1 98.69 244 TYR B O 1
ATOM 4358 N N . ASP B 1 245 ? 9.938 7.02 -9.219 1 98.62 245 ASP B N 1
ATOM 4359 C CA . ASP B 1 245 ? 10.68 5.988 -9.938 1 98.62 245 ASP B CA 1
ATOM 4360 C C . ASP B 1 245 ? 11.883 5.52 -9.133 1 98.62 245 ASP B C 1
ATOM 4362 O O . ASP B 1 245 ? 12.195 4.324 -9.102 1 98.62 245 ASP B O 1
ATOM 4366 N N . LEU B 1 246 ? 12.586 6.441 -8.5 1 98.5 246 LEU B N 1
ATOM 4367 C CA . LEU B 1 246 ? 13.711 6.086 -7.637 1 98.5 246 LEU B CA 1
ATOM 4368 C C . LEU B 1 246 ? 13.25 5.215 -6.469 1 98.5 246 LEU B C 1
ATOM 4370 O O . LEU B 1 246 ? 13.883 4.207 -6.152 1 98.5 246 LEU B O 1
ATOM 4374 N N . CYS B 1 247 ? 12.156 5.621 -5.84 1 98.81 247 CYS B N 1
ATOM 4375 C CA . CYS B 1 247 ? 11.625 4.852 -4.715 1 98.81 247 CYS B CA 1
ATOM 4376 C C . CYS B 1 247 ? 11.297 3.426 -5.141 1 98.81 247 CYS B C 1
ATOM 4378 O O . CYS B 1 247 ? 11.688 2.469 -4.473 1 98.81 247 CYS B O 1
ATOM 4380 N N . GLN B 1 248 ? 10.562 3.295 -6.223 1 98.69 248 GLN B N 1
ATOM 4381 C CA . GLN B 1 248 ? 10.172 1.95 -6.637 1 98.69 248 GLN B CA 1
ATOM 4382 C C . GLN B 1 248 ? 11.391 1.114 -7.016 1 98.69 248 GLN B C 1
ATOM 4384 O O . GLN B 1 248 ? 11.445 -0.081 -6.719 1 98.69 248 GLN B O 1
ATOM 4389 N N . LYS B 1 249 ? 12.367 1.729 -7.688 1 98.5 249 LYS B N 1
ATOM 4390 C CA . LYS B 1 249 ? 13.57 1.018 -8.109 1 98.5 249 LYS B CA 1
ATOM 4391 C C . LYS B 1 249 ? 14.375 0.529 -6.902 1 98.5 249 LYS B C 1
ATOM 4393 O O . LYS B 1 249 ? 14.891 -0.589 -6.91 1 98.5 249 LYS B O 1
ATOM 4398 N N . TYR B 1 250 ? 14.422 1.293 -5.844 1 98.69 250 TYR B N 1
ATOM 4399 C CA . TYR B 1 250 ? 15.391 1.013 -4.785 1 98.69 250 TYR B CA 1
ATOM 4400 C C . TYR B 1 250 ? 14.695 0.427 -3.559 1 98.69 250 TYR B C 1
ATOM 4402 O O . TYR B 1 250 ? 15.352 0.031 -2.596 1 98.69 250 TYR B O 1
ATOM 4410 N N . CYS B 1 251 ? 13.398 0.366 -3.586 1 98.62 251 CYS B N 1
ATOM 4411 C CA . CYS B 1 251 ? 12.664 -0.317 -2.531 1 98.62 251 CYS B CA 1
ATOM 4412 C C . CYS B 1 251 ? 12.906 -1.82 -2.58 1 98.62 251 CYS B C 1
ATOM 4414 O O . CYS B 1 251 ? 12.914 -2.418 -3.656 1 98.62 251 CYS B O 1
ATOM 4416 N N . GLU B 1 252 ? 13.102 -2.445 -1.456 1 97.44 252 GLU B N 1
ATOM 4417 C CA . GLU B 1 252 ? 13.312 -3.889 -1.44 1 97.44 252 GLU B CA 1
ATOM 4418 C C . GLU B 1 252 ? 11.992 -4.641 -1.573 1 97.44 252 GLU B C 1
ATOM 4420 O O . GLU B 1 252 ? 10.922 -4.059 -1.391 1 97.44 252 GLU B O 1
ATOM 4425 N N . PRO B 1 253 ? 12 -5.934 -1.925 1 97.69 253 PRO B N 1
ATOM 4426 C CA . PRO B 1 253 ? 10.75 -6.711 -1.935 1 97.69 253 PRO B CA 1
ATOM 4427 C C . PRO B 1 253 ? 10.008 -6.648 -0.602 1 97.69 253 PRO B C 1
ATOM 4429 O O . PRO B 1 253 ? 10.633 -6.691 0.46 1 97.69 253 PRO B O 1
ATOM 4432 N N . LYS B 1 254 ? 8.688 -6.504 -0.701 1 98.12 254 LYS B N 1
ATOM 4433 C CA . LYS B 1 254 ? 7.809 -6.367 0.459 1 98.12 254 LYS B CA 1
ATOM 4434 C C . LYS B 1 254 ? 8.016 -5.02 1.147 1 98.12 254 LYS B C 1
ATOM 4436 O O . LYS B 1 254 ? 7.453 -4.77 2.213 1 98.12 254 LYS B O 1
ATOM 4441 N N . GLY B 1 255 ? 8.867 -4.137 0.564 1 98.44 255 GLY B N 1
ATOM 4442 C CA . GLY B 1 255 ? 9.078 -2.818 1.138 1 98.44 255 GLY B CA 1
ATOM 4443 C C . GLY B 1 255 ? 7.891 -1.896 0.969 1 98.44 255 GLY B C 1
ATOM 4444 O O . GLY B 1 255 ? 6.891 -2.27 0.353 1 98.44 255 GLY B O 1
ATOM 4445 N N . ILE B 1 256 ? 8.016 -0.686 1.565 1 98.88 256 ILE B N 1
ATOM 4446 C CA . ILE B 1 256 ? 6.906 0.264 1.605 1 98.88 256 ILE B CA 1
ATOM 4447 C C . ILE B 1 256 ? 7.359 1.607 1.039 1 98.88 256 ILE B C 1
ATOM 4449 O O . ILE B 1 256 ? 8.438 2.102 1.379 1 98.88 256 ILE B O 1
ATOM 4453 N N . ILE B 1 257 ? 6.617 2.141 0.121 1 98.94 257 ILE B N 1
ATOM 4454 C CA . ILE B 1 257 ? 6.809 3.482 -0.417 1 98.94 257 ILE B CA 1
ATOM 4455 C C . ILE B 1 257 ? 5.672 4.391 0.049 1 98.94 257 ILE B C 1
ATOM 4457 O O . ILE B 1 257 ? 4.496 4.059 -0.114 1 98.94 257 ILE B O 1
ATOM 4461 N N . ILE B 1 258 ? 5.969 5.48 0.615 1 98.88 258 ILE B N 1
ATOM 4462 C CA . ILE B 1 258 ? 4.984 6.48 1.006 1 98.88 258 ILE B CA 1
ATOM 4463 C C . ILE B 1 258 ? 5.254 7.789 0.261 1 98.88 258 ILE B C 1
ATOM 4465 O O . ILE B 1 258 ? 6.203 8.508 0.582 1 98.88 258 ILE B O 1
ATOM 4469 N N . PRO B 1 259 ? 4.465 8.086 -0.711 1 98.69 259 PRO B N 1
ATOM 4470 C CA . PRO B 1 259 ? 4.539 9.422 -1.31 1 98.69 259 PRO B CA 1
ATOM 4471 C C . PRO B 1 259 ? 3.898 10.492 -0.432 1 98.69 259 PRO B C 1
ATOM 4473 O O . PRO B 1 259 ? 2.676 10.656 -0.441 1 98.69 259 PRO B O 1
ATOM 4476 N N . VAL B 1 260 ? 4.695 11.266 0.202 1 97.75 260 VAL B N 1
ATOM 4477 C CA . VAL B 1 260 ? 4.199 12.227 1.181 1 97.75 260 VAL B CA 1
ATOM 4478 C C . VAL B 1 260 ? 3.963 13.57 0.505 1 97.75 260 VAL B C 1
ATOM 4480 O O . VAL B 1 260 ? 2.971 14.25 0.785 1 97.75 260 VAL B O 1
ATOM 4483 N N . GLY B 1 261 ? 4.902 13.93 -0.357 1 94.19 261 GLY B N 1
ATOM 4484 C CA . GLY B 1 261 ? 4.777 15.211 -1.042 1 94.19 261 GLY B CA 1
ATOM 4485 C C . GLY B 1 261 ? 3.672 15.227 -2.078 1 94.19 261 GLY B C 1
ATOM 4486 O O . GLY B 1 261 ? 3.098 14.18 -2.398 1 94.19 261 GLY B O 1
ATOM 4487 N N . LEU B 1 262 ? 3.35 16.359 -2.576 1 90.31 262 LEU B N 1
ATOM 4488 C CA . LEU B 1 262 ? 2.322 16.547 -3.596 1 90.31 262 LEU B CA 1
ATOM 4489 C C . LEU B 1 262 ? 2.889 17.266 -4.816 1 90.31 262 LEU B C 1
ATOM 4491 O O . LEU B 1 262 ? 2.242 18.156 -5.371 1 90.31 262 LEU B O 1
ATOM 4495 N N . GLY B 1 263 ? 4.078 16.797 -5.172 1 90.31 263 GLY B N 1
ATOM 4496 C CA . GLY B 1 263 ? 4.758 17.422 -6.301 1 90.31 263 GLY B CA 1
ATOM 4497 C C . GLY B 1 263 ? 4.074 17.156 -7.629 1 90.31 263 GLY B C 1
ATOM 4498 O O . GLY B 1 263 ? 4.305 17.875 -8.602 1 90.31 263 GLY B O 1
ATOM 4499 N N . ALA B 1 264 ? 3.305 16.109 -7.637 1 92.94 264 ALA B N 1
ATOM 4500 C CA . ALA B 1 264 ? 2.516 15.781 -8.82 1 92.94 264 ALA B CA 1
ATOM 4501 C C . ALA B 1 264 ? 1.093 15.383 -8.43 1 92.94 264 ALA B C 1
ATOM 4503 O O . ALA B 1 264 ? 0.84 14.984 -7.293 1 92.94 264 ALA B O 1
ATOM 4504 N N . THR B 1 265 ? 0.218 15.5 -9.398 1 92.62 265 THR B N 1
ATOM 4505 C CA . THR B 1 265 ? -1.166 15.109 -9.148 1 92.62 265 THR B CA 1
ATOM 4506 C C . THR B 1 265 ? -1.347 13.602 -9.32 1 92.62 265 THR B C 1
ATOM 4508 O O . THR B 1 265 ? -2.242 13.008 -8.711 1 92.62 265 THR B O 1
ATOM 4511 N N . LYS B 1 266 ? -0.498 13.102 -10.211 1 97 266 LYS B N 1
ATOM 4512 C CA . LYS B 1 266 ? -0.564 11.68 -10.539 1 97 266 LYS B CA 1
ATOM 4513 C C . LYS B 1 266 ? 0.824 11.047 -10.531 1 97 266 LYS B C 1
ATOM 4515 O O . LYS B 1 266 ? 1.824 11.727 -10.766 1 97 266 LYS B O 1
ATOM 4520 N N . LEU B 1 267 ? 0.905 9.812 -10.203 1 98.19 267 LEU B N 1
ATOM 4521 C CA . LEU B 1 267 ? 2.121 9.008 -10.312 1 98.19 267 LEU B CA 1
ATOM 4522 C C . LEU B 1 267 ? 1.858 7.723 -11.086 1 98.19 267 LEU B C 1
ATOM 4524 O O . LEU B 1 267 ? 0.805 7.102 -10.93 1 98.19 267 LEU B O 1
ATOM 4528 N N . THR B 1 268 ? 2.781 7.352 -11.891 1 98.38 268 THR B N 1
ATOM 4529 C CA . THR B 1 268 ? 2.709 6.102 -12.633 1 98.38 268 THR B CA 1
ATOM 4530 C C . THR B 1 268 ? 3.506 5.008 -11.938 1 98.38 268 THR B C 1
ATOM 4532 O O . THR B 1 268 ? 4.66 5.215 -11.562 1 98.38 268 THR B O 1
ATOM 4535 N N . ILE B 1 269 ? 2.898 3.844 -11.734 1 98 269 ILE B N 1
ATOM 4536 C CA . ILE B 1 269 ? 3.574 2.705 -11.117 1 98 269 ILE B CA 1
ATOM 4537 C C . ILE B 1 269 ? 3.924 1.673 -12.188 1 98 269 ILE B C 1
ATOM 4539 O O . ILE B 1 269 ? 3.148 1.449 -13.125 1 98 269 ILE B O 1
ATOM 4543 N N . ASP B 1 270 ? 5.098 1.164 -12.156 1 97.56 270 ASP B N 1
ATOM 4544 C CA . ASP B 1 270 ? 5.43 -0.045 -12.906 1 97.56 270 ASP B CA 1
ATOM 4545 C C . ASP B 1 270 ? 4.766 -1.273 -12.281 1 97.56 270 ASP B C 1
ATOM 4547 O O . ASP B 1 270 ? 5.195 -1.752 -11.234 1 97.56 270 ASP B O 1
ATOM 4551 N N . LEU B 1 271 ? 3.76 -1.767 -12.945 1 96.62 271 LEU B N 1
ATOM 4552 C CA . LEU B 1 271 ? 2.873 -2.756 -12.344 1 96.62 271 LEU B CA 1
ATOM 4553 C C . LEU B 1 271 ? 3.59 -4.09 -12.156 1 96.62 271 LEU B C 1
ATOM 4555 O O . LEU B 1 271 ? 3.527 -4.688 -11.078 1 96.62 271 LEU B O 1
ATOM 4559 N N . ALA B 1 272 ? 4.277 -4.621 -13.172 1 94.38 272 ALA B N 1
ATOM 4560 C CA . ALA B 1 272 ? 4.977 -5.898 -13.07 1 94.38 272 ALA B CA 1
ATOM 4561 C C . ALA B 1 272 ? 6.012 -5.879 -11.953 1 94.38 272 ALA B C 1
ATOM 4563 O O . ALA B 1 272 ? 6.117 -6.832 -11.18 1 94.38 272 ALA B O 1
ATOM 4564 N N . ASP B 1 273 ? 6.715 -4.738 -11.891 1 95.81 273 ASP B N 1
ATOM 4565 C CA . ASP B 1 273 ? 7.73 -4.578 -10.852 1 95.81 273 ASP B CA 1
ATOM 4566 C C . ASP B 1 273 ? 7.094 -4.559 -9.461 1 95.81 273 ASP B C 1
ATOM 4568 O O . ASP B 1 273 ? 7.594 -5.195 -8.531 1 95.81 273 ASP B O 1
ATOM 4572 N N . LEU B 1 274 ? 5.984 -3.834 -9.305 1 97.81 274 LEU B N 1
ATOM 4573 C CA . LEU B 1 274 ? 5.25 -3.787 -8.047 1 97.81 274 LEU B CA 1
ATOM 4574 C C . LEU B 1 274 ? 4.836 -5.188 -7.602 1 97.81 274 LEU B C 1
ATOM 4576 O O . LEU B 1 274 ? 5.02 -5.555 -6.441 1 97.81 274 LEU B O 1
ATOM 4580 N N . ASP B 1 275 ? 4.309 -5.977 -8.453 1 96.69 275 ASP B N 1
ATOM 4581 C CA . ASP B 1 275 ? 3.783 -7.301 -8.141 1 96.69 275 ASP B CA 1
ATOM 4582 C C . ASP B 1 275 ? 4.914 -8.281 -7.844 1 96.69 275 ASP B C 1
ATOM 4584 O O . ASP B 1 275 ? 4.902 -8.961 -6.812 1 96.69 275 ASP B O 1
ATOM 4588 N N . LEU B 1 276 ? 5.957 -8.297 -8.734 1 95.31 276 LEU B N 1
ATOM 4589 C CA . LEU B 1 276 ? 7.051 -9.258 -8.609 1 95.31 276 LEU B CA 1
ATOM 4590 C C . LEU B 1 276 ? 7.754 -9.109 -7.266 1 95.31 276 LEU B C 1
ATOM 4592 O O . LEU B 1 276 ? 8.227 -10.102 -6.699 1 95.31 276 LEU B O 1
ATOM 4596 N N . ARG B 1 277 ? 7.746 -7.867 -6.766 1 97 277 ARG B N 1
ATOM 4597 C CA . ARG B 1 277 ? 8.477 -7.605 -5.527 1 97 277 ARG B CA 1
ATOM 4598 C C . ARG B 1 277 ? 7.512 -7.336 -4.375 1 97 277 ARG B C 1
ATOM 4600 O O . ARG B 1 277 ? 7.945 -7.105 -3.242 1 97 277 ARG B O 1
ATOM 4607 N N . GLU B 1 278 ? 6.227 -7.355 -4.688 1 98.56 278 GLU B N 1
ATOM 4608 C CA . GLU B 1 278 ? 5.16 -7.117 -3.723 1 98.56 278 GLU B CA 1
ATOM 4609 C C . GLU B 1 278 ? 5.418 -5.848 -2.916 1 98.56 278 GLU B C 1
ATOM 4611 O O . GLU B 1 278 ? 5.352 -5.863 -1.685 1 98.56 278 GLU B O 1
ATOM 4616 N N . ILE B 1 279 ? 5.75 -4.809 -3.619 1 98.69 279 ILE B N 1
ATOM 4617 C CA . ILE B 1 279 ? 5.93 -3.498 -3.006 1 98.69 279 ILE B CA 1
ATOM 4618 C C . ILE B 1 279 ? 4.57 -2.922 -2.609 1 98.69 279 ILE B C 1
ATOM 4620 O O . ILE B 1 279 ? 3.58 -3.111 -3.318 1 98.69 279 ILE B O 1
ATOM 4624 N N . THR B 1 280 ? 4.508 -2.227 -1.479 1 98.88 280 THR B N 1
ATOM 4625 C CA . THR B 1 280 ? 3.312 -1.535 -1.008 1 98.88 280 THR B CA 1
ATOM 4626 C C . THR B 1 280 ? 3.467 -0.024 -1.16 1 98.88 280 THR B C 1
ATOM 4628 O O . THR B 1 280 ? 4.473 0.549 -0.732 1 98.88 280 THR B O 1
ATOM 4631 N N . VAL B 1 281 ? 2.561 0.585 -1.831 1 98.88 281 VAL B N 1
ATOM 4632 C CA . VAL B 1 281 ? 2.438 2.037 -1.9 1 98.88 281 VAL B CA 1
ATOM 4633 C C . VAL B 1 281 ? 1.255 2.498 -1.052 1 98.88 281 VAL B C 1
ATOM 4635 O O . VAL B 1 281 ? 0.117 2.084 -1.285 1 98.88 281 VAL B O 1
ATOM 4638 N N . THR B 1 282 ? 1.499 3.311 -0.064 1 98.69 282 THR B N 1
ATOM 4639 C CA . THR B 1 282 ? 0.432 3.746 0.831 1 98.69 282 THR B CA 1
ATOM 4640 C C . THR B 1 282 ? 0.4 5.27 0.934 1 98.69 282 THR B C 1
ATOM 4642 O O . THR B 1 282 ? 1.442 5.906 1.093 1 98.69 282 THR B O 1
ATOM 4645 N N . GLY B 1 283 ? -0.8 5.766 0.844 1 98.44 283 GLY B N 1
ATOM 4646 C CA . GLY B 1 283 ? -0.976 7.18 1.116 1 98.44 283 GLY B CA 1
ATOM 4647 C C . GLY B 1 283 ? -1.009 7.504 2.598 1 98.44 283 GLY B C 1
ATOM 4648 O O . GLY B 1 283 ? -1.37 6.656 3.416 1 98.44 283 GLY B O 1
ATOM 4649 N N . THR B 1 284 ? -0.648 8.719 2.891 1 98.44 284 THR B N 1
ATOM 4650 C CA . THR B 1 284 ? -0.791 9.258 4.238 1 98.44 284 THR B CA 1
ATOM 4651 C C . THR B 1 284 ? -1.365 10.672 4.199 1 98.44 284 THR B C 1
ATOM 4653 O O . THR B 1 284 ? -1.107 11.422 3.258 1 98.44 284 THR B O 1
ATOM 4656 N N . PHE B 1 285 ? -2.121 10.953 5.219 1 97.94 285 PHE B N 1
ATOM 4657 C CA . PHE B 1 285 ? -2.795 12.242 5.289 1 97.94 285 PHE B CA 1
ATOM 4658 C C . PHE B 1 285 ? -2.633 12.867 6.668 1 97.94 285 PHE B C 1
ATOM 4660 O O . PHE B 1 285 ? -3.242 12.414 7.637 1 97.94 285 PHE B O 1
ATOM 4667 N N . TRP B 1 286 ? -1.73 13.898 6.742 1 98.06 286 TRP B N 1
ATOM 4668 C CA . TRP B 1 286 ? -1.577 14.695 7.957 1 98.06 286 TRP B CA 1
ATOM 4669 C C . TRP B 1 286 ? -1.121 13.82 9.125 1 98.06 286 TRP B C 1
ATOM 4671 O O . TRP B 1 286 ? 0.03 13.375 9.164 1 98.06 286 TRP B O 1
ATOM 4681 N N . GLY B 1 287 ? -1.988 13.32 9.984 1 98.44 287 GLY B N 1
ATOM 4682 C CA . GLY B 1 287 ? -1.818 12.508 11.18 1 98.44 287 GLY B CA 1
ATOM 4683 C C . GLY B 1 287 ? -3.053 12.477 12.062 1 98.44 287 GLY B C 1
ATOM 4684 O O . GLY B 1 287 ? -4.035 13.164 11.789 1 98.44 287 GLY B O 1
ATOM 4685 N N . THR B 1 288 ? -3.012 11.648 13.062 1 98.56 288 THR B N 1
ATOM 4686 C CA . THR B 1 288 ? -4.129 11.477 13.984 1 98.56 288 THR B CA 1
ATOM 4687 C C . THR B 1 288 ? -3.902 12.266 15.266 1 98.56 288 THR B C 1
ATOM 4689 O O . THR B 1 288 ? -2.812 12.797 15.484 1 98.56 288 THR B O 1
ATOM 4692 N N . ALA B 1 289 ? -4.953 12.344 16.078 1 97.88 289 ALA B N 1
ATOM 4693 C CA . ALA B 1 289 ? -4.832 12.992 17.375 1 97.88 289 ALA B CA 1
ATOM 4694 C C . ALA B 1 289 ? -3.785 12.297 18.25 1 97.88 289 ALA B C 1
ATOM 4696 O O . ALA B 1 289 ? -2.982 12.953 18.906 1 97.88 289 ALA B O 1
ATOM 4697 N N . ASN B 1 290 ? -3.797 11.008 18.203 1 98.12 290 ASN B N 1
ATOM 4698 C CA . ASN B 1 290 ? -2.795 10.266 18.953 1 98.12 290 ASN B CA 1
ATOM 4699 C C . ASN B 1 290 ? -1.39 10.5 18.422 1 98.12 290 ASN B C 1
ATOM 4701 O O . ASN B 1 290 ? -0.428 10.578 19.188 1 98.12 290 ASN B O 1
ATOM 4705 N N . ASP B 1 291 ? -1.301 10.562 17.109 1 98.69 291 ASP B N 1
ATOM 4706 C CA . ASP B 1 291 ? -0.007 10.883 16.5 1 98.69 291 ASP B CA 1
ATOM 4707 C C . ASP B 1 291 ? 0.52 12.219 17 1 98.69 291 ASP B C 1
ATOM 4709 O O . ASP B 1 291 ? 1.719 12.375 17.25 1 98.69 291 ASP B O 1
ATOM 4713 N N . LEU B 1 292 ? -0.356 13.188 17.078 1 98.81 292 LEU B N 1
ATOM 4714 C CA . LEU B 1 292 ? 0.076 14.508 17.531 1 98.81 292 LEU B CA 1
ATOM 4715 C C . LEU B 1 292 ? 0.572 14.461 18.969 1 98.81 292 LEU B C 1
ATOM 4717 O O . LEU B 1 292 ? 1.587 15.07 19.312 1 98.81 292 LEU B O 1
ATOM 4721 N N . ARG B 1 293 ? -0.088 13.727 19.844 1 98.5 293 ARG B N 1
ATOM 4722 C CA . ARG B 1 293 ? 0.372 13.539 21.219 1 98.5 293 ARG B CA 1
ATOM 4723 C C . ARG B 1 293 ? 1.771 12.93 21.25 1 98.5 293 ARG B C 1
ATOM 4725 O O . ARG B 1 293 ? 2.643 13.406 21.984 1 98.5 293 ARG B O 1
ATOM 4732 N N . GLU B 1 294 ? 1.958 11.953 20.406 1 98.69 294 GLU B N 1
ATOM 4733 C CA . GLU B 1 294 ? 3.248 11.273 20.344 1 98.69 294 GLU B CA 1
ATOM 4734 C C . GLU B 1 294 ? 4.332 12.188 19.797 1 98.69 294 GLU B C 1
ATOM 4736 O O . GLU B 1 294 ? 5.469 12.172 20.266 1 98.69 294 GLU B O 1
ATOM 4741 N N . ALA B 1 295 ? 3.961 12.953 18.781 1 98.75 295 ALA B N 1
ATOM 4742 C CA . ALA B 1 295 ? 4.91 13.922 18.25 1 98.75 295 ALA B CA 1
ATOM 4743 C C . ALA B 1 295 ? 5.328 14.93 19.312 1 98.75 295 ALA B C 1
ATOM 4745 O O . ALA B 1 295 ? 6.512 15.25 19.453 1 98.75 295 ALA B O 1
ATOM 4746 N N . PHE B 1 296 ? 4.379 15.391 20.109 1 98.75 296 PHE B N 1
ATOM 4747 C CA . PHE B 1 296 ? 4.672 16.297 21.203 1 98.75 296 PHE B CA 1
ATOM 4748 C C . PHE B 1 296 ? 5.594 15.641 22.219 1 98.75 296 PHE B C 1
ATOM 4750 O O . PHE B 1 296 ? 6.516 16.281 22.734 1 98.75 296 PHE B O 1
ATOM 4757 N N . ASP B 1 297 ? 5.344 14.367 22.484 1 98.44 297 ASP B N 1
ATOM 4758 C CA . ASP B 1 297 ? 6.188 13.641 23.422 1 98.44 297 ASP B CA 1
ATOM 4759 C C . ASP B 1 297 ? 7.637 13.602 22.953 1 98.44 297 ASP B C 1
ATOM 4761 O O . ASP B 1 297 ? 8.562 13.82 23.734 1 98.44 297 ASP B O 1
ATOM 4765 N N . LEU B 1 298 ? 7.824 13.352 21.719 1 98.56 298 LEU B N 1
ATOM 4766 C CA . LEU B 1 298 ? 9.172 13.242 21.156 1 98.56 298 LEU B CA 1
ATOM 4767 C C . LEU B 1 298 ? 9.875 14.594 21.188 1 98.56 298 LEU B C 1
ATOM 4769 O O . LEU B 1 298 ? 11.07 14.664 21.484 1 98.56 298 LEU B O 1
ATOM 4773 N N . VAL B 1 299 ? 9.172 15.633 20.859 1 98.5 299 VAL B N 1
ATOM 4774 C CA . VAL B 1 299 ? 9.75 16.969 20.906 1 98.5 299 VAL B CA 1
ATOM 4775 C C . VAL B 1 299 ? 10.062 17.359 22.344 1 98.5 299 VAL B C 1
ATOM 4777 O O . VAL B 1 299 ? 11.125 17.922 22.625 1 98.5 299 VAL B O 1
ATOM 4780 N N . SER B 1 300 ? 9.141 17.031 23.234 1 98.31 300 SER B N 1
ATOM 4781 C CA . SER B 1 300 ? 9.32 17.312 24.656 1 98.31 300 SER B CA 1
ATOM 4782 C C . SER B 1 300 ? 10.562 16.609 25.203 1 98.31 300 SER B C 1
ATOM 4784 O O . SER B 1 300 ? 11.234 17.141 26.094 1 98.31 300 SER B O 1
ATOM 4786 N N . GLN B 1 301 ? 10.914 15.469 24.625 1 98 301 GLN B N 1
ATOM 4787 C CA . GLN B 1 301 ? 12.062 14.672 25.047 1 98 301 GLN B CA 1
ATOM 4788 C C . GLN B 1 301 ? 13.344 15.148 24.375 1 98 301 GLN B C 1
ATOM 4790 O O . GLN B 1 301 ? 14.438 14.656 24.672 1 98 301 GLN B O 1
ATOM 4795 N N . GLY B 1 302 ? 13.203 16.016 23.438 1 97.38 302 GLY B N 1
ATOM 4796 C CA . GLY B 1 302 ? 14.359 16.547 22.734 1 97.38 302 GLY B CA 1
ATOM 4797 C C . GLY B 1 302 ? 14.828 15.672 21.594 1 97.38 302 GLY B C 1
ATOM 4798 O O . GLY B 1 302 ? 15.883 15.914 21 1 97.38 302 GLY B O 1
ATOM 4799 N N . LYS B 1 303 ? 14.023 14.719 21.203 1 97.31 303 LYS B N 1
ATOM 4800 C CA . LYS B 1 303 ? 14.398 13.797 20.141 1 97.31 303 LYS B CA 1
ATOM 4801 C C . LYS B 1 303 ? 14.18 14.422 18.766 1 97.31 303 LYS B C 1
ATOM 4803 O O . LYS B 1 303 ? 14.82 14.031 17.781 1 97.31 303 LYS B O 1
ATOM 4808 N N . ILE B 1 304 ? 13.227 15.359 18.703 1 97.62 304 ILE B N 1
ATOM 4809 C CA . ILE B 1 304 ? 12.938 16.125 17.5 1 97.62 304 ILE B CA 1
ATOM 4810 C C . ILE B 1 304 ? 12.953 17.609 17.812 1 97.62 304 ILE B C 1
ATOM 4812 O O . ILE B 1 304 ? 12.406 18.047 18.844 1 97.62 304 ILE B O 1
ATOM 4816 N N . LYS B 1 305 ? 13.547 18.328 16.984 1 95.75 305 LYS B N 1
ATOM 4817 C CA . LYS B 1 305 ? 13.562 19.781 17.125 1 95.75 305 LYS B CA 1
ATOM 4818 C C . LYS B 1 305 ? 13.117 20.453 15.828 1 95.75 305 LYS B C 1
ATOM 4820 O O . LYS B 1 305 ? 13.93 20.672 14.922 1 95.75 305 LYS B O 1
ATOM 4825 N N . PRO B 1 306 ? 11.898 20.859 15.805 1 95.44 306 PRO B N 1
ATOM 4826 C CA . PRO B 1 306 ? 11.469 21.594 14.609 1 95.44 306 PRO B CA 1
ATOM 4827 C C . PRO B 1 306 ? 12.156 22.953 14.469 1 95.44 306 PRO B C 1
ATOM 4829 O O . PRO B 1 306 ? 12.422 23.625 15.469 1 95.44 306 PRO B O 1
ATOM 4832 N N . ILE B 1 307 ? 12.43 23.328 13.234 1 92.69 307 ILE B N 1
ATOM 4833 C CA . ILE B 1 307 ? 13 24.641 12.938 1 92.69 307 ILE B CA 1
ATOM 4834 C C . ILE B 1 307 ? 11.883 25.625 12.633 1 92.69 307 ILE B C 1
ATOM 4836 O O . ILE B 1 307 ? 11.164 25.484 11.641 1 92.69 307 ILE B O 1
ATOM 4840 N N . VAL B 1 308 ? 11.789 26.672 13.516 1 95.62 308 VAL B N 1
ATOM 4841 C CA . VAL B 1 308 ? 10.68 27.609 13.352 1 95.62 308 VAL B CA 1
ATOM 4842 C C . VAL B 1 308 ? 11.195 29.031 13.445 1 95.62 308 VAL B C 1
ATOM 4844 O O . VAL B 1 308 ? 12.172 29.312 14.141 1 95.62 308 VAL B O 1
ATOM 4847 N N . SER B 1 309 ? 10.625 29.859 12.68 1 95.25 309 SER B N 1
ATOM 4848 C CA . SER B 1 309 ? 10.734 31.312 12.797 1 95.25 309 SER B CA 1
ATOM 4849 C C . SER B 1 309 ? 9.359 31.953 12.938 1 95.25 309 SER B C 1
ATOM 4851 O O . SER B 1 309 ? 8.336 31.297 12.766 1 95.25 309 SER B O 1
ATOM 4853 N N . HIS B 1 310 ? 9.336 33.188 13.469 1 95.88 310 HIS B N 1
ATOM 4854 C CA . HIS B 1 310 ? 8.008 33.75 13.688 1 95.88 310 HIS B CA 1
ATOM 4855 C C . HIS B 1 310 ? 7.934 35.188 13.195 1 95.88 310 HIS B C 1
ATOM 4857 O O . HIS B 1 310 ? 8.961 35.875 13.07 1 95.88 310 HIS B O 1
ATOM 4863 N N . ALA B 1 311 ? 6.781 35.625 12.859 1 97.56 311 ALA B N 1
ATOM 4864 C CA . ALA B 1 311 ? 6.43 36.969 12.391 1 97.56 311 ALA B CA 1
ATOM 4865 C C . ALA B 1 311 ? 4.984 37.312 12.742 1 97.56 311 ALA B C 1
ATOM 4867 O O . ALA B 1 311 ? 4.219 36.438 13.156 1 97.56 311 ALA B O 1
ATOM 4868 N N . PRO B 1 312 ? 4.656 38.594 12.672 1 97.69 312 PRO B N 1
ATOM 4869 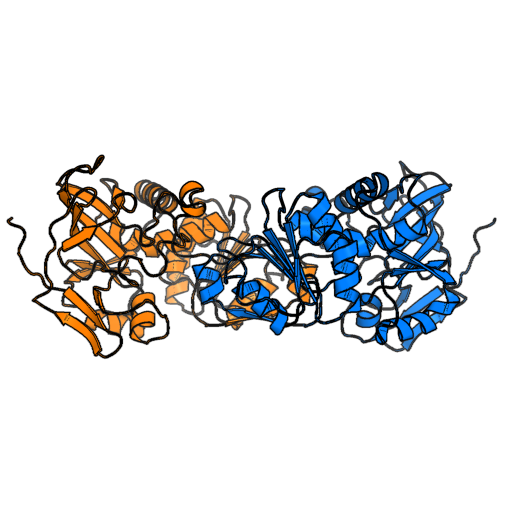C CA . PRO B 1 312 ? 3.242 38.969 12.836 1 97.69 312 PRO B CA 1
ATOM 4870 C C . PRO B 1 312 ? 2.371 38.438 11.688 1 97.69 312 PRO B C 1
ATOM 4872 O O . PRO B 1 312 ? 2.811 38.438 10.531 1 97.69 312 PRO B O 1
ATOM 4875 N N . LEU B 1 313 ? 1.168 38.094 11.992 1 97.75 313 LEU B N 1
ATOM 4876 C CA . LEU B 1 313 ? 0.254 37.531 11 1 97.75 313 LEU B CA 1
ATOM 4877 C C . LEU B 1 313 ? 0.072 38.5 9.828 1 97.75 313 LEU B C 1
ATOM 4879 O O . LEU B 1 313 ? -0.077 38.062 8.68 1 97.75 313 LEU B O 1
ATOM 4883 N N . LYS B 1 314 ? 0.14 39.781 10.117 1 96.06 314 LYS B N 1
ATOM 4884 C CA . LYS B 1 314 ? -0.075 40.781 9.086 1 96.06 314 LYS B CA 1
ATOM 4885 C C . LYS B 1 314 ? 0.95 40.656 7.965 1 96.06 314 LYS B C 1
ATOM 4887 O O . LYS B 1 314 ? 0.727 41.156 6.852 1 96.06 314 LYS B O 1
ATOM 4892 N N . GLU B 1 315 ? 2.049 39.969 8.219 1 97.06 315 GLU B N 1
ATOM 4893 C CA . GLU B 1 315 ? 3.121 39.812 7.238 1 97.06 315 GLU B CA 1
ATOM 4894 C C . GLU B 1 315 ? 2.928 38.531 6.402 1 97.06 315 GLU B C 1
ATOM 4896 O O . GLU B 1 315 ? 3.762 38.219 5.555 1 97.06 315 GLU B O 1
ATOM 4901 N N . LEU B 1 316 ? 1.818 37.844 6.547 1 97.44 316 LEU B N 1
ATOM 4902 C CA . LEU B 1 316 ? 1.546 36.562 5.883 1 97.44 316 LEU B CA 1
ATOM 4903 C C . LEU B 1 316 ? 1.747 36.688 4.375 1 97.44 316 LEU B C 1
ATOM 4905 O O . LEU B 1 316 ? 2.432 35.875 3.766 1 97.44 316 LEU B O 1
ATOM 4909 N N . PRO B 1 317 ? 1.251 37.75 3.67 1 96.56 317 PRO B N 1
ATOM 4910 C CA . PRO B 1 317 ? 1.423 37.844 2.217 1 96.56 317 PRO B CA 1
ATOM 4911 C C . PRO B 1 317 ? 2.891 37.875 1.799 1 96.56 317 PRO B C 1
ATOM 4913 O O . PRO B 1 317 ? 3.271 37.25 0.805 1 96.56 317 PRO B O 1
ATOM 4916 N N . ASN B 1 318 ? 3.668 38.594 2.576 1 96.38 318 ASN B N 1
ATOM 4917 C CA . ASN B 1 318 ? 5.094 38.688 2.281 1 96.38 318 ASN B CA 1
ATOM 4918 C C . ASN B 1 318 ? 5.77 37.312 2.391 1 96.38 318 ASN B C 1
ATOM 4920 O O . ASN B 1 318 ? 6.594 36.969 1.548 1 96.38 318 ASN B O 1
ATOM 4924 N N . TYR B 1 319 ? 5.402 36.594 3.373 1 96.38 319 TYR B N 1
ATOM 4925 C CA . TYR B 1 319 ? 6.035 35.312 3.611 1 96.38 319 TYR B CA 1
ATOM 4926 C C . TYR B 1 319 ? 5.516 34.25 2.631 1 96.38 319 TYR B C 1
ATOM 4928 O O . TYR B 1 319 ? 6.223 33.312 2.307 1 96.38 319 TYR B O 1
ATOM 4936 N N . MET B 1 320 ? 4.277 34.406 2.164 1 95.75 320 MET B N 1
ATOM 4937 C CA . MET B 1 320 ? 3.777 33.5 1.107 1 95.75 320 MET B CA 1
ATOM 4938 C C . MET B 1 320 ? 4.613 33.656 -0.159 1 95.75 320 MET B C 1
ATOM 4940 O O . MET B 1 320 ? 4.953 32.656 -0.801 1 95.75 320 MET B O 1
ATOM 4944 N N . GLU B 1 321 ? 5.016 34.844 -0.47 1 95 321 GLU B N 1
ATOM 4945 C CA . GLU B 1 321 ? 5.871 35.094 -1.627 1 95 321 GLU B CA 1
ATOM 4946 C C . GLU B 1 321 ? 7.262 34.5 -1.426 1 95 321 GLU B C 1
ATOM 4948 O O . GLU B 1 321 ? 7.832 33.938 -2.35 1 95 321 GLU B O 1
ATOM 4953 N N . LYS B 1 322 ? 7.742 34.688 -0.234 1 94.12 322 LYS B N 1
ATOM 4954 C CA . LYS B 1 322 ? 9.055 34.156 0.087 1 94.12 322 LYS B CA 1
ATOM 4955 C C . LYS B 1 322 ? 9.039 32.625 -0.007 1 94.12 322 LYS B C 1
ATOM 4957 O O . LYS B 1 322 ? 10.008 32.031 -0.482 1 94.12 322 LYS B O 1
ATOM 4962 N N . LEU B 1 323 ? 7.973 32.031 0.476 1 91.56 323 LEU B N 1
ATOM 4963 C CA . LEU B 1 323 ? 7.852 30.578 0.451 1 91.56 323 LEU B CA 1
ATOM 4964 C C . LEU B 1 323 ? 7.836 30.062 -0.983 1 91.56 323 LEU B C 1
ATOM 4966 O O . LEU B 1 323 ? 8.484 29.062 -1.292 1 91.56 323 LEU B O 1
ATOM 4970 N N . LYS B 1 324 ? 7.137 30.75 -1.857 1 89.25 324 LYS B N 1
ATOM 4971 C CA . LYS B 1 324 ? 7.055 30.375 -3.268 1 89.25 324 LYS B CA 1
ATOM 4972 C C . LYS B 1 324 ? 8.438 30.344 -3.908 1 89.25 324 LYS B C 1
ATOM 4974 O O . LYS B 1 324 ? 8.695 29.531 -4.812 1 89.25 324 LYS B O 1
ATOM 4979 N N . GLN B 1 325 ? 9.297 31.172 -3.336 1 88.56 325 GLN B N 1
ATOM 4980 C CA . GLN B 1 325 ? 10.633 31.328 -3.906 1 88.56 325 GLN B CA 1
ATOM 4981 C C . GLN B 1 325 ? 11.633 30.422 -3.188 1 88.56 325 GLN B C 1
ATOM 4983 O O . GLN B 1 325 ? 12.82 30.406 -3.531 1 88.56 325 GLN B O 1
ATOM 4988 N N . GLY B 1 326 ? 11.094 29.703 -2.25 1 83.25 326 GLY B N 1
ATOM 4989 C CA . GLY B 1 326 ? 12.008 28.875 -1.485 1 83.25 326 GLY B CA 1
ATOM 4990 C C . GLY B 1 326 ? 13.047 29.656 -0.722 1 83.25 326 GLY B C 1
ATOM 4991 O O . GLY B 1 326 ? 14.211 29.266 -0.657 1 83.25 326 GLY B O 1
ATOM 4992 N N . ALA B 1 327 ? 12.672 30.734 -0.081 1 82.88 327 ALA B N 1
ATOM 4993 C CA . ALA B 1 327 ? 13.602 31.734 0.445 1 82.88 327 ALA B CA 1
ATOM 4994 C C . ALA B 1 327 ? 13.953 31.438 1.901 1 82.88 327 ALA B C 1
ATOM 4996 O O . ALA B 1 327 ? 14.727 32.188 2.518 1 82.88 327 ALA B O 1
ATOM 4997 N N . TYR B 1 328 ? 13.312 30.547 2.486 1 78.06 328 TYR B N 1
ATOM 4998 C CA . TYR B 1 328 ? 13.68 30.172 3.848 1 78.06 328 TYR B CA 1
ATOM 4999 C C . TYR B 1 328 ? 13.477 28.672 4.078 1 78.06 328 TYR B C 1
ATOM 5001 O O . TYR B 1 328 ? 12.789 28.016 3.303 1 78.06 328 TYR B O 1
ATOM 5009 N N . GLU B 1 329 ? 14.242 28.219 5.141 1 77.94 329 GLU B N 1
ATOM 5010 C CA . GLU B 1 329 ? 14.117 26.828 5.59 1 77.94 329 GLU B CA 1
ATOM 5011 C C . GLU B 1 329 ? 13.273 26.734 6.859 1 77.94 329 GLU B C 1
ATOM 5013 O O . GLU B 1 329 ? 13.227 27.688 7.652 1 77.94 329 GLU B O 1
ATOM 5018 N N . GLY B 1 330 ? 12.648 25.609 6.996 1 86.12 330 GLY B N 1
ATOM 5019 C CA . GLY B 1 330 ? 11.836 25.406 8.188 1 86.12 330 GLY B CA 1
ATOM 5020 C C . GLY B 1 330 ? 10.43 25.938 8.055 1 86.12 330 GLY B C 1
ATOM 5021 O O . GLY B 1 330 ? 9.844 25.906 6.965 1 86.12 330 GLY B O 1
ATOM 5022 N N . ARG B 1 331 ? 9.836 26.25 9.18 1 93.75 331 ARG B N 1
ATOM 5023 C CA . ARG B 1 331 ? 8.453 26.703 9.203 1 93.75 331 ARG B CA 1
ATOM 5024 C C . ARG B 1 331 ? 8.344 28.109 9.773 1 93.75 331 ARG B C 1
ATOM 5026 O O . ARG B 1 331 ? 8.961 28.422 10.805 1 93.75 331 ARG B O 1
ATOM 5033 N N . VAL B 1 332 ? 7.656 28.938 9.031 1 96.69 332 VAL B N 1
ATOM 5034 C CA . VAL B 1 332 ? 7.324 30.25 9.602 1 96.69 332 VAL B CA 1
ATOM 5035 C C . VAL B 1 332 ? 5.98 30.172 10.328 1 96.69 332 VAL B C 1
ATOM 5037 O O . VAL B 1 332 ? 5.008 29.641 9.781 1 96.69 332 VAL B O 1
ATOM 5040 N N . VAL B 1 333 ? 6.016 30.641 11.516 1 98.06 333 VAL B N 1
ATOM 5041 C CA . VAL B 1 333 ? 4.84 30.672 12.375 1 98.06 333 VAL B CA 1
ATOM 5042 C C . VAL B 1 333 ? 4.461 32.125 12.688 1 98.06 333 VAL B C 1
ATOM 5044 O O . VAL B 1 333 ? 5.324 32.938 13 1 98.06 333 VAL B O 1
ATOM 5047 N N . PHE B 1 334 ? 3.16 32.406 12.586 1 98.62 334 PHE B N 1
ATOM 5048 C CA . PHE B 1 334 ? 2.701 33.781 12.773 1 98.62 334 PHE B CA 1
ATOM 5049 C C . PHE B 1 334 ? 1.993 33.938 14.109 1 98.62 334 PHE B C 1
ATOM 5051 O O . PHE B 1 334 ? 1.304 33.031 14.57 1 98.62 334 PHE B O 1
ATOM 5058 N N . HIS B 1 335 ? 2.129 35.125 14.656 1 98.38 335 HIS B N 1
ATOM 5059 C CA . HIS B 1 335 ? 1.364 35.531 15.828 1 98.38 335 HIS B CA 1
ATOM 5060 C C . HIS B 1 335 ? 0.198 36.438 15.43 1 98.38 335 HIS B C 1
ATOM 5062 O O . HIS B 1 335 ? 0.404 37.562 14.992 1 98.38 335 HIS B O 1
ATOM 5068 N N . PRO B 1 336 ? -0.989 35.906 15.586 1 97.06 336 PRO B N 1
ATOM 5069 C CA . PRO B 1 336 ? -2.139 36.719 15.234 1 97.06 336 PRO B CA 1
ATOM 5070 C C . PRO B 1 336 ? -2.314 37.938 16.172 1 97.06 336 PRO B C 1
ATOM 5072 O O . PRO B 1 336 ? -1.935 37.844 17.344 1 97.06 336 PRO B O 1
#

Sequence (672 aa):
MAIPATQTGFFFTKQEGLNYRTDIPVRKPQAGQLLLKVNAVGLCHSDLHVIDKELECGDNYVMGHEIAGTVAEVGPEVEGYKVGDRVACVGPNGCGVCKHCLTGNDNVCKTAFLDWFGLGSDGGYEEYLLVRRPRNLVKVPDNVSIEEAAAITDAVLTPYHAVKTAKVKPTSNVLVIGAGGLGGNGIQIVKAFGGKVTVVDKKDKARDQAKALGADEVYSEIPASIEPGTFDVCLDFVSVQATYDLCQKYCEPKGIIIPVGLGATKLTIDLADLDLREITVTGTFWGTANDLREAFDLVSQGKIKPIVSHAPLKELPNYMEKLKQGAYEGRVVFHPMAIPATQTGFFFTKQEGLNYRTDIPVRKPQAGQLLLKVNAVGLCHSDLHVIDKELECGDNYVMGHEIAGTVAEVGPEVEGYKVGDRVACVGPNGCGVCKHCLTGNDNVCKTAFLDWFGLGSDGGYEEYLLVRRPRNLVKVPDNVSIEEAAAITDAVLTPYHAVKTAKVKPTSNVLVIGAGGLGGNGIQIVKAFGGKVTVVDKKDKARDQAKALGADEVYSEIPASIEPGTFDVCLDFVSVQATYDLCQKYCEPKGIIIPVGLGATKLTIDLADLDLREITVTGTFWGTANDLREAFDLVSQGKIKPIVSHAPLKELPNYMEKLKQGAYEGRVVFHP